Protein AF-0000000084355156 (afdb_homodimer)

InterPro domains:
  IPR013022 Xylose isomerase-like, TIM barrel domain [PF01261] (51-266)
  IPR036237 Xylose isomerase-like superfamily [SSF51658] (35-273)
  IPR050312 IolE/XylA/MocC-like [PTHR12110] (35-266)

Organism: NCBI:txid482461

Secondary structure (DSSP, 8-state):
-PPPHHHHHHHHHHHHHHHHHHH-GGGGSSPP-B--BGGGGTT--HHHHHHHHHHTT--EEEEE---SSSSSS--HHHHHHHHHHHT-EEEEEE----TTS-TT-SSHHHHHHHHHHHHHHHHHHHHTT-SEEEE-SS-TT--S-SSTTHHHHHHHHHHTTHHHHHHHT-EEEE----TTT-SS--SHHHHHHHHHHH--TT--EEEEEHHHHHHH-S-HHHHHHHHGGGEEEEEE--TTSSSTTSS---HHHHHHHHHHTT-SSTT-EEEE----S-S--GGGGGSPP-HHHHHHHHHHHHHHHHHHHHHHHS----/-PPPHHHHHHHHHHHHHHHHHHH-GGGGSSPP-B--BGGGGTT--HHHHHHHHHHTT--EEEEE---SSSSSS--HHHHHHHHHHHT-EEEEEE----TTS-TT-SSHHHHHHHHHHHHHHHHHHHHTT-SEEEE-SS-TT--S-SSTTHHHHHHHHHHTTHHHHHHHT-EEEE----TTT-SS--SHHHHHHHHHHH--TT--EEEEEHHHHHHH-S-HHHHHHHHGGGEEEEEE--TTSSSTTSS---HHHHHHHHHHTT-SSTT-EEEE----S-S--GGGGGSPP-HHHHHHHHHHHHHHHHHHHHHHHS----

Nearest PDB structures (foldseek):
  8xj1-assembly1_A  TM=8.514E-01  e=3.080E-18  Kroppenstedtia eburnea
  7cj9-assembly4_G  TM=8.440E-01  e=4.815E-18  Methylomonas sp. DH-1
  4q7i-assembly1_A  TM=8.474E-01  e=3.851E-18  Escherichia coli K-12
  5zfs-assembly1_B  TM=8.645E-01  e=1.053E-17  Arthrobacter globiformis
  3vyl-assembly1_B  TM=8.457E-01  e=3.218E-17  Mesorhizobium loti

Radius of gyration: 25.49 Å; Cα contacts (8 Å, |Δi|>4): 1328; chains: 2; bounding box: 64×78×53 Å

Structure (mmCIF, N/CA/C/O backbone):
data_AF-0000000084355156-model_v1
#
loop_
_entity.id
_entity.type
_entity.pdbx_description
1 polymer 'Sugar phosphate isomerase/epimerase'
#
loop_
_atom_site.group_PDB
_atom_site.id
_atom_site.type_symbol
_atom_site.label_atom_id
_atom_site.label_alt_id
_atom_site.label_comp_id
_atom_site.label_asym_id
_atom_site.label_entity_id
_atom_site.label_seq_id
_atom_site.pdbx_PDB_ins_code
_atom_site.Cartn_x
_atom_site.Cartn_y
_atom_site.Cartn_z
_atom_site.occupancy
_atom_site.B_iso_or_equiv
_atom_site.auth_seq_id
_atom_site.auth_comp_id
_atom_site.auth_asym_id
_atom_site.auth_atom_id
_atom_site.pdbx_PDB_model_num
ATOM 1 N N . MET A 1 1 ? -23.875 -13.773 9.344 1 83.62 1 MET A N 1
ATOM 2 C CA . MET A 1 1 ? -22.484 -14.109 9.047 1 83.62 1 MET A CA 1
ATOM 3 C C . MET A 1 1 ? -21.531 -13.375 9.992 1 83.62 1 MET A C 1
ATOM 5 O O . MET A 1 1 ? -21.719 -12.188 10.266 1 83.62 1 MET A O 1
ATOM 9 N N . ARG A 1 2 ? -20.562 -14.156 10.484 1 92.5 2 ARG A N 1
ATOM 10 C CA . ARG A 1 2 ? -19.562 -13.539 11.336 1 92.5 2 ARG A CA 1
ATOM 11 C C . ARG A 1 2 ? -18.766 -12.484 10.57 1 92.5 2 ARG A C 1
ATOM 13 O O . ARG A 1 2 ? -18.391 -12.695 9.414 1 92.5 2 ARG A O 1
ATOM 20 N N . LYS A 1 3 ? -18.516 -11.383 11.164 1 96.81 3 LYS A N 1
ATOM 21 C CA . LYS A 1 3 ? -17.797 -10.266 10.555 1 96.81 3 LYS A CA 1
ATOM 22 C C . LYS A 1 3 ? -16.297 -10.531 10.5 1 96.81 3 LYS A C 1
ATOM 24 O O . LYS A 1 3 ? -15.773 -11.297 11.312 1 96.81 3 LYS A O 1
ATOM 29 N N . GLN A 1 4 ? -15.695 -10 9.492 1 98.06 4 GLN A N 1
ATOM 30 C CA . GLN A 1 4 ? -14.234 -10.023 9.477 1 98.06 4 GLN A CA 1
ATOM 31 C C . GLN A 1 4 ? -13.664 -9.211 10.641 1 98.06 4 GLN A C 1
ATOM 33 O O . GLN A 1 4 ? -14.336 -8.328 11.18 1 98.06 4 GLN A O 1
ATOM 38 N N . ASN A 1 5 ? -12.414 -9.5 11.047 1 97.69 5 ASN A N 1
ATOM 39 C CA . ASN A 1 5 ? -11.805 -8.852 12.195 1 97.69 5 ASN A CA 1
ATOM 40 C C . ASN A 1 5 ? -11.797 -7.328 12.039 1 97.69 5 ASN A C 1
ATOM 42 O O . ASN A 1 5 ? -12.141 -6.605 12.977 1 97.69 5 ASN A O 1
ATOM 46 N N . TYR A 1 6 ? -11.438 -6.801 10.844 1 97.81 6 TYR A N 1
ATOM 47 C CA . TYR A 1 6 ? -11.375 -5.355 10.664 1 97.81 6 TYR A CA 1
ATOM 48 C C . TYR A 1 6 ? -12.766 -4.742 10.688 1 97.81 6 TYR A C 1
ATOM 50 O O . TYR A 1 6 ? -12.938 -3.576 11.055 1 97.81 6 TYR A O 1
ATOM 58 N N . GLU A 1 7 ? -13.789 -5.531 10.266 1 98 7 GLU A N 1
ATOM 59 C CA . GLU A 1 7 ? -15.164 -5.043 10.273 1 98 7 GLU A CA 1
ATOM 60 C C . GLU A 1 7 ? -15.656 -4.824 11.703 1 98 7 GLU A C 1
ATOM 62 O O . GLU A 1 7 ? -16.469 -3.928 11.961 1 98 7 GLU A O 1
ATOM 67 N N . LEU A 1 8 ? -15.203 -5.691 12.602 1 98.19 8 LEU A N 1
ATOM 68 C CA . LEU A 1 8 ? -15.547 -5.52 14.008 1 98.19 8 LEU A CA 1
ATOM 69 C C . LEU A 1 8 ? -15.016 -4.195 14.547 1 98.19 8 LEU A C 1
ATOM 71 O O . LEU A 1 8 ? -15.711 -3.498 15.289 1 98.19 8 LEU A O 1
ATOM 75 N N . LYS A 1 9 ? -13.805 -3.871 14.172 1 98 9 LYS A N 1
ATOM 76 C CA . LYS A 1 9 ? -13.211 -2.592 14.555 1 98 9 LYS A CA 1
ATOM 77 C C . LYS A 1 9 ? -13.984 -1.425 13.945 1 98 9 LYS A C 1
ATOM 79 O O . LYS A 1 9 ? -14.273 -0.443 14.633 1 98 9 LYS A O 1
ATOM 84 N N . THR A 1 10 ? -14.352 -1.574 12.703 1 98.5 10 THR A N 1
ATOM 85 C CA . THR A 1 10 ? -15.133 -0.555 12.008 1 98.5 10 THR A CA 1
ATOM 86 C C . THR A 1 10 ? -16.484 -0.361 12.68 1 98.5 10 THR A C 1
ATOM 88 O O . THR A 1 10 ? -16.953 0.77 12.82 1 98.5 10 THR A O 1
ATOM 91 N N . GLU A 1 11 ? -17.094 -1.439 13.07 1 98.19 11 GLU A N 1
ATOM 92 C CA . GLU A 1 11 ? -18.406 -1.386 13.719 1 98.19 11 GLU A CA 1
ATOM 93 C C . GLU A 1 11 ? -18.344 -0.608 15.031 1 98.19 11 GLU A C 1
ATOM 95 O O . GLU A 1 11 ? -19.266 0.133 15.359 1 98.19 11 GLU A O 1
ATOM 100 N N . ARG A 1 12 ? -17.266 -0.84 15.781 1 98.5 12 ARG A N 1
ATOM 101 C CA . ARG A 1 12 ? -17.094 -0.089 17.016 1 98.5 12 ARG A CA 1
ATOM 102 C C . ARG A 1 12 ? -17.031 1.41 16.75 1 98.5 12 ARG A C 1
ATOM 104 O O . ARG A 1 12 ? -17.625 2.205 17.484 1 98.5 12 ARG A O 1
ATOM 111 N N . ILE A 1 13 ? -16.391 1.773 15.695 1 98.69 13 ILE A N 1
ATOM 112 C CA . ILE A 1 13 ? -16.266 3.176 15.312 1 98.69 13 ILE A CA 1
ATOM 113 C C . ILE A 1 13 ? -17.609 3.701 14.836 1 98.69 13 ILE A C 1
ATOM 115 O O . ILE A 1 13 ? -18.016 4.809 15.195 1 98.69 13 ILE A O 1
ATOM 119 N N . ASN A 1 14 ? -18.328 2.871 14.047 1 98.31 14 ASN A N 1
ATOM 120 C CA . ASN A 1 14 ? -19.656 3.252 13.578 1 98.31 14 ASN A CA 1
ATOM 121 C C . ASN A 1 14 ? -20.594 3.518 14.742 1 98.31 14 ASN A C 1
ATOM 123 O O . ASN A 1 14 ? -21.312 4.52 14.75 1 98.31 14 ASN A O 1
ATOM 127 N N . LYS A 1 15 ? -20.578 2.652 15.719 1 98.5 15 LYS A N 1
ATOM 128 C CA . LYS A 1 15 ? -21.453 2.783 16.891 1 98.5 15 LYS A CA 1
ATOM 129 C C . LYS A 1 15 ? -21.094 4.02 17.703 1 98.5 15 LYS A C 1
ATOM 131 O O . LYS A 1 15 ? -21.984 4.746 18.156 1 98.5 15 LYS A O 1
ATOM 136 N N . ALA A 1 16 ? -19.781 4.207 17.875 1 98.62 16 ALA A N 1
ATOM 137 C CA . ALA A 1 16 ? -19.328 5.379 18.625 1 98.62 16 ALA A CA 1
ATOM 138 C C . ALA A 1 16 ? -19.75 6.672 17.922 1 98.62 16 ALA A C 1
ATOM 140 O O . ALA A 1 16 ? -20.172 7.629 18.562 1 98.62 16 ALA A O 1
ATOM 141 N N . PHE A 1 17 ? -19.656 6.719 16.656 1 98.31 17 PHE A N 1
ATOM 142 C CA . PHE A 1 17 ? -20.016 7.887 15.867 1 98.31 17 PHE A CA 1
ATOM 143 C C . PHE A 1 17 ? -21.516 8.141 15.953 1 98.31 17 PHE A C 1
ATOM 145 O O . PHE A 1 17 ? -21.953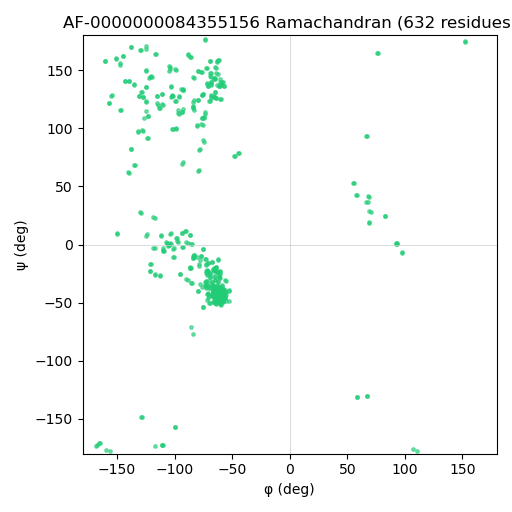 9.289 16.109 1 98.31 17 PHE A O 1
ATOM 152 N N . GLN A 1 18 ? -22.281 7.059 15.852 1 97.25 18 GLN A N 1
ATOM 153 C CA . GLN A 1 18 ? -23.719 7.195 15.945 1 97.25 18 GLN A CA 1
ATOM 154 C C . GLN A 1 18 ? -24.141 7.73 17.312 1 97.25 18 GLN A C 1
ATOM 156 O O . GLN A 1 18 ? -25.031 8.578 17.422 1 97.25 18 GLN A O 1
ATOM 161 N N . ARG A 1 19 ? -23.5 7.227 18.312 1 97.94 19 ARG A N 1
ATOM 162 C CA . ARG A 1 19 ? -23.766 7.711 19.672 1 97.94 19 ARG A CA 1
ATOM 163 C C . ARG A 1 19 ? -23.422 9.195 19.797 1 97.94 19 ARG A C 1
ATOM 165 O O . ARG A 1 19 ? -24.188 9.961 20.391 1 97.94 19 ARG A O 1
ATOM 172 N N . LEU A 1 20 ? -22.297 9.562 19.25 1 97.38 20 LEU A N 1
ATOM 173 C CA . LEU A 1 20 ? -21.906 10.961 19.281 1 97.38 20 LEU A CA 1
ATOM 174 C C . LEU A 1 20 ? -22.922 11.836 18.562 1 97.38 20 LEU A C 1
ATOM 176 O O . LEU A 1 20 ? -23.297 12.898 19.078 1 97.38 20 LEU A O 1
ATOM 180 N N . LYS A 1 21 ? -23.359 11.406 17.469 1 95.31 21 LYS A N 1
ATOM 181 C CA . LYS A 1 21 ? -24.344 12.141 16.672 1 95.31 21 LYS A CA 1
ATOM 182 C C . LYS A 1 21 ? -25.656 12.312 17.453 1 95.31 21 LYS A C 1
ATOM 184 O O . LYS A 1 21 ? -26.281 13.375 17.391 1 95.31 21 LYS A O 1
ATOM 189 N N . GLU A 1 22 ? -26.016 11.312 18.203 1 95.44 22 GLU A N 1
ATOM 190 C CA . GLU A 1 22 ? -27.266 11.32 18.938 1 95.44 22 GLU A CA 1
ATOM 191 C C . GLU A 1 22 ? -27.156 12.141 20.219 1 95.44 22 GLU A C 1
ATOM 193 O O . GLU A 1 22 ? -28.047 12.906 20.562 1 95.44 22 GLU A O 1
ATOM 198 N N . GLU A 1 23 ? -26.078 12.016 20.859 1 97.25 23 GLU A N 1
ATOM 199 C CA . GLU A 1 23 ? -25.922 12.625 22.172 1 97.25 23 GLU A CA 1
ATOM 200 C C . GLU A 1 23 ? -25.469 14.078 22.062 1 97.25 23 GLU A C 1
ATOM 202 O O . GLU A 1 23 ? -25.781 14.906 22.922 1 97.25 23 GLU A O 1
ATOM 207 N N . ARG A 1 24 ? -24.688 14.336 21.062 1 96.5 24 ARG A N 1
ATOM 208 C CA . ARG A 1 24 ? -24.141 15.672 20.906 1 96.5 24 ARG A CA 1
ATOM 209 C C . ARG A 1 24 ? -24.25 16.141 19.453 1 96.5 24 ARG A C 1
ATOM 211 O O . ARG A 1 24 ? -23.25 16.375 18.781 1 96.5 24 ARG A O 1
ATOM 218 N N . PRO A 1 25 ? -25.422 16.359 19.016 1 94.5 25 PRO A N 1
ATOM 219 C CA . PRO A 1 25 ? -25.641 16.719 17.625 1 94.5 25 PRO A CA 1
ATOM 220 C C . PRO A 1 25 ? -24.938 18.016 17.234 1 94.5 25 PRO A C 1
ATOM 222 O O . PRO A 1 25 ? -24.625 18.219 16.047 1 94.5 25 PRO A O 1
ATOM 225 N N . GLU A 1 26 ? -24.641 18.891 18.188 1 94.5 26 GLU A N 1
ATOM 226 C CA . GLU A 1 26 ? -23.969 20.156 17.906 1 94.5 26 GLU A CA 1
ATOM 227 C C . GLU A 1 26 ? -22.547 19.922 17.391 1 94.5 26 GLU A C 1
ATOM 229 O O . GLU A 1 26 ? -21.984 20.781 16.703 1 94.5 26 GLU A O 1
ATOM 234 N N . LYS A 1 27 ? -21.922 18.781 17.656 1 94.38 27 LYS A N 1
ATOM 235 C CA . LYS A 1 27 ? -20.562 18.438 17.234 1 94.38 27 LYS A CA 1
ATOM 236 C C . LYS A 1 27 ? -20.531 18.141 15.734 1 94.38 27 LYS A C 1
ATOM 238 O O . LYS A 1 27 ? -19.453 18.094 15.133 1 94.38 27 LYS A O 1
ATOM 243 N N . MET A 1 28 ? -21.75 17.984 15.117 1 93.88 28 MET A N 1
ATOM 244 C CA . MET A 1 28 ? -21.844 17.672 13.688 1 93.88 28 MET A CA 1
ATOM 245 C C . MET A 1 28 ? -22 18.953 12.867 1 93.88 28 MET A C 1
ATOM 247 O O . MET A 1 28 ? -22 18.906 11.641 1 93.88 28 MET A O 1
ATOM 251 N N . GLU A 1 29 ? -22.078 20.078 13.5 1 93.56 29 GLU A N 1
ATOM 252 C CA . GLU A 1 29 ? -22.484 21.312 12.836 1 93.56 29 GLU A CA 1
ATOM 253 C C . GLU A 1 29 ? -21.328 21.891 12.023 1 93.56 29 GLU A C 1
ATOM 255 O O . GLU A 1 29 ? -21.547 22.516 10.984 1 93.56 29 GLU A O 1
ATOM 260 N N . THR A 1 30 ? -20.141 21.719 12.523 1 95.94 30 THR A N 1
ATOM 261 C CA . THR A 1 30 ? -18.953 22.203 11.836 1 95.94 30 THR A CA 1
ATOM 262 C C . THR A 1 30 ? -18.328 21.109 10.969 1 95.94 30 THR A C 1
ATOM 264 O O . THR A 1 30 ? -18.172 19.984 11.422 1 95.94 30 THR A O 1
ATOM 267 N N . ARG A 1 31 ? -17.984 21.469 9.719 1 97.31 31 ARG A N 1
ATOM 268 C CA . ARG A 1 31 ? -17.391 20.5 8.812 1 97.31 31 ARG A CA 1
ATOM 269 C C . ARG A 1 31 ? -15.875 20.438 9 1 97.31 31 ARG A C 1
ATOM 271 O O . ARG A 1 31 ? -15.281 21.312 9.625 1 97.31 31 ARG A O 1
ATOM 278 N N . LEU A 1 32 ? -15.328 19.391 8.531 1 98.69 32 LEU A N 1
ATOM 279 C CA . LEU A 1 32 ? -13.875 19.234 8.547 1 98.69 32 LEU A CA 1
ATOM 280 C C . LEU A 1 32 ? -13.211 20.281 7.656 1 98.69 32 LEU A C 1
ATOM 282 O O . LEU A 1 32 ? -13.766 20.656 6.625 1 98.69 32 LEU A O 1
ATOM 286 N N . ASN A 1 33 ? -12.039 20.828 8.062 1 98.75 33 ASN A N 1
ATOM 287 C CA . ASN A 1 33 ? -11.281 21.766 7.246 1 98.75 33 ASN A CA 1
ATOM 288 C C . ASN A 1 33 ? -10.547 21.062 6.109 1 98.75 33 ASN A C 1
ATOM 290 O O . ASN A 1 33 ? -9.516 20.422 6.332 1 98.75 33 ASN A O 1
ATOM 294 N N . LEU A 1 34 ? -11.086 21.172 4.883 1 98.75 34 LEU A N 1
ATOM 295 C CA . LEU A 1 34 ? -10.477 20.562 3.703 1 98.75 34 LEU A CA 1
ATOM 296 C C . LEU A 1 34 ? -9.391 21.469 3.127 1 98.75 34 LEU A C 1
ATOM 298 O O . LEU A 1 34 ? -9.664 22.609 2.76 1 98.75 34 LEU A O 1
ATOM 302 N N . SER A 1 35 ? -8.188 21 3.1 1 98.88 35 SER A N 1
ATOM 303 C CA . SER A 1 35 ? -7.004 21.641 2.537 1 98.88 35 SER A CA 1
ATOM 304 C C . SER A 1 35 ? -6.523 20.922 1.281 1 98.88 35 SER A C 1
ATOM 306 O O . SER A 1 35 ? -7.27 20.141 0.689 1 98.88 35 SER A O 1
ATOM 308 N N . TRP A 1 36 ? -5.352 21.297 0.725 1 98.88 36 TRP A N 1
ATOM 309 C CA . TRP A 1 36 ? -4.73 20.625 -0.407 1 98.88 36 TRP A CA 1
ATOM 310 C C . TRP A 1 36 ? -3.221 20.844 -0.414 1 98.88 36 TRP A C 1
ATOM 312 O O . TRP A 1 36 ? -2.756 21.984 -0.255 1 98.88 36 TRP A O 1
ATOM 322 N N . SER A 1 37 ? -2.494 19.797 -0.516 1 98.56 37 SER A N 1
ATOM 323 C CA . SER A 1 37 ? -1.048 19.922 -0.66 1 98.56 37 SER A CA 1
ATOM 324 C C . SER A 1 37 ? -0.664 20.25 -2.1 1 98.56 37 SER A C 1
ATOM 326 O O . SER A 1 37 ? -0.909 19.453 -3.008 1 98.56 37 SER A O 1
ATOM 328 N N . ASN A 1 38 ? 0.025 21.25 -2.395 1 97.19 38 ASN A N 1
ATOM 329 C CA . ASN A 1 38 ? 0.14 21.719 -3.775 1 97.19 38 ASN A CA 1
ATOM 330 C C . ASN A 1 38 ? 1.465 21.281 -4.398 1 97.19 38 ASN A C 1
ATOM 332 O O . ASN A 1 38 ? 1.722 21.562 -5.574 1 97.19 38 ASN A O 1
ATOM 336 N N . TRP A 1 39 ? 2.318 20.641 -3.607 1 95.19 39 TRP A N 1
ATOM 337 C CA . TRP A 1 39 ? 3.592 20.25 -4.207 1 95.19 39 TRP A CA 1
ATOM 338 C C . TRP A 1 39 ? 3.379 19.266 -5.352 1 95.19 39 TRP A C 1
ATOM 340 O O . TRP A 1 39 ? 4.203 19.172 -6.266 1 95.19 39 TRP A O 1
ATOM 350 N N . GLY A 1 40 ? 2.275 18.562 -5.371 1 93.69 40 GLY A N 1
ATOM 351 C CA . GLY A 1 40 ? 1.949 17.625 -6.422 1 93.69 40 GLY A CA 1
ATOM 352 C C . GLY A 1 40 ? 1.505 18.281 -7.711 1 93.69 40 GLY A C 1
ATOM 353 O O . GLY A 1 40 ? 1.303 17.625 -8.727 1 93.69 40 GLY A O 1
ATOM 354 N N . PHE A 1 41 ? 1.381 19.609 -7.723 1 96 41 PHE A N 1
ATOM 355 C CA . PHE A 1 41 ? 0.979 20.344 -8.922 1 96 41 PHE A CA 1
ATOM 356 C C . PHE A 1 41 ? 2.182 20.625 -9.812 1 96 41 PHE A C 1
ATOM 358 O O . PHE A 1 41 ? 2.039 21.203 -10.891 1 96 41 PHE A O 1
ATOM 365 N N . GLY A 1 42 ? 3.322 20.172 -9.359 1 93.44 42 GLY A N 1
ATOM 366 C CA . GLY A 1 42 ? 4.527 20.344 -10.156 1 93.44 42 GLY A CA 1
ATOM 367 C C . GLY A 1 42 ? 4.953 21.797 -10.289 1 93.44 42 GLY A C 1
ATOM 368 O O . GLY A 1 42 ? 5.031 22.531 -9.297 1 93.44 42 GLY A O 1
ATOM 369 N N . LEU A 1 43 ? 5.199 22.219 -11.477 1 93.56 43 LEU A N 1
ATOM 370 C CA . LEU A 1 43 ? 5.75 23.547 -11.734 1 93.56 43 LEU A CA 1
ATOM 371 C C . LEU A 1 43 ? 4.633 24.578 -11.93 1 93.56 43 LEU A C 1
ATOM 373 O O . LEU A 1 43 ? 4.879 25.688 -12.398 1 93.56 43 LEU A O 1
ATOM 377 N N . GLU A 1 44 ? 3.455 24.219 -11.625 1 95.81 44 GLU A N 1
ATOM 378 C CA . GLU A 1 44 ? 2.352 25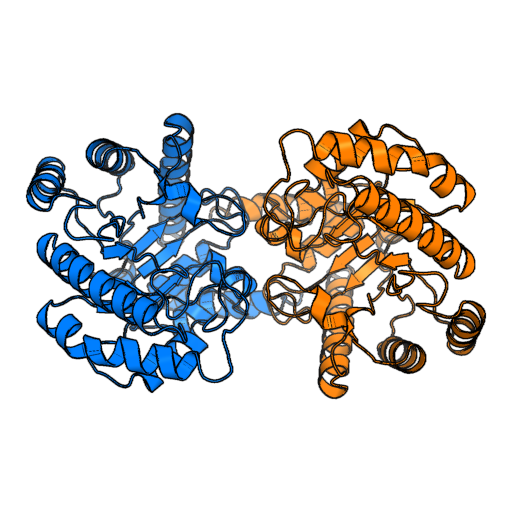.172 -11.703 1 95.81 44 GLU A CA 1
ATOM 379 C C . GLU A 1 44 ? 2.596 26.359 -10.789 1 95.81 44 GLU A C 1
ATOM 381 O O . GLU A 1 44 ? 3.082 26.219 -9.672 1 95.81 44 GLU A O 1
ATOM 386 N N . SER A 1 45 ? 2.275 27.547 -11.297 1 96.56 45 SER A N 1
ATOM 387 C CA . SER A 1 45 ? 2.439 28.734 -10.469 1 96.56 45 SER A CA 1
ATOM 388 C C . SER A 1 45 ? 1.509 28.703 -9.258 1 96.56 45 SER A C 1
ATOM 390 O O . SER A 1 45 ? 0.439 28.094 -9.312 1 96.56 45 SER A O 1
ATOM 392 N N . LEU A 1 46 ? 1.916 29.359 -8.227 1 98.19 46 LEU A N 1
ATOM 393 C CA . LEU A 1 46 ? 1.085 29.406 -7.027 1 98.19 46 LEU A CA 1
ATOM 394 C C . LEU A 1 46 ? -0.284 30 -7.336 1 98.19 46 LEU A C 1
ATOM 396 O O . LEU A 1 46 ? -1.305 29.516 -6.848 1 98.19 46 LEU A O 1
ATOM 400 N N . GLU A 1 47 ? -0.313 31.016 -8.109 1 98.44 47 GLU A N 1
ATOM 401 C CA . GLU A 1 47 ? -1.578 31.672 -8.438 1 98.44 47 GLU A CA 1
ATOM 402 C C . GLU A 1 47 ? -2.529 30.703 -9.141 1 98.44 47 GLU A C 1
ATOM 404 O O . GLU A 1 47 ? -3.717 30.656 -8.812 1 98.44 47 GLU A O 1
ATOM 409 N N . GLU A 1 48 ? -1.995 29.938 -10.094 1 98.19 48 GLU A N 1
ATOM 410 C CA . GLU A 1 48 ? -2.82 28.953 -10.789 1 98.19 48 GLU A CA 1
ATOM 411 C C . GLU A 1 48 ? -3.33 27.891 -9.828 1 98.19 48 GLU A C 1
ATOM 413 O O . GLU A 1 48 ? -4.477 27.453 -9.93 1 98.19 48 GLU A O 1
ATOM 418 N N . SER A 1 49 ? -2.479 27.484 -8.945 1 98.25 49 SER A N 1
ATOM 419 C CA . SER A 1 49 ? -2.873 26.5 -7.949 1 98.25 49 SER A CA 1
ATOM 420 C C . SER A 1 49 ? -4.008 27.016 -7.07 1 98.25 49 SER A C 1
ATOM 422 O O . SER A 1 49 ? -4.988 26.312 -6.828 1 98.25 49 SER A O 1
ATOM 424 N N . VAL A 1 50 ? -3.865 28.25 -6.594 1 98.75 50 VAL A N 1
ATOM 425 C CA . VAL A 1 50 ? -4.855 28.859 -5.711 1 98.75 50 VAL A CA 1
ATOM 426 C C . VAL A 1 50 ? -6.184 29 -6.445 1 98.75 50 VAL A C 1
ATOM 428 O O . VAL A 1 50 ? -7.242 28.672 -5.898 1 98.75 50 VAL A O 1
ATOM 431 N N . LYS A 1 51 ? -6.152 29.422 -7.688 1 98.5 51 LYS A N 1
ATOM 432 C CA . LYS A 1 51 ? -7.367 29.531 -8.484 1 98.5 51 LYS A CA 1
ATOM 433 C C . LYS A 1 51 ? -8.062 28.188 -8.648 1 98.5 51 LYS A C 1
ATOM 435 O O . LYS A 1 51 ? -9.281 28.094 -8.508 1 98.5 51 LYS A O 1
ATOM 440 N N . ARG A 1 52 ? -7.285 27.203 -8.953 1 98.38 52 ARG A N 1
ATOM 441 C CA . ARG A 1 52 ? -7.816 25.859 -9.117 1 98.38 52 ARG A CA 1
ATOM 442 C C . ARG A 1 52 ? -8.531 25.391 -7.855 1 98.38 52 ARG A C 1
ATOM 444 O O . ARG A 1 52 ? -9.633 24.844 -7.926 1 98.38 52 ARG A O 1
ATOM 451 N N . LEU A 1 53 ? -7.883 25.578 -6.727 1 98.75 53 LEU A N 1
ATOM 452 C CA . LEU A 1 53 ? -8.438 25.125 -5.449 1 98.75 53 LEU A CA 1
ATOM 453 C C . LEU A 1 53 ? -9.695 25.922 -5.098 1 98.75 53 LEU A C 1
ATOM 455 O O . LEU A 1 53 ? -10.703 25.344 -4.68 1 98.75 53 LEU A O 1
ATOM 459 N N . LYS A 1 54 ? -9.664 27.25 -5.27 1 98.44 54 LYS A N 1
ATOM 460 C CA . LYS A 1 54 ? -10.828 28.094 -4.98 1 98.44 54 LYS A CA 1
ATOM 461 C C . LYS A 1 54 ? -12.016 27.688 -5.844 1 98.44 54 LYS A C 1
ATOM 463 O O . LYS A 1 54 ? -13.156 27.656 -5.363 1 98.44 54 LYS A O 1
ATOM 468 N N . ASN A 1 55 ? -11.766 27.359 -7.102 1 98 55 ASN A N 1
ATOM 469 C CA . ASN A 1 55 ? -12.82 26.922 -8.016 1 98 55 ASN A CA 1
ATOM 470 C C . ASN A 1 55 ? -13.469 25.625 -7.547 1 98 55 ASN A C 1
ATOM 472 O O . ASN A 1 55 ? -14.625 25.344 -7.875 1 98 55 ASN A O 1
ATOM 476 N N . ALA A 1 56 ? -12.734 24.875 -6.762 1 98.25 56 ALA A N 1
ATOM 477 C CA . ALA A 1 56 ? -13.234 23.594 -6.27 1 98.25 56 ALA A CA 1
ATOM 478 C C . ALA A 1 56 ? -13.812 23.734 -4.863 1 98.25 56 ALA A C 1
ATOM 480 O O . ALA A 1 56 ? -14.172 22.75 -4.23 1 98.25 56 ALA A O 1
ATOM 481 N N . GLY A 1 57 ? -13.828 24.906 -4.352 1 97.75 57 GLY A N 1
ATOM 482 C CA . GLY A 1 57 ? -14.414 25.172 -3.047 1 97.75 57 GLY A CA 1
ATOM 483 C C . GLY A 1 57 ? -13.477 24.859 -1.897 1 97.75 57 GLY A C 1
ATOM 484 O O . GLY A 1 57 ? -13.914 24.578 -0.78 1 97.75 57 GLY A O 1
ATOM 485 N N . ILE A 1 58 ? -12.164 24.875 -2.109 1 98.62 58 ILE A N 1
ATOM 486 C CA . ILE A 1 58 ? -11.156 24.609 -1.085 1 98.62 58 ILE A CA 1
ATOM 487 C C . ILE A 1 58 ? -10.539 25.922 -0.624 1 98.62 58 ILE A C 1
ATOM 489 O O . ILE A 1 58 ? -9.984 26.672 -1.432 1 98.62 58 ILE A O 1
ATOM 493 N N . ASP A 1 59 ? -10.539 26.156 0.702 1 97.81 59 ASP A N 1
ATOM 494 C CA . ASP A 1 59 ? -10.156 27.469 1.218 1 97.81 59 ASP A CA 1
ATOM 495 C C . ASP A 1 59 ? -8.812 27.406 1.936 1 97.81 59 ASP A C 1
ATOM 497 O O . ASP A 1 59 ? -8.312 28.422 2.42 1 97.81 59 ASP A O 1
ATOM 501 N N . TYR A 1 60 ? -8.25 26.203 2.072 1 98.88 60 TYR A N 1
ATOM 502 C CA . TYR A 1 60 ? -6.945 26.031 2.707 1 98.88 60 TYR A CA 1
ATOM 503 C C . TYR A 1 60 ? -5.953 25.375 1.747 1 98.88 60 TYR A C 1
ATOM 505 O O . TYR A 1 60 ? -6.332 24.547 0.913 1 98.88 60 TYR A O 1
ATOM 513 N N . ILE A 1 61 ? -4.691 25.781 1.837 1 98.94 61 ILE A N 1
ATOM 514 C CA . ILE A 1 61 ? -3.617 25.203 1.038 1 98.94 61 ILE A CA 1
ATOM 515 C C . ILE A 1 61 ? -2.439 24.844 1.94 1 98.94 61 ILE A C 1
ATOM 517 O O . ILE A 1 61 ? -2.09 25.609 2.848 1 98.94 61 ILE A O 1
ATOM 521 N N . GLU A 1 62 ? -1.969 23.641 1.859 1 98.94 62 GLU A N 1
ATOM 522 C CA . GLU A 1 62 ? -0.645 23.297 2.369 1 98.94 62 GLU A CA 1
ATOM 523 C C . GLU A 1 62 ? 0.442 23.625 1.35 1 98.94 62 GLU A C 1
ATOM 525 O O . GLU A 1 62 ? 0.511 23.016 0.288 1 98.94 62 GLU A O 1
ATOM 530 N N . LEU A 1 63 ? 1.292 24.531 1.686 1 98.81 63 LEU A N 1
ATOM 531 C CA . LEU A 1 63 ? 2.268 25.031 0.721 1 98.81 63 LEU A CA 1
ATOM 532 C C . LEU A 1 63 ? 3.479 24.109 0.646 1 98.81 63 LEU A C 1
ATOM 534 O O . LEU A 1 63 ? 3.928 23.578 1.668 1 98.81 63 LEU A O 1
ATOM 538 N N . HIS A 1 64 ? 4.008 23.969 -0.566 1 97.81 64 HI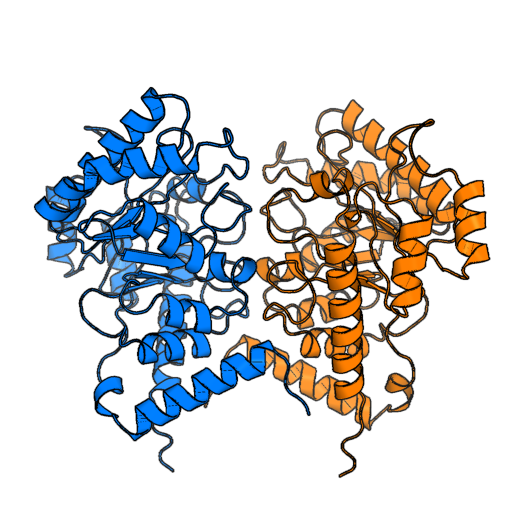S A N 1
ATOM 539 C CA . HIS A 1 64 ? 5.246 23.234 -0.802 1 97.81 64 HIS A CA 1
ATOM 540 C C . HIS A 1 64 ? 6.406 23.859 -0.025 1 97.81 64 HIS A C 1
ATOM 542 O O . HIS A 1 64 ? 6.641 25.062 -0.104 1 97.81 64 HIS A O 1
ATOM 548 N N . GLY A 1 65 ? 7.078 23.078 0.771 1 97.56 65 GLY A N 1
ATOM 549 C CA . GLY A 1 65 ? 8.305 23.516 1.415 1 97.56 65 GLY A CA 1
ATOM 550 C C . GLY A 1 65 ? 9.492 23.578 0.47 1 97.56 65 GLY A C 1
ATOM 551 O O . GLY A 1 65 ? 10.305 22.656 0.433 1 97.56 65 GLY A O 1
ATOM 552 N N . ASN A 1 66 ? 9.68 24.688 -0.172 1 96.62 66 ASN A N 1
ATOM 553 C CA . ASN A 1 66 ? 10.625 24.734 -1.277 1 96.62 66 ASN A CA 1
ATOM 554 C C . ASN A 1 66 ? 11.789 25.688 -0.987 1 96.62 66 ASN A C 1
ATOM 556 O O . ASN A 1 66 ? 12.422 26.203 -1.91 1 96.62 66 ASN A O 1
ATOM 560 N N . HIS A 1 67 ? 12.039 25.938 0.291 1 96.38 67 HIS A N 1
ATOM 561 C CA . HIS A 1 67 ? 13.156 26.812 0.664 1 96.38 67 HIS A CA 1
ATOM 562 C C . HIS A 1 67 ? 14.414 26 0.951 1 96.38 67 HIS A C 1
ATOM 564 O O . HIS A 1 67 ? 14.922 26 2.076 1 96.38 67 HIS A O 1
ATOM 570 N N . TYR A 1 68 ? 15 25.406 -0.041 1 94 68 TYR A N 1
ATOM 571 C CA . TYR A 1 68 ? 16.188 24.562 0.095 1 94 68 TYR A CA 1
ATOM 572 C C . TYR A 1 68 ? 17.438 25.422 0.248 1 94 68 TYR A C 1
ATOM 574 O O . TYR A 1 68 ? 18.516 24.922 0.61 1 94 68 TYR A O 1
ATOM 582 N N . GLY A 1 69 ? 17.344 26.703 -0.019 1 92.31 69 GLY A N 1
ATOM 583 C CA . GLY A 1 69 ? 18.391 27.688 0.165 1 92.31 69 GLY A CA 1
ATOM 584 C C . GLY A 1 69 ? 17.844 29.094 0.336 1 92.31 69 GLY A C 1
ATOM 585 O O . GLY A 1 69 ? 16.641 29.312 0.35 1 92.31 69 GLY A O 1
ATOM 586 N N . ALA A 1 70 ? 18.734 30 0.447 1 89.81 70 ALA A N 1
ATOM 587 C CA . ALA A 1 70 ? 18.359 31.391 0.721 1 89.81 70 ALA A CA 1
ATOM 588 C C . ALA A 1 70 ? 17.719 32.031 -0.501 1 89.81 70 ALA A C 1
ATOM 590 O O . ALA A 1 70 ? 16.922 32.969 -0.371 1 89.81 70 ALA A O 1
ATOM 591 N N . ASP A 1 71 ? 18.047 31.438 -1.632 1 92.56 71 ASP A N 1
ATOM 592 C CA . ASP A 1 71 ? 17.609 32.094 -2.865 1 92.56 71 ASP A CA 1
ATOM 593 C C . ASP A 1 71 ? 16.516 31.281 -3.561 1 92.56 71 ASP A C 1
ATOM 595 O O . ASP A 1 71 ? 16.016 31.688 -4.609 1 92.56 71 ASP A O 1
ATOM 599 N N . LEU A 1 72 ? 16.156 30.125 -3.037 1 92.81 72 LEU A N 1
ATOM 600 C CA . LEU A 1 72 ? 15.148 29.266 -3.648 1 92.81 72 LEU A CA 1
ATOM 601 C C . LEU A 1 72 ? 13.828 29.344 -2.891 1 92.81 72 LEU A C 1
ATOM 603 O O . LEU A 1 72 ? 13.82 29.609 -1.686 1 92.81 72 LEU A O 1
ATOM 607 N N . GLY A 1 73 ? 12.797 29.125 -3.705 1 93.69 73 GLY A N 1
ATOM 608 C CA . GLY A 1 73 ? 11.492 28.969 -3.076 1 93.69 73 GLY A CA 1
ATOM 609 C C . GLY A 1 73 ? 10.586 30.172 -3.289 1 93.69 73 GLY A C 1
ATOM 610 O O . GLY A 1 73 ? 10.953 31.109 -3.982 1 93.69 73 GLY A O 1
ATOM 611 N N . TYR A 1 74 ? 9.438 30.062 -2.646 1 96.5 74 TYR A N 1
ATOM 612 C CA . TYR A 1 74 ? 8.438 31.125 -2.711 1 96.5 74 TYR A CA 1
ATOM 613 C C . TYR A 1 74 ? 8.992 32.438 -2.162 1 96.5 74 TYR A C 1
ATOM 615 O O . TYR A 1 74 ? 9.719 32.438 -1.162 1 96.5 74 TYR A O 1
ATOM 623 N N . LYS A 1 75 ? 8.672 33.5 -2.787 1 96.62 75 LYS A N 1
ATOM 624 C CA . LYS A 1 75 ? 8.867 34.812 -2.199 1 96.62 75 LYS A CA 1
ATOM 625 C C . LYS A 1 75 ? 7.715 35.188 -1.267 1 96.62 75 LYS A C 1
ATOM 627 O O . LYS A 1 75 ? 6.555 35.188 -1.683 1 96.62 75 LYS A O 1
ATOM 632 N N . THR A 1 76 ? 8.078 35.5 -0.048 1 97.56 76 THR A N 1
ATOM 633 C CA . THR A 1 76 ? 7.082 35.656 1.001 1 97.56 76 THR A CA 1
ATOM 634 C C . THR A 1 76 ? 6.07 36.719 0.625 1 97.56 76 THR A C 1
ATOM 636 O O . THR A 1 76 ? 4.859 36.5 0.685 1 97.56 76 THR A O 1
ATOM 639 N N . ASP A 1 77 ? 6.539 37.875 0.188 1 97.81 77 ASP A N 1
ATOM 640 C CA . ASP A 1 77 ? 5.656 39 -0.116 1 97.81 77 ASP A CA 1
ATOM 641 C C . ASP A 1 77 ? 4.715 38.688 -1.269 1 97.81 77 ASP A C 1
ATOM 643 O O . ASP A 1 77 ? 3.512 38.938 -1.192 1 97.81 77 ASP A O 1
ATOM 647 N N . GLU A 1 78 ? 5.277 38.094 -2.293 1 97.94 78 GLU A N 1
ATOM 648 C CA . GLU A 1 78 ? 4.465 37.688 -3.438 1 97.94 78 GLU A CA 1
ATOM 649 C C . GLU A 1 78 ? 3.428 36.656 -3.035 1 97.94 78 GLU A C 1
ATOM 651 O O . GLU A 1 78 ? 2.283 36.688 -3.492 1 97.94 78 GLU A O 1
ATOM 656 N N . THR A 1 79 ? 3.854 35.75 -2.256 1 98.56 79 THR A N 1
ATOM 657 C CA . THR A 1 79 ? 2.965 34.719 -1.762 1 98.56 79 THR A CA 1
ATOM 658 C C . THR A 1 79 ? 1.806 35.312 -0.974 1 98.56 79 THR A C 1
ATOM 660 O O . THR A 1 79 ? 0.643 34.969 -1.219 1 98.56 79 THR A O 1
ATOM 663 N N . LEU A 1 80 ? 2.086 36.219 -0.08 1 98.62 80 LEU A N 1
ATOM 664 C CA . LEU A 1 80 ? 1.07 36.875 0.741 1 98.62 80 LEU A CA 1
ATOM 665 C C . LEU A 1 80 ? 0.086 37.656 -0.126 1 98.62 80 LEU A C 1
ATOM 667 O O . LEU A 1 80 ? -1.116 37.656 0.148 1 98.62 80 LEU A O 1
ATOM 671 N N . ASP A 1 81 ? 0.592 38.25 -1.137 1 98.56 81 ASP A N 1
ATOM 672 C CA . ASP A 1 81 ? -0.259 39 -2.053 1 98.56 81 ASP A CA 1
ATOM 673 C C . ASP A 1 81 ? -1.276 38.094 -2.734 1 98.56 81 ASP A C 1
ATOM 675 O O . ASP A 1 81 ? -2.463 38.438 -2.801 1 98.56 81 ASP A O 1
ATOM 679 N N . ILE A 1 82 ? -0.807 36.969 -3.223 1 98.62 82 ILE A N 1
ATOM 680 C CA . ILE A 1 82 ? -1.671 36.031 -3.906 1 98.62 82 ILE A CA 1
ATOM 681 C C . ILE A 1 82 ? -2.715 35.469 -2.93 1 98.62 82 ILE A C 1
ATOM 683 O O . ILE A 1 82 ? -3.906 35.438 -3.246 1 98.62 82 ILE A O 1
ATOM 687 N N . LEU A 1 83 ? -2.277 35.062 -1.764 1 98.69 83 LEU A N 1
ATOM 688 C CA . LEU A 1 83 ? -3.168 34.531 -0.752 1 98.69 83 LEU A CA 1
ATOM 689 C C . LEU A 1 83 ? -4.254 35.531 -0.37 1 98.69 83 LEU A C 1
ATOM 691 O O . LEU A 1 83 ? -5.43 35.156 -0.273 1 98.69 83 LEU A O 1
ATOM 695 N N . ARG A 1 84 ? -3.883 36.781 -0.163 1 98.44 84 ARG A N 1
ATOM 696 C CA . ARG A 1 84 ? -4.824 37.844 0.194 1 98.44 84 ARG A CA 1
ATOM 697 C C . ARG A 1 84 ? -5.812 38.094 -0.941 1 98.44 84 ARG A C 1
ATOM 699 O O . ARG A 1 84 ? -7.016 38.188 -0.709 1 98.44 84 ARG A O 1
ATOM 706 N N . HIS A 1 85 ? -5.266 38.188 -2.094 1 98.44 85 HIS A N 1
ATOM 707 C CA . HIS A 1 85 ? -6.082 38.5 -3.258 1 98.44 85 HIS A CA 1
ATOM 708 C C . HIS A 1 85 ? -7.215 37.5 -3.436 1 98.44 85 HIS A C 1
ATOM 710 O O . HIS A 1 85 ? -8.336 37.875 -3.789 1 98.44 85 HIS A O 1
ATOM 716 N N . TYR A 1 86 ? -6.98 36.25 -3.207 1 98.44 86 TYR A N 1
ATOM 717 C CA . TYR A 1 86 ? -7.965 35.219 -3.473 1 98.44 86 TYR A CA 1
ATOM 718 C C . TYR A 1 86 ? -8.617 34.75 -2.18 1 98.44 86 TYR A C 1
ATOM 720 O O . TYR A 1 86 ? -9.422 33.812 -2.191 1 98.44 86 TYR A O 1
ATOM 728 N N . ASP A 1 87 ? -8.234 35.312 -1.056 1 98.44 87 ASP A N 1
ATOM 729 C CA . ASP A 1 87 ? -8.742 34.906 0.255 1 98.44 87 ASP A CA 1
ATOM 730 C C . ASP A 1 87 ? -8.484 33.438 0.533 1 98.44 87 ASP A C 1
ATOM 732 O O . ASP A 1 87 ? -9.398 32.688 0.875 1 98.44 87 ASP A O 1
ATOM 736 N N . MET A 1 88 ? -7.328 33 0.203 1 98.69 88 MET A N 1
ATOM 737 C CA . MET A 1 88 ? -6.832 31.656 0.481 1 98.69 88 MET A CA 1
ATOM 738 C C . MET A 1 88 ? -6.07 31.609 1.801 1 98.69 88 MET A C 1
ATOM 740 O O . MET A 1 88 ? -5.285 32.531 2.096 1 98.69 88 MET A O 1
ATOM 744 N N . LYS A 1 89 ? -6.328 30.625 2.666 1 98.75 89 LYS A N 1
ATOM 745 C CA . LYS A 1 89 ? -5.625 30.469 3.936 1 98.75 89 LYS A CA 1
ATOM 746 C C . LYS A 1 89 ? -4.617 29.328 3.863 1 98.75 89 LYS A C 1
ATOM 748 O O . LYS A 1 89 ? -4.781 28.391 3.078 1 98.75 89 LYS A O 1
ATOM 753 N N . VAL A 1 90 ? -3.619 29.406 4.652 1 98.88 90 VAL A N 1
ATOM 754 C CA . VAL A 1 90 ? -2.58 28.375 4.691 1 98.88 90 VAL A CA 1
ATOM 755 C C . VAL A 1 90 ? -2.82 27.438 5.871 1 98.88 90 VAL A C 1
ATOM 757 O O . VAL A 1 90 ? -2.996 27.891 7.004 1 98.88 90 VAL A O 1
ATOM 760 N N . SER A 1 91 ? -2.938 26.109 5.57 1 98.88 91 SER A N 1
ATOM 761 C CA . SER A 1 91 ? -2.992 25.141 6.652 1 98.88 91 SER A CA 1
ATOM 762 C C . SER A 1 91 ? -1.614 24.922 7.27 1 98.88 91 SER A C 1
ATOM 764 O O . SER A 1 91 ? -1.438 25.078 8.477 1 98.88 91 SER A O 1
ATOM 766 N N . GLY A 1 92 ? -0.693 24.609 6.484 1 98.88 92 GLY A N 1
ATOM 767 C CA . GLY A 1 92 ? 0.684 24.375 6.887 1 98.88 92 GLY A CA 1
ATOM 768 C C . GLY A 1 92 ? 1.645 24.312 5.715 1 98.88 92 GLY A C 1
ATOM 769 O O . GLY A 1 92 ? 1.305 24.719 4.602 1 98.88 92 GLY A O 1
ATOM 770 N N . VAL A 1 93 ? 2.881 23.953 6.008 1 98.88 93 VAL A N 1
ATOM 771 C CA . VAL A 1 93 ? 3.918 23.766 5 1 98.88 93 VAL A CA 1
ATOM 772 C C . VAL A 1 93 ? 4.348 22.297 4.973 1 98.88 93 VAL A C 1
ATOM 774 O O . VAL A 1 93 ? 4.59 21.703 6.023 1 98.88 93 VAL A O 1
ATOM 777 N N . CYS A 1 94 ? 4.316 21.734 3.764 1 98.69 94 CYS A N 1
ATOM 778 C CA . CYS A 1 94 ? 4.777 20.375 3.592 1 98.69 94 CYS A CA 1
ATOM 779 C C . CYS A 1 94 ? 6.297 20.312 3.504 1 98.69 94 CYS A C 1
ATOM 781 O O . CYS A 1 94 ? 6.875 20.594 2.451 1 98.69 94 CYS A O 1
ATOM 783 N N . GLY A 1 95 ? 6.879 19.906 4.594 1 98.19 95 GLY A N 1
ATOM 784 C CA . GLY A 1 95 ? 8.32 19.75 4.562 1 98.19 95 GLY A CA 1
ATOM 785 C C . GLY A 1 95 ? 8.781 18.594 3.697 1 98.19 95 GLY A C 1
ATOM 786 O O . GLY A 1 95 ? 8.141 17.531 3.67 1 98.19 95 GLY A O 1
ATOM 787 N N . MET A 1 96 ? 9.922 18.797 3.047 1 96.25 96 MET A N 1
ATOM 788 C CA . MET A 1 96 ? 10.523 17.781 2.18 1 96.25 96 MET A CA 1
ATOM 789 C C . MET A 1 96 ? 11.867 17.312 2.738 1 96.25 96 MET A C 1
ATOM 791 O O . MET A 1 96 ? 12.781 18.125 2.92 1 96.25 96 MET A O 1
ATOM 795 N N . PHE A 1 97 ? 11.984 16.062 2.994 1 97 97 PHE A N 1
ATOM 796 C CA . PHE A 1 97 ? 13.203 15.523 3.586 1 97 97 PHE A CA 1
ATOM 797 C C . PHE A 1 97 ? 13.742 14.375 2.748 1 97 97 PHE A C 1
ATOM 799 O O . PHE A 1 97 ? 13.148 13.297 2.695 1 97 97 PHE A O 1
ATOM 806 N N . SER A 1 98 ? 14.844 14.586 2.074 1 94.25 98 SER A N 1
ATOM 807 C CA . SER A 1 98 ? 15.547 13.602 1.26 1 94.25 98 SER A CA 1
ATOM 808 C C . SER A 1 98 ? 16.875 13.195 1.899 1 94.25 98 SER A C 1
ATOM 810 O O . SER A 1 98 ? 17.172 13.617 3.016 1 94.25 98 SER A O 1
ATOM 812 N N . ALA A 1 99 ? 17.641 12.438 1.185 1 93.88 99 ALA A N 1
ATOM 813 C CA . ALA A 1 99 ? 18.953 12.023 1.671 1 93.88 99 ALA A CA 1
ATOM 814 C C . ALA A 1 99 ? 19.891 13.219 1.812 1 93.88 99 ALA A C 1
ATOM 816 O O . ALA A 1 99 ? 20.844 13.172 2.582 1 93.88 99 ALA A O 1
ATOM 817 N N . GLU A 1 100 ? 19.562 14.305 1.124 1 95.19 100 GLU A N 1
ATOM 818 C CA . GLU A 1 100 ? 20.453 15.461 1.092 1 95.19 100 GLU A CA 1
ATOM 819 C C . GLU A 1 100 ? 20.188 16.391 2.273 1 95.19 100 GLU A C 1
ATOM 821 O O . GLU A 1 100 ? 21 17.266 2.582 1 95.19 100 GLU A O 1
ATOM 826 N N . ASN A 1 101 ? 19.109 16.328 2.889 1 97.38 101 ASN A N 1
ATOM 827 C CA . ASN A 1 101 ? 18.734 17.031 4.117 1 97.38 101 ASN A CA 1
ATOM 828 C C . ASN A 1 101 ? 17.984 16.109 5.078 1 97.38 101 ASN A C 1
ATOM 830 O O . ASN A 1 101 ? 16.781 16.25 5.266 1 97.38 101 ASN A O 1
ATOM 834 N N . ASP A 1 102 ? 18.734 15.352 5.797 1 97.88 102 ASP A N 1
ATOM 835 C CA . ASP A 1 102 ? 18.234 14.203 6.543 1 97.88 102 ASP A CA 1
ATOM 836 C C . ASP A 1 102 ? 18.609 14.312 8.023 1 97.88 102 ASP A C 1
ATOM 838 O O . ASP A 1 102 ? 19.781 14.305 8.383 1 97.88 102 ASP A O 1
ATOM 842 N N . LEU A 1 103 ? 17.594 14.266 8.852 1 98.62 103 LEU A N 1
ATOM 843 C CA . LEU A 1 103 ? 17.766 14.422 10.289 1 98.62 103 LEU A CA 1
ATOM 844 C C . LEU A 1 103 ? 18.547 13.25 10.883 1 98.62 103 LEU A C 1
ATOM 846 O O . LEU A 1 103 ? 19.125 13.367 11.961 1 98.62 103 LEU A O 1
ATOM 850 N N . SER A 1 104 ? 18.531 12.156 10.172 1 98.44 104 SER A N 1
ATOM 851 C CA . SER A 1 104 ? 19.078 10.93 10.742 1 98.44 104 SER A CA 1
ATOM 852 C C . SER A 1 104 ? 20.422 10.57 10.117 1 98.44 104 SER A C 1
ATOM 854 O O . SER A 1 104 ? 21.016 9.547 10.461 1 98.44 104 SER A O 1
ATOM 856 N N . SER A 1 105 ? 20.938 11.367 9.195 1 97.81 105 SER A N 1
ATOM 857 C CA . SER A 1 105 ? 22.141 11.016 8.43 1 97.81 105 SER A CA 1
ATOM 858 C C . SER A 1 105 ? 23.344 10.859 9.344 1 97.81 105 SER A C 1
ATOM 860 O O . SER A 1 105 ? 23.516 11.617 10.297 1 97.81 105 SER A O 1
ATOM 862 N N . ASN A 1 106 ? 24.234 9.977 9.023 1 97.25 106 ASN A N 1
ATOM 863 C CA . ASN A 1 106 ? 25.516 9.859 9.727 1 97.25 106 ASN A CA 1
ATOM 864 C C . ASN A 1 106 ? 26.578 10.766 9.125 1 97.25 106 ASN A C 1
ATOM 866 O O . ASN A 1 106 ? 27.734 10.75 9.555 1 97.25 106 ASN A O 1
ATOM 870 N N . VAL A 1 107 ? 26.219 11.508 8.125 1 96.81 107 VAL A N 1
ATOM 871 C CA . VAL A 1 107 ? 27.047 12.578 7.57 1 96.81 107 VAL A CA 1
ATOM 872 C C . VAL A 1 107 ? 26.609 13.922 8.172 1 96.81 107 VAL A C 1
ATOM 874 O O . VAL A 1 107 ? 25.547 14.445 7.832 1 96.81 107 VAL A O 1
ATOM 877 N N . PRO A 1 108 ? 27.422 14.531 8.93 1 96.69 108 PRO A N 1
ATOM 878 C CA . PRO A 1 108 ? 27.016 15.727 9.672 1 96.69 108 PRO A CA 1
ATOM 879 C C . PRO A 1 108 ? 26.516 16.844 8.766 1 96.69 108 PRO A C 1
ATOM 881 O O . PRO A 1 108 ? 25.578 17.562 9.117 1 96.69 108 PRO A O 1
ATOM 884 N N . GLY A 1 109 ? 27.094 17.031 7.672 1 97.44 109 GLY A N 1
ATOM 885 C CA . GLY A 1 109 ? 26.688 18.078 6.742 1 97.44 109 GLY A CA 1
ATOM 886 C C . GLY A 1 109 ? 25.25 17.938 6.289 1 97.44 109 GLY A C 1
ATOM 887 O O . GLY A 1 109 ? 24.562 18.938 6.062 1 97.44 109 GLY A O 1
ATOM 888 N N . LYS A 1 110 ? 24.812 16.734 6.152 1 97.94 110 LYS A N 1
ATOM 889 C CA . LYS A 1 110 ? 23.438 16.484 5.727 1 97.94 110 LYS A CA 1
ATOM 890 C C . LYS A 1 110 ? 22.453 16.781 6.855 1 97.94 110 LYS A C 1
ATOM 892 O O . LYS A 1 110 ? 21.328 17.25 6.605 1 97.94 110 LYS A O 1
ATOM 897 N N . ARG A 1 111 ? 22.812 16.531 8.094 1 98 111 ARG A N 1
ATOM 898 C CA . ARG A 1 111 ? 22 16.922 9.234 1 98 111 ARG A CA 1
ATOM 899 C C . ARG A 1 111 ? 21.922 18.438 9.359 1 98 111 ARG A C 1
ATOM 901 O O . ARG A 1 111 ? 20.859 18.984 9.648 1 98 111 ARG A O 1
ATOM 908 N N . GLN A 1 112 ? 23.078 19.078 9.148 1 98.19 112 GLN A N 1
ATOM 909 C CA . GLN A 1 112 ? 23.094 20.547 9.172 1 98.19 112 GLN A CA 1
ATOM 910 C C . GLN A 1 112 ? 22.188 21.125 8.094 1 98.19 112 GLN A C 1
ATOM 912 O O . GLN A 1 112 ? 21.484 22.109 8.328 1 98.19 112 GLN A O 1
ATOM 917 N N . ALA A 1 113 ? 22.203 20.484 6.93 1 98.06 113 ALA A N 1
ATOM 918 C CA . ALA A 1 113 ? 21.312 20.922 5.848 1 98.06 113 ALA A CA 1
ATOM 919 C C . ALA A 1 113 ? 19.844 20.812 6.25 1 98.06 113 ALA A C 1
ATOM 921 O O . ALA A 1 113 ? 19.047 21.672 5.926 1 98.06 113 ALA A O 1
ATOM 922 N N . ALA A 1 114 ? 19.516 19.75 6.973 1 98.56 114 ALA A N 1
ATOM 923 C CA . ALA A 1 114 ? 18.156 19.578 7.461 1 98.56 114 ALA A CA 1
ATOM 924 C C . ALA A 1 114 ? 17.781 20.656 8.469 1 98.56 114 ALA A C 1
ATOM 926 O O . ALA A 1 114 ? 16.688 21.203 8.43 1 98.56 114 ALA A O 1
ATOM 927 N N . ILE A 1 115 ? 18.703 20.969 9.344 1 98.62 115 ILE A N 1
ATOM 928 C CA . ILE A 1 115 ? 18.5 22.016 10.344 1 98.62 115 ILE A CA 1
ATOM 929 C C . ILE A 1 115 ? 18.234 23.359 9.656 1 98.62 115 ILE A C 1
ATOM 931 O O . ILE A 1 115 ? 17.25 24.031 9.953 1 98.62 115 ILE A O 1
ATOM 935 N N . GLU A 1 116 ? 19.094 23.688 8.727 1 98.56 116 GLU A N 1
ATOM 936 C CA . GLU A 1 116 ? 18.969 24.953 8.023 1 98.56 116 GLU A CA 1
ATOM 937 C C . GLU A 1 116 ? 17.672 25.016 7.215 1 98.56 116 GLU A C 1
ATOM 939 O O . GLU A 1 116 ? 17.031 26.062 7.133 1 98.56 116 GLU A O 1
ATOM 944 N N . TYR A 1 117 ? 17.328 23.922 6.621 1 98.5 117 TYR A N 1
ATOM 945 C CA . TYR A 1 117 ? 16.078 23.812 5.875 1 98.5 117 TYR A CA 1
ATOM 946 C C . TYR A 1 117 ? 14.875 24.094 6.77 1 98.5 117 TYR A C 1
ATOM 948 O O . TYR A 1 117 ? 14.008 24.906 6.422 1 98.5 117 TYR A O 1
ATOM 956 N N . ILE A 1 118 ? 14.852 23.484 7.926 1 98.81 118 ILE A N 1
ATOM 957 C CA . ILE A 1 118 ? 13.742 23.656 8.859 1 98.81 118 ILE A CA 1
ATOM 958 C C . ILE A 1 118 ? 13.672 25.109 9.312 1 98.81 118 ILE A C 1
ATOM 960 O O . ILE A 1 118 ? 12.586 25.703 9.383 1 98.81 118 ILE A O 1
ATOM 964 N N . LYS A 1 119 ? 14.805 25.719 9.594 1 98.62 119 LYS A N 1
ATOM 965 C CA . LYS A 1 119 ? 14.828 27.125 10.008 1 98.62 119 LYS A CA 1
ATOM 966 C C . LYS A 1 119 ? 14.211 28.016 8.945 1 98.62 119 LYS A C 1
ATOM 968 O O . LYS A 1 119 ? 13.383 28.875 9.258 1 98.62 119 LYS A O 1
ATOM 973 N N . ARG A 1 120 ? 14.555 27.812 7.668 1 98.44 120 ARG A N 1
ATOM 974 C CA . ARG A 1 120 ? 14.008 28.609 6.582 1 98.44 120 ARG A CA 1
ATOM 975 C C . ARG A 1 120 ? 12.508 28.391 6.438 1 98.44 120 ARG A C 1
ATOM 977 O O . ARG A 1 120 ? 11.75 29.344 6.246 1 98.44 120 ARG A O 1
ATOM 984 N N . GLU A 1 121 ? 12.07 27.156 6.578 1 98.62 121 GLU A N 1
ATOM 985 C CA . GLU A 1 121 ? 10.656 26.844 6.43 1 98.62 121 GLU A CA 1
ATOM 986 C C . GLU A 1 121 ? 9.844 27.391 7.602 1 98.62 121 GLU A C 1
ATOM 988 O O . GLU A 1 121 ? 8.688 27.797 7.434 1 98.62 121 GLU A O 1
ATOM 993 N N . LEU A 1 122 ? 10.445 27.359 8.812 1 98.69 122 LEU A N 1
ATOM 994 C CA . LEU A 1 122 ? 9.758 27.922 9.969 1 98.69 122 LEU A CA 1
ATOM 995 C C . LEU A 1 122 ? 9.516 29.422 9.773 1 98.69 122 LEU A C 1
ATOM 997 O O . LEU A 1 122 ? 8.43 29.922 10.078 1 98.69 122 LEU A O 1
ATOM 1001 N N . ASP A 1 123 ? 10.523 30.109 9.312 1 98.31 123 ASP A N 1
ATOM 1002 C CA . ASP A 1 123 ? 10.359 31.531 9.016 1 98.31 123 ASP A CA 1
ATOM 1003 C C . ASP A 1 123 ? 9.234 31.75 8 1 98.31 123 ASP A C 1
ATOM 1005 O O . ASP A 1 123 ? 8.391 32.625 8.188 1 98.31 123 ASP A O 1
ATOM 1009 N N . PHE A 1 124 ? 9.234 30.969 6.984 1 98.5 124 PHE A N 1
ATOM 1010 C CA . PHE A 1 124 ? 8.242 31.078 5.918 1 98.5 124 PHE A CA 1
ATOM 1011 C C . PHE A 1 124 ? 6.852 30.75 6.434 1 98.5 124 PHE A C 1
ATOM 1013 O O . PHE A 1 124 ? 5.898 31.5 6.207 1 98.5 124 PHE A O 1
ATOM 1020 N N . ALA A 1 125 ? 6.703 29.625 7.145 1 98.81 125 ALA A N 1
ATOM 1021 C CA . ALA A 1 125 ? 5.422 29.188 7.695 1 98.81 125 ALA A CA 1
ATOM 1022 C C . ALA A 1 125 ? 4.832 30.25 8.617 1 98.81 125 ALA A C 1
ATOM 1024 O O . ALA A 1 125 ? 3.637 30.547 8.547 1 98.81 125 ALA A O 1
ATOM 1025 N N . HIS A 1 126 ? 5.707 30.781 9.453 1 98.69 126 HIS A N 1
ATOM 1026 C CA . HIS A 1 126 ? 5.273 31.859 10.336 1 98.69 126 HIS A CA 1
ATOM 1027 C C . HIS A 1 126 ? 4.762 33.062 9.539 1 98.69 126 HIS A C 1
ATOM 1029 O O . HIS A 1 126 ? 3.695 33.594 9.844 1 98.69 126 HIS A O 1
ATOM 1035 N N . ALA A 1 127 ? 5.477 33.438 8.531 1 98.56 127 ALA A N 1
ATOM 1036 C CA . ALA A 1 127 ? 5.152 34.625 7.738 1 98.56 127 ALA A CA 1
ATOM 1037 C C . ALA A 1 127 ? 3.801 34.469 7.047 1 98.56 127 ALA A C 1
ATOM 1039 O O . ALA A 1 127 ? 3.061 35.438 6.891 1 98.56 127 ALA A O 1
ATOM 1040 N N . VAL A 1 128 ? 3.477 33.281 6.629 1 98.5 128 VAL A N 1
ATOM 1041 C CA . VAL A 1 128 ? 2.264 33.062 5.848 1 98.5 128 VAL A CA 1
ATOM 1042 C C . VAL A 1 128 ? 1.142 32.562 6.754 1 98.5 128 VAL A C 1
ATOM 1044 O O . VAL A 1 128 ? 0.104 32.125 6.273 1 98.5 128 VAL A O 1
ATOM 1047 N N . ASN A 1 129 ? 1.392 32.531 8.047 1 98.19 129 ASN A N 1
ATOM 1048 C CA . ASN A 1 129 ? 0.425 32.156 9.07 1 98.19 129 ASN A CA 1
ATOM 1049 C C . ASN A 1 129 ? 0.029 30.688 8.961 1 98.19 129 ASN A C 1
ATOM 1051 O O . ASN A 1 129 ? -1.146 30.344 9.102 1 98.19 129 ASN A O 1
ATOM 1055 N N . GLY A 1 130 ? 0.955 29.828 8.617 1 98.56 130 GLY A N 1
ATOM 1056 C CA . GLY A 1 130 ? 0.736 28.391 8.664 1 98.56 130 GLY A CA 1
ATOM 1057 C C . GLY A 1 130 ? 0.676 27.828 10.07 1 98.56 130 GLY A C 1
ATOM 1058 O O . GLY A 1 130 ? 1.312 28.359 10.984 1 98.56 130 GLY A O 1
ATOM 1059 N N . GLU A 1 131 ? -0.052 26.719 10.25 1 98.44 131 GLU A N 1
ATOM 1060 C CA . GLU A 1 131 ? -0.238 26.141 11.578 1 98.44 131 GLU A CA 1
ATOM 1061 C C . GLU A 1 131 ? 0.859 25.125 11.898 1 98.44 131 GLU A C 1
ATOM 1063 O O . GLU A 1 131 ? 1.195 24.922 13.07 1 98.44 131 GLU A O 1
ATOM 1068 N N . TYR A 1 132 ? 1.374 24.484 10.875 1 98.88 132 TYR A N 1
ATOM 1069 C CA . TYR A 1 132 ? 2.311 23.406 11.133 1 98.88 132 TYR A CA 1
ATOM 1070 C C . TYR A 1 132 ? 3.359 23.312 10.031 1 98.88 132 TYR A C 1
ATOM 1072 O O . TYR A 1 132 ? 3.176 23.875 8.945 1 98.88 132 TYR A O 1
ATOM 1080 N N . LEU A 1 133 ? 4.484 22.75 10.367 1 98.94 133 LEU A N 1
ATOM 1081 C CA . LEU A 1 133 ? 5.477 22.234 9.43 1 98.94 133 LEU A CA 1
ATOM 1082 C C . LEU A 1 133 ? 5.547 20.719 9.5 1 98.94 133 LEU A C 1
ATOM 1084 O O . LEU A 1 133 ? 5.758 20.156 10.57 1 98.94 133 LEU A O 1
ATOM 1088 N N . LEU A 1 134 ? 5.289 20.062 8.359 1 98.88 134 LEU A N 1
ATOM 1089 C CA . LEU A 1 134 ? 5.457 18.625 8.281 1 98.88 134 LEU A CA 1
ATOM 1090 C C . LEU A 1 134 ? 6.934 18.234 8.375 1 98.88 134 LEU A C 1
ATOM 1092 O O . LEU A 1 134 ? 7.766 18.797 7.66 1 98.88 134 LEU A O 1
ATOM 1096 N N . VAL A 1 135 ? 7.242 17.344 9.25 1 98.88 135 VAL A N 1
ATOM 1097 C CA . VAL A 1 135 ? 8.617 16.891 9.438 1 98.88 135 VAL A CA 1
ATOM 1098 C C . VAL A 1 135 ? 8.672 15.367 9.352 1 98.88 135 VAL A C 1
ATOM 1100 O O . VAL A 1 135 ? 7.898 14.672 10.023 1 98.88 135 VAL A O 1
ATOM 1103 N N . VAL A 1 136 ? 9.523 14.852 8.523 1 98.56 136 VAL A N 1
ATOM 1104 C CA . VAL A 1 136 ? 9.758 13.406 8.461 1 98.56 136 VAL A CA 1
ATOM 1105 C C . VAL A 1 136 ? 11.055 13.062 9.188 1 98.56 136 VAL A C 1
ATOM 1107 O O . VAL A 1 136 ? 12.109 13.625 8.898 1 98.56 136 VAL A O 1
ATOM 1110 N N . PRO A 1 137 ? 11.008 12.125 10.094 1 98.31 137 PRO A N 1
ATOM 1111 C CA . PRO A 1 137 ? 12.156 11.805 10.938 1 98.31 137 PRO A CA 1
ATOM 1112 C C . PRO A 1 137 ? 13.359 11.312 10.133 1 98.31 137 PRO A C 1
ATOM 1114 O O . PRO A 1 137 ? 14.508 11.547 10.523 1 98.31 137 PRO A O 1
ATOM 1117 N N . GLY A 1 138 ? 13.109 10.578 9.109 1 96.5 138 GLY A N 1
ATOM 1118 C CA . GLY A 1 138 ? 14.148 10.07 8.234 1 96.5 138 GLY A CA 1
ATOM 1119 C C . GLY A 1 138 ? 13.93 10.43 6.777 1 96.5 138 GLY A C 1
ATOM 1120 O O . GLY A 1 138 ? 12.852 10.883 6.398 1 96.5 138 GLY A O 1
ATOM 1121 N N . ALA A 1 139 ? 15 10.203 5.953 1 95.19 139 ALA A N 1
ATOM 1122 C CA . ALA A 1 139 ? 14.961 10.562 4.535 1 95.19 139 ALA A CA 1
ATOM 1123 C C . ALA A 1 139 ? 13.938 9.719 3.781 1 95.19 139 ALA A C 1
ATOM 1125 O O . ALA A 1 139 ? 13.984 8.492 3.834 1 95.19 139 ALA A O 1
ATOM 1126 N N . VAL A 1 140 ? 13.031 10.406 3.055 1 94.12 140 VAL A N 1
ATOM 1127 C CA . VAL A 1 140 ? 12.094 9.727 2.162 1 94.12 140 VAL A CA 1
ATOM 1128 C C . VAL A 1 140 ? 12.836 9.195 0.937 1 94.12 140 VAL A C 1
ATOM 1130 O O . VAL A 1 140 ? 13.672 9.898 0.359 1 94.12 140 VAL A O 1
ATOM 1133 N N . GLY A 1 141 ? 12.477 7.984 0.549 1 88 141 GLY A N 1
ATOM 1134 C CA . GLY A 1 141 ? 13.156 7.34 -0.563 1 88 141 GLY A CA 1
ATOM 1135 C C . GLY A 1 141 ? 14.305 6.453 -0.127 1 88 141 GLY A C 1
ATOM 1136 O O . GLY A 1 141 ? 14.977 5.84 -0.961 1 88 141 GLY A O 1
ATOM 1137 N N . ARG A 1 142 ? 14.523 6.375 1.166 1 89.06 142 ARG A N 1
ATOM 1138 C CA . ARG A 1 142 ? 15.586 5.551 1.73 1 89.06 142 ARG A CA 1
ATOM 1139 C C . ARG A 1 142 ? 15.023 4.551 2.736 1 89.06 142 ARG A C 1
ATOM 1141 O O . ARG A 1 142 ? 15.078 4.781 3.945 1 89.06 142 ARG A O 1
ATOM 1148 N N . PRO A 1 143 ? 14.695 3.379 2.293 1 89.06 143 PRO A N 1
ATOM 1149 C CA . PRO A 1 143 ? 14.078 2.393 3.182 1 89.06 143 PRO A CA 1
ATOM 1150 C C . PRO A 1 143 ? 15.102 1.62 4.012 1 89.06 143 PRO A C 1
ATOM 1152 O O . PRO A 1 143 ? 14.727 0.874 4.922 1 89.06 143 PRO A O 1
ATOM 1155 N N . LYS A 1 144 ? 16.375 1.758 3.74 1 89.38 144 LYS A N 1
ATOM 1156 C CA . LYS A 1 144 ? 17.406 1.042 4.484 1 89.38 144 LYS A CA 1
ATOM 1157 C C . LYS A 1 144 ? 18.094 1.959 5.488 1 89.38 144 LYS A C 1
ATOM 1159 O O . LYS A 1 144 ? 18.453 3.088 5.156 1 89.38 144 LYS A O 1
ATOM 1164 N N . ALA A 1 145 ? 18.312 1.532 6.684 1 93.44 145 ALA A N 1
ATOM 1165 C CA . ALA A 1 145 ? 18.938 2.314 7.746 1 93.44 145 ALA A CA 1
ATOM 1166 C C . ALA A 1 145 ? 20.422 2.572 7.441 1 93.44 145 ALA A C 1
ATOM 1168 O O . ALA A 1 145 ? 21.094 1.735 6.836 1 93.44 145 ALA A O 1
ATOM 1169 N N . TYR A 1 146 ? 20.891 3.762 7.918 1 93.62 146 TYR A N 1
ATOM 1170 C CA . TYR A 1 146 ? 22.328 4.031 7.875 1 93.62 146 TYR A CA 1
ATOM 1171 C C . TYR A 1 146 ? 23.094 3.094 8.805 1 93.62 146 TYR A C 1
ATOM 1173 O O . TYR A 1 146 ? 24.141 2.562 8.438 1 93.62 146 TYR A O 1
ATOM 1181 N N . ASP A 1 147 ? 22.672 2.996 9.93 1 95.56 147 ASP A N 1
ATOM 1182 C CA . ASP A 1 147 ? 23.25 2.23 11.031 1 95.56 147 ASP A CA 1
ATOM 1183 C C . ASP A 1 147 ? 22.25 2.068 12.172 1 95.56 147 ASP A C 1
ATOM 1185 O O . ASP A 1 147 ? 21.078 2.426 12.031 1 95.56 147 ASP A O 1
ATOM 1189 N N . ASP A 1 148 ? 22.719 1.561 13.305 1 95.38 148 ASP A N 1
ATOM 1190 C CA . ASP A 1 148 ? 21.812 1.205 14.391 1 95.38 148 ASP A CA 1
ATOM 1191 C C . ASP A 1 148 ? 21.531 2.412 15.281 1 95.38 148 ASP A C 1
ATOM 1193 O O . ASP A 1 148 ? 20.812 2.299 16.281 1 95.38 148 ASP A O 1
ATOM 1197 N N . THR A 1 149 ? 21.953 3.578 14.914 1 96.81 149 THR A N 1
ATOM 1198 C CA . THR A 1 149 ? 21.812 4.734 15.789 1 96.81 149 THR A CA 1
ATOM 1199 C C . THR A 1 149 ? 21.062 5.863 15.078 1 96.81 149 THR A C 1
ATOM 1201 O O . THR A 1 149 ? 21 6.984 15.578 1 96.81 149 THR A O 1
ATOM 1204 N N . GLU A 1 150 ? 20.531 5.629 13.914 1 97.06 150 GLU A N 1
ATOM 1205 C CA . GLU A 1 150 ? 19.938 6.719 13.148 1 97.06 150 GLU A CA 1
ATOM 1206 C C . GLU A 1 150 ? 18.719 7.305 13.859 1 97.06 150 GLU A C 1
ATOM 1208 O O . GLU A 1 150 ? 18.453 8.508 13.758 1 97.06 150 GLU A O 1
ATOM 1213 N N . PHE A 1 151 ? 18.031 6.473 14.609 1 98.31 151 PHE A N 1
ATOM 1214 C CA . PHE A 1 151 ? 16.906 6.965 15.391 1 98.31 151 PHE A CA 1
ATOM 1215 C C . PHE A 1 151 ? 17.359 8.008 16.406 1 98.31 151 PHE A C 1
ATOM 1217 O O . PHE A 1 151 ? 16.812 9.117 16.453 1 98.31 151 PHE A O 1
ATOM 1224 N N . GLU A 1 152 ? 18.359 7.711 17.125 1 98.12 152 GLU A N 1
ATOM 1225 C CA . GLU A 1 152 ? 18.875 8.609 18.156 1 98.12 152 GLU A CA 1
ATOM 1226 C C . GLU A 1 152 ? 19.422 9.898 17.531 1 98.12 152 GLU A C 1
ATOM 1228 O O . GLU A 1 152 ? 19.234 10.984 18.078 1 98.12 152 GLU A O 1
ATOM 1233 N N . ARG A 1 153 ? 20.016 9.727 16.453 1 98.25 153 ARG A N 1
ATOM 1234 C CA . ARG A 1 153 ? 20.562 10.898 15.766 1 98.25 153 ARG A CA 1
ATOM 1235 C C . ARG A 1 153 ? 19.438 11.836 15.312 1 98.25 153 ARG A C 1
ATOM 1237 O O . ARG A 1 153 ? 19.531 13.055 15.469 1 98.25 153 ARG A O 1
ATOM 1244 N N . SER A 1 154 ? 18.438 11.258 14.742 1 98.81 154 SER A N 1
ATOM 1245 C CA . SER A 1 154 ? 17.297 12.047 14.305 1 98.81 154 SER A CA 1
ATOM 1246 C C . SER A 1 154 ? 16.656 12.781 15.469 1 98.81 154 SER A C 1
ATOM 1248 O O . SER A 1 154 ? 16.359 13.977 15.375 1 98.81 154 SER A O 1
ATOM 1250 N N . VAL A 1 155 ? 16.469 12.086 16.562 1 98.81 155 VAL A N 1
ATOM 1251 C CA . VAL A 1 155 ? 15.867 12.641 17.766 1 98.81 155 VAL A CA 1
ATOM 1252 C C . VAL A 1 155 ? 16.688 13.828 18.266 1 98.81 155 VAL A C 1
ATOM 1254 O O . VAL A 1 155 ? 16.141 14.906 18.516 1 98.81 155 VAL A O 1
ATOM 1257 N N . GLU A 1 156 ? 17.938 13.633 18.344 1 98.38 156 GLU A N 1
ATOM 1258 C CA . GLU A 1 156 ? 18.828 14.672 18.844 1 98.38 156 GLU A CA 1
ATOM 1259 C C . GLU A 1 156 ? 18.812 15.898 17.938 1 98.38 156 GLU A C 1
ATOM 1261 O O . GLU A 1 156 ? 18.75 17.031 18.406 1 98.38 156 GLU A O 1
ATOM 1266 N N . THR A 1 157 ? 18.875 15.633 16.688 1 98.62 157 THR A N 1
ATOM 1267 C CA . THR A 1 157 ? 18.906 16.719 15.719 1 98.62 157 THR A CA 1
ATOM 1268 C C . THR A 1 157 ? 17.641 17.562 15.797 1 98.62 157 THR A C 1
ATOM 1270 O O . THR A 1 157 ? 17.703 18.781 15.891 1 98.62 157 THR A O 1
ATOM 1273 N N . LEU A 1 158 ? 16.484 16.938 15.836 1 98.81 158 LEU A N 1
ATOM 1274 C CA . LEU A 1 158 ? 15.219 17.672 15.844 1 98.81 158 LEU A CA 1
ATOM 1275 C C . LEU A 1 158 ? 14.984 18.344 17.188 1 98.81 158 LEU A C 1
ATOM 1277 O O . LEU A 1 158 ? 14.438 19.438 17.266 1 98.81 158 LEU A O 1
ATOM 1281 N N . ARG A 1 159 ? 15.391 17.656 18.266 1 98.56 159 ARG A N 1
ATOM 1282 C CA . ARG A 1 159 ? 15.234 18.203 19.609 1 98.56 159 ARG A CA 1
ATOM 1283 C C . ARG A 1 159 ? 15.836 19.594 19.703 1 98.56 159 ARG A C 1
ATOM 1285 O O . ARG A 1 159 ? 15.258 20.484 20.344 1 98.56 159 ARG A O 1
ATOM 1292 N N . GLY A 1 160 ? 16.922 19.812 19.109 1 98.38 160 GLY A N 1
ATOM 1293 C CA . GLY A 1 160 ? 17.625 21.078 19.156 1 98.38 160 GLY A CA 1
ATOM 1294 C C . GLY A 1 160 ? 16.828 22.234 18.562 1 98.38 160 GLY A C 1
ATOM 1295 O O . GLY A 1 160 ? 17.156 23.391 18.766 1 98.38 160 GLY A O 1
ATOM 1296 N N . LEU A 1 161 ? 15.75 21.938 17.859 1 98.62 161 LEU A N 1
ATOM 1297 C CA . LEU A 1 161 ? 14.977 22.953 17.172 1 98.62 161 LEU A CA 1
ATOM 1298 C C . LEU A 1 161 ? 13.656 23.219 17.891 1 98.62 161 LEU A C 1
ATOM 1300 O O . LEU A 1 161 ? 12.852 24.047 17.453 1 98.62 161 LEU A O 1
ATOM 1304 N N . GLY A 1 162 ? 13.414 22.547 18.953 1 98.5 162 GLY A N 1
ATOM 1305 C CA . GLY A 1 162 ? 12.148 22.625 19.672 1 98.5 162 GLY A CA 1
ATOM 1306 C C . GLY A 1 162 ? 11.781 24.047 20.062 1 98.5 162 GLY A C 1
ATOM 1307 O O . GLY A 1 162 ? 10.648 24.484 19.859 1 98.5 162 GLY A O 1
ATOM 1308 N N . ASN A 1 163 ? 12.734 24.75 20.641 1 98.56 163 ASN A N 1
ATOM 1309 C CA . ASN A 1 163 ? 12.477 26.125 21.062 1 98.56 163 ASN A CA 1
ATOM 1310 C C . ASN A 1 163 ? 12.125 27.031 19.891 1 98.56 163 ASN A C 1
ATOM 1312 O O . ASN A 1 163 ? 11.32 27.953 20.031 1 98.56 163 ASN A O 1
ATOM 1316 N N . LEU A 1 164 ? 12.789 26.781 18.797 1 98.69 164 LEU A N 1
ATOM 1317 C CA . LEU A 1 164 ? 12.508 27.594 17.625 1 98.69 164 LEU A CA 1
ATOM 1318 C C . LEU A 1 164 ? 11.078 27.391 17.141 1 98.69 164 LEU A C 1
ATOM 1320 O O . LEU A 1 164 ? 10.414 28.328 16.719 1 98.69 164 LEU A O 1
ATOM 1324 N N . PHE A 1 165 ? 10.578 26.141 17.172 1 98.75 165 PHE A N 1
ATOM 1325 C CA . PHE A 1 165 ? 9.18 25.859 16.844 1 98.75 165 PHE A CA 1
ATOM 1326 C C . PHE A 1 165 ? 8.242 26.656 17.734 1 98.75 165 PHE A C 1
ATOM 1328 O O . PHE A 1 165 ? 7.281 27.266 17.266 1 98.75 165 PHE A O 1
ATOM 1335 N N . ILE A 1 166 ? 8.555 26.703 19.016 1 98.56 166 ILE A N 1
ATOM 1336 C CA . ILE A 1 166 ? 7.742 27.453 19.969 1 98.56 166 ILE A CA 1
ATOM 1337 C C . ILE A 1 166 ? 7.781 28.938 19.625 1 98.56 166 ILE A C 1
ATOM 1339 O O . ILE A 1 166 ? 6.738 29.594 19.547 1 98.56 166 ILE A O 1
ATOM 1343 N N . GLU A 1 167 ? 8.984 29.438 19.469 1 98.56 167 GLU A N 1
ATOM 1344 C CA . GLU A 1 167 ? 9.18 30.859 19.188 1 98.56 167 GLU A CA 1
ATOM 1345 C C . GLU A 1 167 ? 8.391 31.297 17.953 1 98.56 167 GLU A C 1
ATOM 1347 O O . GLU A 1 167 ? 7.805 32.375 17.938 1 98.56 167 GLU A O 1
ATOM 1352 N N . LYS A 1 168 ? 8.367 30.469 16.922 1 98.5 168 LYS A N 1
ATOM 1353 C CA . LYS A 1 168 ? 7.727 30.797 15.648 1 98.5 168 LYS A CA 1
ATOM 1354 C C . LYS A 1 168 ? 6.234 30.5 15.695 1 98.5 168 LYS A C 1
ATOM 1356 O O . LYS A 1 168 ? 5.488 30.891 14.797 1 98.5 168 LYS A O 1
ATOM 1361 N N . GLY A 1 169 ? 5.801 29.797 16.719 1 98.38 169 GLY A N 1
ATOM 1362 C CA . GLY A 1 169 ? 4.398 29.438 16.844 1 98.38 169 GLY A CA 1
ATOM 1363 C C . GLY A 1 169 ? 3.957 28.406 15.828 1 98.38 169 GLY A C 1
ATOM 1364 O O . GLY A 1 169 ? 2.828 28.453 15.336 1 98.38 169 GLY A O 1
ATOM 1365 N N . ILE A 1 170 ? 4.82 27.562 15.359 1 98.75 170 ILE A N 1
ATOM 1366 C CA . ILE A 1 170 ? 4.551 26.547 14.352 1 98.75 170 ILE A CA 1
ATOM 1367 C C . ILE A 1 170 ? 4.609 25.156 14.992 1 98.75 170 ILE A C 1
ATOM 1369 O O . ILE A 1 170 ? 5.551 24.859 15.727 1 98.75 170 ILE A O 1
ATOM 1373 N N . LYS A 1 171 ? 3.605 24.344 14.781 1 98.69 171 LYS A N 1
ATOM 1374 C CA . LYS A 1 171 ? 3.584 22.969 15.273 1 98.69 171 LYS A CA 1
ATOM 1375 C C . LYS A 1 171 ? 4.473 22.062 14.43 1 98.69 171 LYS A C 1
ATOM 1377 O O . LYS A 1 171 ? 4.387 22.078 13.195 1 98.69 171 LYS A O 1
ATOM 1382 N N . ALA A 1 172 ? 5.336 21.328 15.078 1 98.81 172 ALA A N 1
ATOM 1383 C CA . ALA A 1 172 ? 6.066 20.281 14.383 1 98.81 172 ALA A CA 1
ATOM 1384 C C . ALA A 1 172 ? 5.176 19.062 14.156 1 98.81 172 ALA A C 1
ATOM 1386 O O . ALA A 1 172 ? 4.867 18.328 15.102 1 98.81 172 ALA A O 1
ATOM 1387 N N . ALA A 1 173 ? 4.754 18.781 12.93 1 98.88 173 ALA A N 1
ATOM 1388 C CA . ALA A 1 173 ? 3.879 17.656 12.617 1 98.88 173 ALA A CA 1
ATOM 1389 C C . ALA A 1 173 ? 4.68 16.469 12.086 1 98.88 173 ALA A C 1
ATOM 1391 O O . ALA A 1 173 ? 4.984 16.391 10.898 1 98.88 173 ALA A O 1
ATOM 1392 N N . ILE A 1 174 ? 4.953 15.5 12.945 1 98.94 174 ILE A N 1
ATOM 1393 C CA . ILE A 1 174 ? 5.766 14.336 12.617 1 98.94 174 ILE A CA 1
ATOM 1394 C C . ILE A 1 174 ? 4.953 13.367 11.758 1 98.94 174 ILE A C 1
ATOM 1396 O O . ILE A 1 174 ? 3.852 12.961 12.133 1 98.94 174 ILE A O 1
ATOM 1400 N N . GLU A 1 175 ? 5.523 12.977 10.695 1 98.81 175 GLU A N 1
ATOM 1401 C CA . GLU A 1 175 ? 4.785 12.094 9.797 1 98.81 175 GLU A CA 1
ATOM 1402 C C . GLU A 1 175 ? 5.418 10.703 9.75 1 98.81 175 GLU A C 1
ATOM 1404 O O . GLU A 1 175 ? 6.562 10.555 9.32 1 98.81 175 GLU A O 1
ATOM 1409 N N . PRO A 1 176 ? 4.645 9.703 10.195 1 98.56 176 PRO A N 1
ATOM 1410 C CA . PRO A 1 176 ? 5.062 8.344 9.844 1 98.56 176 PRO A CA 1
ATOM 1411 C C . PRO A 1 176 ? 4.863 8.031 8.367 1 98.56 176 PRO A C 1
ATOM 1413 O O . PRO A 1 176 ? 3.865 8.445 7.77 1 98.56 176 PRO A O 1
ATOM 1416 N N . VAL A 1 177 ? 5.82 7.402 7.773 1 96.75 177 VAL A N 1
ATOM 1417 C CA . VAL A 1 177 ? 5.816 7.043 6.359 1 96.75 177 VAL A CA 1
ATOM 1418 C C . VAL A 1 177 ? 6.047 5.539 6.207 1 96.75 177 VAL A C 1
ATOM 1420 O O . VAL A 1 177 ? 6.73 4.922 7.027 1 96.75 177 VAL A O 1
ATOM 1423 N N . ARG A 1 178 ? 5.508 4.992 5.168 1 94.19 178 ARG A N 1
ATOM 1424 C CA . ARG A 1 178 ? 5.555 3.543 4.988 1 94.19 178 ARG A CA 1
ATOM 1425 C C . ARG A 1 178 ? 6.992 3.053 4.871 1 94.19 178 ARG A C 1
ATOM 1427 O O . ARG A 1 178 ? 7.867 3.781 4.395 1 94.19 178 ARG A O 1
ATOM 1434 N N . ALA A 1 179 ? 7.207 1.805 5.133 1 92 179 ALA A N 1
ATOM 1435 C CA . ALA A 1 179 ? 8.531 1.191 5.234 1 92 179 ALA A CA 1
ATOM 1436 C C . ALA A 1 179 ? 9.195 1.086 3.863 1 92 179 ALA A C 1
ATOM 1438 O O . ALA A 1 179 ? 10.414 0.975 3.766 1 92 179 ALA A O 1
ATOM 1439 N N . ALA A 1 180 ? 8.43 1.082 2.824 1 88.12 180 ALA A N 1
ATOM 1440 C CA . ALA A 1 180 ? 8.977 1.044 1.471 1 88.12 180 ALA A CA 1
ATOM 1441 C C . ALA A 1 180 ? 9.711 2.338 1.141 1 88.12 180 ALA A C 1
ATOM 1443 O O . ALA A 1 180 ? 10.516 2.383 0.204 1 88.12 180 ALA A O 1
ATOM 1444 N N . GLU A 1 181 ? 9.477 3.383 1.979 1 91.81 181 GLU A N 1
ATOM 1445 C CA . GLU A 1 181 ? 9.984 4.695 1.588 1 91.81 181 GLU A CA 1
ATOM 1446 C C . GLU A 1 181 ? 10.938 5.254 2.641 1 91.81 181 GLU A C 1
ATOM 1448 O O . GLU A 1 181 ? 11.711 6.172 2.359 1 91.81 181 GLU A O 1
ATOM 1453 N N . VAL A 1 182 ? 10.82 4.773 3.875 1 93.94 182 VAL A N 1
ATOM 1454 C CA . VAL A 1 182 ? 11.719 5.25 4.918 1 93.94 182 VAL A CA 1
ATOM 1455 C C . VAL A 1 182 ? 12.172 4.078 5.785 1 93.94 182 VAL A C 1
ATOM 1457 O O . VAL A 1 182 ? 11.547 3.014 5.777 1 93.94 182 VAL A O 1
ATOM 1460 N N . SER A 1 183 ? 13.172 4.332 6.66 1 94.62 183 SER A N 1
ATOM 1461 C CA . SER A 1 183 ? 13.805 3.244 7.398 1 94.62 183 SER A CA 1
ATOM 1462 C C . SER A 1 183 ? 13.18 3.066 8.773 1 94.62 183 SER A C 1
ATOM 1464 O O . SER A 1 183 ? 13.289 1.999 9.383 1 94.62 183 SER A O 1
ATOM 1466 N N . PHE A 1 184 ? 12.617 4.164 9.242 1 95.94 184 PHE A N 1
ATOM 1467 C CA . PHE A 1 184 ? 12.039 4.066 10.578 1 95.94 184 PHE A CA 1
ATOM 1468 C C . PHE A 1 184 ? 10.867 5.027 10.734 1 95.94 184 PHE A C 1
ATOM 1470 O O . PHE A 1 184 ? 10.664 5.91 9.898 1 95.94 184 PHE A O 1
ATOM 1477 N N . VAL A 1 185 ? 9.945 4.742 11.789 1 98.19 185 VAL A N 1
ATOM 1478 C CA . VAL A 1 185 ? 8.711 5.457 12.125 1 98.19 185 VAL A CA 1
ATOM 1479 C C . VAL A 1 185 ? 7.684 5.262 11.016 1 98.19 185 VAL A C 1
ATOM 1481 O O . VAL A 1 185 ? 7.609 6.062 10.086 1 98.19 185 VAL A O 1
ATOM 1484 N N . HIS A 1 186 ? 6.883 4.305 11.18 1 97.38 186 HIS A N 1
ATOM 1485 C CA . HIS A 1 186 ? 5.996 3.873 10.102 1 97.38 186 HIS A CA 1
ATOM 1486 C C . HIS A 1 186 ? 4.535 3.977 10.523 1 97.38 186 HIS A C 1
ATOM 1488 O O . HIS A 1 186 ? 3.641 3.969 9.6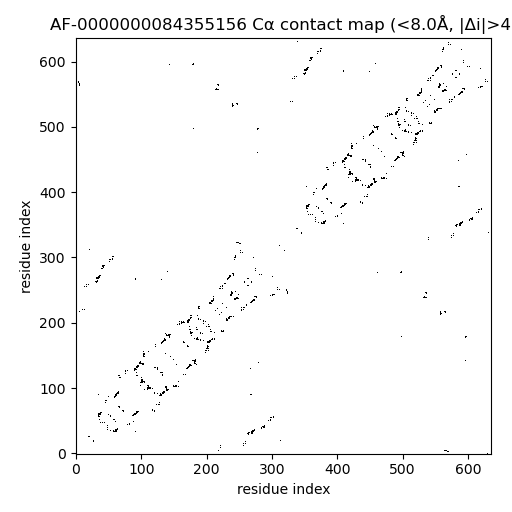72 1 97.38 186 HIS A O 1
ATOM 1494 N N . THR A 1 187 ? 4.32 4.086 11.828 1 98.12 187 THR A N 1
ATOM 1495 C CA . THR A 1 187 ? 2.961 4.051 12.359 1 98.12 187 THR A CA 1
ATOM 1496 C C . THR A 1 187 ? 2.721 5.227 13.305 1 98.12 187 THR A C 1
ATOM 1498 O O . THR A 1 187 ? 3.668 5.887 13.734 1 98.12 187 THR A O 1
ATOM 1501 N N . ILE A 1 188 ? 1.463 5.418 13.617 1 98.88 188 ILE A N 1
ATOM 1502 C CA . ILE A 1 188 ? 1.102 6.422 14.617 1 98.88 188 ILE A CA 1
ATOM 1503 C C . ILE A 1 188 ? 1.782 6.094 15.945 1 98.88 188 ILE A C 1
ATOM 1505 O O . ILE A 1 188 ? 2.334 6.984 16.594 1 98.88 188 ILE A O 1
ATOM 1509 N N . GLY A 1 189 ? 1.769 4.832 16.297 1 98.81 189 GLY A N 1
ATOM 1510 C CA . GLY A 1 189 ? 2.445 4.418 17.516 1 98.81 189 GLY A CA 1
ATOM 1511 C C . GLY A 1 189 ? 3.922 4.766 17.531 1 98.81 189 GLY A C 1
ATOM 1512 O O . GLY A 1 189 ? 4.441 5.262 18.531 1 98.81 189 GLY A O 1
ATOM 1513 N N . GLU A 1 190 ? 4.59 4.551 16.469 1 98.62 190 GLU A N 1
ATOM 1514 C CA . GLU A 1 190 ? 6.016 4.852 16.359 1 98.62 190 GLU A CA 1
ATOM 1515 C C . GLU A 1 190 ? 6.266 6.355 16.359 1 98.62 190 GLU A C 1
ATOM 1517 O O . GLU A 1 190 ? 7.27 6.824 16.891 1 98.62 190 GLU A O 1
ATOM 1522 N N . ALA A 1 191 ? 5.371 7.09 15.703 1 98.88 191 ALA A N 1
ATOM 1523 C CA . ALA A 1 191 ? 5.484 8.547 15.75 1 98.88 191 ALA A CA 1
ATOM 1524 C C . ALA A 1 191 ? 5.371 9.055 17.188 1 98.88 191 ALA A C 1
ATOM 1526 O O . ALA A 1 191 ? 6.133 9.938 17.594 1 98.88 191 ALA A O 1
ATOM 1527 N N . LYS A 1 192 ? 4.457 8.508 17.953 1 98.88 192 LYS A N 1
ATOM 1528 C CA . LYS A 1 192 ? 4.309 8.891 19.359 1 98.88 192 LYS A CA 1
ATOM 1529 C C . LYS A 1 192 ? 5.566 8.547 20.156 1 98.88 192 LYS A C 1
ATOM 1531 O O . LYS A 1 192 ? 6.016 9.344 20.984 1 98.88 192 LYS A O 1
ATOM 1536 N N . SER A 1 193 ? 6.125 7.375 19.891 1 98.81 193 SER A N 1
ATOM 1537 C CA . SER A 1 193 ? 7.371 6.984 20.547 1 98.81 193 SER A CA 1
ATOM 1538 C C . SER A 1 193 ? 8.5 7.941 20.188 1 98.81 193 SER A C 1
ATOM 1540 O O . SER A 1 193 ? 9.328 8.281 21.047 1 98.81 193 SER A O 1
ATOM 1542 N N . TYR A 1 194 ? 8.578 8.359 18.953 1 98.88 194 TYR A N 1
ATOM 1543 C CA . TYR A 1 194 ? 9.578 9.305 18.469 1 98.88 194 TYR A CA 1
ATOM 1544 C C . TYR A 1 194 ? 9.438 10.648 19.188 1 98.88 194 TYR A C 1
ATOM 1546 O O . TYR A 1 194 ? 10.43 11.219 19.656 1 98.88 194 TYR A O 1
ATOM 1554 N N . ILE A 1 195 ? 8.219 11.102 19.328 1 98.88 195 ILE A N 1
ATOM 1555 C CA . ILE A 1 195 ? 7.922 12.359 20 1 98.88 195 ILE A CA 1
ATOM 1556 C C . ILE A 1 195 ? 8.297 12.258 21.484 1 98.88 195 ILE A C 1
ATOM 1558 O O . ILE A 1 195 ? 8.883 13.188 22.047 1 98.88 195 ILE A O 1
ATOM 1562 N N . GLU A 1 196 ? 7.961 11.156 22.062 1 98.81 196 GLU A N 1
ATOM 1563 C CA . GLU A 1 196 ? 8.312 10.93 23.469 1 98.81 196 GLU A CA 1
ATOM 1564 C C . GLU A 1 196 ? 9.828 10.945 23.656 1 98.81 196 GLU A C 1
ATOM 1566 O O . GLU A 1 196 ? 10.328 11.508 24.641 1 98.81 196 GLU A O 1
ATOM 1571 N N . ALA A 1 197 ? 10.523 10.375 22.734 1 98.75 197 ALA A N 1
ATOM 1572 C CA . ALA A 1 197 ? 11.984 10.336 22.812 1 98.75 197 ALA A CA 1
ATOM 1573 C C . ALA A 1 197 ? 12.578 11.734 22.672 1 98.75 197 ALA A C 1
ATOM 1575 O O . ALA A 1 197 ? 13.586 12.047 23.312 1 98.75 197 ALA A O 1
ATOM 1576 N N . ILE A 1 198 ? 12.039 12.523 21.781 1 98.62 198 ILE A N 1
ATOM 1577 C CA . ILE A 1 198 ? 12.5 13.898 21.625 1 98.62 198 ILE A CA 1
ATOM 1578 C C . ILE A 1 198 ? 12.336 14.648 22.953 1 98.62 198 ILE A C 1
ATOM 1580 O O . ILE A 1 198 ? 13.227 15.398 23.359 1 98.62 198 ILE A O 1
ATOM 1584 N N . ASN A 1 199 ? 11.188 14.438 23.578 1 97.94 199 ASN A N 1
ATOM 1585 C CA . ASN A 1 199 ? 10.906 14.961 24.906 1 97.94 199 ASN A CA 1
ATOM 1586 C C . ASN A 1 199 ? 11.086 16.484 24.969 1 97.94 199 ASN A C 1
ATOM 1588 O O . ASN A 1 199 ? 11.844 16.984 25.797 1 97.94 199 ASN A O 1
ATOM 1592 N N . HIS A 1 200 ? 10.469 17.172 24.109 1 98.12 200 HIS A N 1
ATOM 1593 C CA . HIS A 1 200 ? 10.461 18.625 24.078 1 98.12 200 HIS A CA 1
ATOM 1594 C C . HIS A 1 200 ? 9.047 19.156 23.844 1 98.12 200 HIS A C 1
ATOM 1596 O O . HIS A 1 200 ? 8.336 18.672 22.953 1 98.12 200 HIS A O 1
ATOM 1602 N N . LYS A 1 201 ? 8.664 20.156 24.516 1 96 201 LYS A N 1
ATOM 1603 C CA . LYS A 1 201 ? 7.305 20.688 24.484 1 96 201 LYS A CA 1
ATOM 1604 C C . LYS A 1 201 ? 6.965 21.266 23.125 1 96 201 LYS A C 1
ATOM 1606 O O . LYS A 1 201 ? 5.793 21.312 22.734 1 96 201 LYS A O 1
ATOM 1611 N N . GLY A 1 202 ? 7.953 21.719 22.391 1 97.12 202 GLY A N 1
ATOM 1612 C CA . GLY A 1 202 ? 7.738 22.312 21.078 1 97.12 202 GLY A CA 1
ATOM 1613 C C . GLY A 1 202 ? 7.469 21.297 19.984 1 97.12 202 GLY A C 1
ATOM 1614 O O . GLY A 1 202 ? 7.074 21.656 18.875 1 97.12 202 GLY A O 1
ATOM 1615 N N . ILE A 1 203 ? 7.648 20.031 20.281 1 98.44 203 ILE A N 1
ATOM 1616 C CA . ILE A 1 203 ? 7.5 18.969 19.297 1 98.44 203 ILE A CA 1
ATOM 1617 C C . ILE A 1 203 ? 6.555 17.891 19.844 1 98.44 203 ILE A C 1
ATOM 1619 O O . ILE A 1 203 ? 6.949 17.078 20.672 1 98.44 203 ILE A O 1
ATOM 1623 N N . GLY A 1 204 ? 5.301 18 19.406 1 98.5 204 GLY A N 1
ATOM 1624 C CA . GLY A 1 204 ? 4.336 17.109 20.031 1 98.5 204 GLY A CA 1
ATOM 1625 C C . GLY A 1 204 ? 3.193 16.734 19.109 1 98.5 204 GLY A C 1
ATOM 1626 O O . GLY A 1 204 ? 2.201 16.156 19.547 1 98.5 204 GLY A O 1
ATOM 1627 N N . HIS A 1 205 ? 3.309 17.078 17.828 1 98.88 205 HIS A N 1
ATOM 1628 C CA . HIS A 1 205 ? 2.164 16.906 16.938 1 98.88 205 HIS A CA 1
ATOM 1629 C C . HIS A 1 205 ? 2.475 15.906 15.828 1 98.88 205 HIS A C 1
ATOM 1631 O O . HIS A 1 205 ? 3.633 15.531 15.633 1 98.88 205 HIS A O 1
ATOM 1637 N N . ILE A 1 206 ? 1.382 15.43 15.164 1 98.94 206 ILE A N 1
ATOM 1638 C CA . ILE A 1 206 ? 1.508 14.383 14.164 1 98.94 206 ILE A CA 1
ATOM 1639 C C . ILE A 1 206 ? 0.797 14.805 12.875 1 98.94 206 ILE A C 1
ATOM 1641 O O . ILE A 1 206 ? -0.3 15.367 12.93 1 98.94 206 ILE A O 1
ATOM 1645 N N . ASN A 1 207 ? 1.455 14.664 11.766 1 98.94 207 ASN A N 1
ATOM 1646 C CA . ASN A 1 207 ? 0.829 14.586 10.445 1 98.94 207 ASN A CA 1
ATOM 1647 C C . ASN A 1 207 ? 0.585 13.141 10.031 1 98.94 207 ASN A C 1
ATOM 1649 O O . ASN A 1 207 ? 1.533 12.375 9.836 1 98.94 207 ASN A O 1
ATOM 1653 N N . GLY A 1 208 ? -0.661 12.727 9.906 1 98.81 208 GLY A N 1
ATOM 1654 C CA . GLY A 1 208 ? -0.962 11.406 9.375 1 98.81 208 GLY A CA 1
ATOM 1655 C C . GLY A 1 208 ? -1.086 11.391 7.863 1 98.81 208 GLY A C 1
ATOM 1656 O O . GLY A 1 208 ? -1.242 12.438 7.234 1 98.81 208 GLY A O 1
ATOM 1657 N N . ASP A 1 209 ? -1.029 10.234 7.285 1 98.62 209 ASP A N 1
ATOM 1658 C CA . ASP A 1 209 ? -1.257 10 5.863 1 98.62 209 ASP A CA 1
ATOM 1659 C C . ASP A 1 209 ? -1.901 8.641 5.625 1 98.62 209 ASP A C 1
ATOM 1661 O O . ASP A 1 209 ? -1.256 7.602 5.801 1 98.62 209 ASP A O 1
ATOM 1665 N N . ILE A 1 210 ? -3.109 8.656 5.113 1 98.44 210 ILE A N 1
ATOM 1666 C CA . ILE A 1 210 ? -3.891 7.422 5.074 1 98.44 210 ILE A CA 1
ATOM 1667 C C . ILE A 1 210 ? -3.332 6.488 4.004 1 98.44 210 ILE A C 1
ATOM 1669 O O . ILE A 1 210 ? -3.545 5.273 4.059 1 98.44 210 ILE A O 1
ATOM 1673 N N . TYR A 1 211 ? -2.652 7 3.006 1 96.94 211 TYR A N 1
ATOM 1674 C CA . TYR A 1 211 ? -2.012 6.125 2.031 1 96.94 211 TYR A CA 1
ATOM 1675 C C . TYR A 1 211 ? -0.914 5.293 2.686 1 96.94 211 TYR A C 1
ATOM 1677 O O . TYR A 1 211 ? -0.82 4.086 2.453 1 96.94 211 TYR A O 1
ATOM 1685 N N . HIS A 1 212 ? -0.08 5.906 3.469 1 96.06 212 HIS A N 1
ATOM 1686 C CA . HIS A 1 212 ? 0.948 5.172 4.199 1 96.06 212 HIS A CA 1
ATOM 1687 C C . HIS A 1 212 ? 0.328 4.246 5.242 1 96.06 212 HIS A C 1
ATOM 1689 O O . HIS A 1 212 ? 0.781 3.113 5.418 1 96.06 212 HIS A O 1
ATOM 1695 N N . MET A 1 213 ? -0.682 4.738 5.898 1 97.88 213 MET A N 1
ATOM 1696 C CA . MET A 1 213 ? -1.341 3.988 6.961 1 97.88 213 MET A CA 1
ATOM 1697 C C . MET A 1 213 ? -1.929 2.688 6.426 1 97.88 213 MET A C 1
ATOM 1699 O O . MET A 1 213 ? -2.006 1.691 7.148 1 97.88 213 MET A O 1
ATOM 1703 N N . GLN A 1 214 ? -2.312 2.627 5.184 1 95.94 214 GLN A N 1
ATOM 1704 C CA . GLN A 1 214 ? -2.996 1.465 4.625 1 95.94 214 GLN A CA 1
ATOM 1705 C C . GLN A 1 214 ? -2.107 0.226 4.676 1 95.94 214 GLN A C 1
ATOM 1707 O O . GLN A 1 214 ? -2.596 -0.89 4.859 1 95.94 214 GLN A O 1
ATOM 1712 N N . SER A 1 215 ? -0.793 0.438 4.559 1 94.81 215 SER A N 1
ATOM 1713 C CA . SER A 1 215 ? 0.1 -0.715 4.578 1 94.81 215 SER A CA 1
ATOM 1714 C C . SER A 1 215 ? 0.761 -0.877 5.941 1 94.81 215 SER A C 1
ATOM 1716 O O . SER A 1 215 ? 1.392 -1.9 6.215 1 94.81 215 SER A O 1
ATOM 1718 N N . GLU A 1 216 ? 0.624 0.116 6.812 1 96.62 216 GLU A N 1
ATOM 1719 C CA . GLU A 1 216 ? 1.438 0.095 8.023 1 96.62 216 GLU A CA 1
ATOM 1720 C C . GLU A 1 216 ? 0.575 -0.111 9.266 1 96.62 216 GLU A C 1
ATOM 1722 O O . GLU A 1 216 ? 1.055 -0.611 10.289 1 96.62 216 GLU A O 1
ATOM 1727 N N . GLU A 1 217 ? -0.692 0.312 9.18 1 97.75 217 GLU A N 1
ATOM 1728 C CA . GLU A 1 217 ? -1.59 0.205 10.32 1 97.75 217 GLU A CA 1
ATOM 1729 C C . GLU A 1 217 ? -2.486 -1.024 10.211 1 97.75 217 GLU A C 1
ATOM 1731 O O . GLU A 1 217 ? -2.861 -1.425 9.102 1 97.75 217 GLU A O 1
ATOM 1736 N N . ALA A 1 218 ? -2.908 -1.61 11.336 1 96.69 218 ALA A N 1
ATOM 1737 C CA . ALA A 1 218 ? -3.859 -2.719 11.336 1 96.69 218 ALA A CA 1
ATOM 1738 C C . ALA A 1 218 ? -5.262 -2.238 10.977 1 96.69 218 ALA A C 1
ATOM 1740 O O . ALA A 1 218 ? -6.062 -2.996 10.43 1 96.69 218 ALA A O 1
ATOM 1741 N N . HIS A 1 219 ? -5.504 -1.004 11.367 1 98.31 219 HIS A N 1
ATOM 1742 C CA . HIS A 1 219 ? -6.785 -0.358 11.109 1 98.31 219 HIS A CA 1
ATOM 1743 C C . HIS A 1 219 ? -6.648 1.161 11.117 1 98.31 219 HIS A C 1
ATOM 1745 O O . HIS A 1 219 ? -6.309 1.749 12.148 1 98.31 219 HIS A O 1
ATOM 1751 N N . ILE A 1 220 ? -7 1.834 10.039 1 98.75 220 ILE A N 1
ATOM 1752 C CA . ILE A 1 220 ? -6.738 3.26 9.867 1 98.75 220 ILE A CA 1
ATOM 1753 C C . ILE A 1 220 ? -7.578 4.059 10.867 1 98.75 220 ILE A C 1
ATOM 1755 O O . ILE A 1 220 ? -7.074 4.98 11.508 1 98.75 220 ILE A O 1
ATOM 1759 N N . GLY A 1 221 ? -8.836 3.711 11.031 1 98.88 221 GLY A N 1
ATOM 1760 C CA . GLY A 1 221 ? -9.695 4.398 11.977 1 98.88 221 GLY A CA 1
ATOM 1761 C C . GLY A 1 221 ? -9.172 4.352 13.398 1 98.88 221 GLY A C 1
ATOM 1762 O O . GLY A 1 221 ? -9.156 5.371 14.094 1 98.88 221 GLY A O 1
ATOM 1763 N N . GLU A 1 222 ? -8.719 3.189 13.812 1 98.81 222 GLU A N 1
ATOM 1764 C CA . GLU A 1 222 ? -8.18 3.049 15.164 1 98.81 222 GLU A CA 1
ATOM 1765 C C . GLU A 1 222 ? -6.887 3.846 15.32 1 98.81 222 GLU A C 1
ATOM 1767 O O . GLU A 1 222 ? -6.609 4.379 16.406 1 98.81 222 GLU A O 1
ATOM 1772 N N . ALA A 1 223 ? -6.094 3.891 14.258 1 98.88 223 ALA A N 1
ATOM 1773 C CA . ALA A 1 223 ? -4.859 4.672 14.305 1 98.88 223 ALA A CA 1
ATOM 1774 C C . ALA A 1 223 ? -5.16 6.16 14.477 1 98.88 223 ALA A C 1
ATOM 1776 O O . ALA A 1 223 ? -4.445 6.863 15.195 1 98.88 223 ALA A O 1
ATOM 1777 N N . ILE A 1 224 ? -6.207 6.641 13.82 1 98.94 224 ILE A N 1
ATOM 1778 C CA . ILE A 1 224 ? -6.641 8.031 13.961 1 98.94 224 ILE A CA 1
ATOM 1779 C C . ILE A 1 224 ? -7.07 8.289 15.398 1 98.94 224 ILE A C 1
ATOM 1781 O O . ILE A 1 224 ? -6.672 9.289 16 1 98.94 224 ILE A O 1
ATOM 1785 N N . LEU A 1 225 ? -7.848 7.363 15.969 1 98.88 225 LEU A N 1
ATOM 1786 C CA . LEU A 1 225 ? -8.273 7.504 17.359 1 98.88 225 LEU A CA 1
ATOM 1787 C C . LEU A 1 225 ? -7.078 7.516 18.297 1 98.88 225 LEU A C 1
ATOM 1789 O O . LEU A 1 225 ? -7.051 8.281 19.266 1 98.88 225 LEU A O 1
ATOM 1793 N 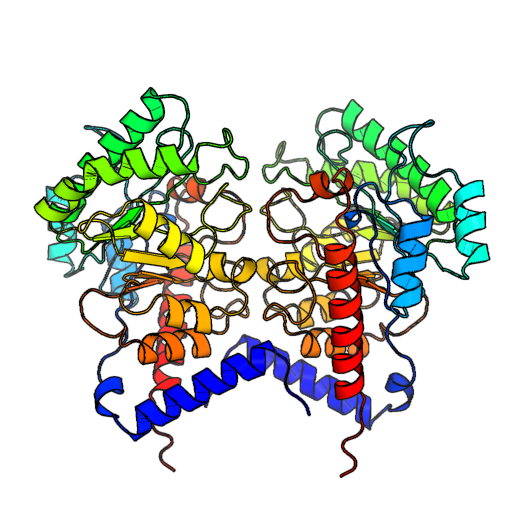N . GLU A 1 226 ? -6.117 6.711 17.984 1 98.81 226 GLU A N 1
ATOM 1794 C CA . GLU A 1 226 ? -4.902 6.641 18.797 1 98.81 226 GLU A CA 1
ATOM 1795 C C . GLU A 1 226 ? -4.137 7.961 18.75 1 98.81 226 GLU A C 1
ATOM 1797 O O . GLU A 1 226 ? -3.611 8.414 19.766 1 98.81 226 GLU A O 1
ATOM 1802 N N . ALA A 1 227 ? -4.031 8.578 17.594 1 98.81 227 ALA A N 1
ATOM 1803 C CA . ALA A 1 227 ? -3.338 9.852 17.453 1 98.81 227 ALA A CA 1
ATOM 1804 C C . ALA A 1 227 ? -4 10.938 18.297 1 98.81 227 ALA A C 1
ATOM 1806 O O . ALA A 1 227 ? -3.312 11.758 18.906 1 98.81 227 ALA A O 1
ATOM 1807 N N . GLY A 1 228 ? -5.332 10.984 18.297 1 98.5 228 GLY A N 1
ATOM 1808 C CA . GLY A 1 228 ? -6.078 11.906 19.141 1 98.5 228 GLY A CA 1
ATOM 1809 C C . GLY A 1 228 ? -5.73 13.359 18.891 1 98.5 228 GLY A C 1
ATOM 1810 O O . GLY A 1 228 ? -5.688 13.805 17.75 1 98.5 228 GLY A O 1
ATOM 1811 N N . ASP A 1 229 ? -5.473 14.055 19.938 1 98.19 229 ASP A N 1
ATOM 1812 C CA . ASP A 1 229 ? -5.27 15.492 19.875 1 98.19 229 ASP A CA 1
ATOM 1813 C C . ASP A 1 229 ? -3.926 15.828 19.234 1 98.19 229 ASP A C 1
ATOM 1815 O O . ASP A 1 229 ? -3.703 16.969 18.797 1 98.19 229 ASP A O 1
ATOM 1819 N N . GLN A 1 230 ? -3.041 14.883 19.156 1 98.81 230 GLN A N 1
ATOM 1820 C CA . GLN A 1 230 ? -1.733 15.133 18.562 1 98.81 230 GLN A CA 1
ATOM 1821 C C . GLN A 1 230 ? -1.842 15.297 17.047 1 98.81 230 GLN A C 1
ATOM 1823 O O . GLN A 1 230 ? -0.97 15.898 16.422 1 98.81 230 GLN A O 1
ATOM 1828 N N . LEU A 1 231 ? -2.867 14.703 16.438 1 98.94 231 LEU A N 1
ATOM 1829 C CA . LEU A 1 231 ? -3.051 14.805 14.992 1 98.94 231 LEU A CA 1
ATOM 1830 C C . LEU A 1 231 ? -3.449 16.219 14.586 1 98.94 231 LEU A C 1
ATOM 1832 O O . LEU A 1 231 ? -4.457 16.75 15.062 1 98.94 231 LEU A O 1
ATOM 1836 N N . VAL A 1 232 ? -2.682 16.828 13.711 1 98.88 232 VAL A N 1
ATOM 1837 C CA . VAL A 1 232 ? -3.006 18.203 13.328 1 98.88 232 VAL A CA 1
ATOM 1838 C C . VAL A 1 232 ? -3.342 18.25 11.836 1 98.88 232 VAL A C 1
ATOM 1840 O O . VAL A 1 232 ? -4.004 19.188 11.375 1 98.88 232 VAL A O 1
ATOM 1843 N N . ASN A 1 233 ? -2.832 17.344 11.102 1 98.94 233 ASN A N 1
ATOM 1844 C CA . ASN A 1 233 ? -3.121 17.203 9.68 1 98.94 233 ASN A CA 1
ATOM 1845 C C . ASN A 1 233 ? -3.193 15.742 9.258 1 98.94 233 ASN A C 1
ATOM 1847 O O . ASN A 1 233 ? -2.447 14.906 9.766 1 98.94 233 ASN A O 1
ATOM 1851 N N . LEU A 1 234 ? -4.113 15.406 8.406 1 98.94 234 LEU A N 1
ATOM 1852 C CA . LEU A 1 234 ? -4.219 14.078 7.805 1 98.94 234 LEU A CA 1
ATOM 1853 C C . LEU A 1 234 ? -4.184 14.172 6.281 1 98.94 234 LEU A C 1
ATOM 1855 O O . LEU A 1 234 ? -5.105 14.711 5.668 1 98.94 234 LEU A O 1
ATOM 1859 N N . HIS A 1 235 ? -3.107 13.703 5.707 1 98.88 235 HIS A N 1
ATOM 1860 C CA . HIS A 1 235 ? -3.045 13.602 4.254 1 98.88 235 HIS A CA 1
ATOM 1861 C C . HIS A 1 235 ? -4.008 12.539 3.73 1 98.88 235 HIS A C 1
ATOM 1863 O O . HIS A 1 235 ? -4.129 11.469 4.32 1 98.88 235 HIS A O 1
ATOM 1869 N N . LEU A 1 236 ? -4.652 12.883 2.59 1 98.62 236 LEU A N 1
ATOM 1870 C CA . LEU A 1 236 ? -5.633 11.977 1.995 1 98.62 236 LEU A CA 1
ATOM 1871 C C . LEU A 1 236 ? -5.242 11.617 0.567 1 98.62 236 LEU A C 1
ATOM 1873 O O . LEU A 1 236 ? -4.738 12.461 -0.177 1 98.62 236 LEU A O 1
ATOM 1877 N N . ALA A 1 237 ? -5.484 10.461 0.193 1 97.62 237 ALA A N 1
ATOM 1878 C CA . ALA A 1 237 ? -5.523 9.883 -1.145 1 97.62 237 ALA A CA 1
ATOM 1879 C C . ALA A 1 237 ? -6.316 8.578 -1.15 1 97.62 237 ALA A C 1
ATOM 1881 O O . ALA A 1 237 ? -6.57 7.992 -0.094 1 97.62 237 ALA A O 1
ATOM 1882 N N . ASP A 1 238 ? -6.812 8.18 -2.311 1 97.94 238 ASP A N 1
ATOM 1883 C CA . ASP A 1 238 ? -7.453 6.863 -2.33 1 97.94 238 ASP A CA 1
ATOM 1884 C C . ASP A 1 238 ? -6.414 5.746 -2.256 1 97.94 238 ASP A C 1
ATOM 1886 O O . ASP A 1 238 ? -5.211 6.008 -2.201 1 97.94 238 ASP A O 1
ATOM 1890 N N . SER A 1 239 ? -6.812 4.531 -2.193 1 96.94 239 SER A N 1
ATOM 1891 C CA . SER A 1 239 ? -5.941 3.379 -1.979 1 96.94 239 SER A CA 1
ATOM 1892 C C . SER A 1 239 ? -4.84 3.316 -3.033 1 96.94 239 SER A C 1
ATOM 1894 O O . SER A 1 239 ? -3.742 2.826 -2.762 1 96.94 239 SER A O 1
ATOM 1896 N N . ASN A 1 240 ? -5.066 3.775 -4.234 1 95.56 240 ASN A N 1
ATOM 1897 C CA . ASN A 1 240 ? -4.102 3.781 -5.328 1 95.56 240 ASN A CA 1
ATOM 1898 C C . ASN A 1 240 ? -3.344 5.102 -5.398 1 95.56 240 ASN A C 1
ATOM 1900 O O . ASN A 1 240 ? -2.748 5.426 -6.43 1 95.56 240 ASN A O 1
ATOM 1904 N N . ARG A 1 241 ? -3.504 5.941 -4.387 1 95.94 241 ARG A N 1
ATOM 1905 C CA . ARG A 1 241 ? -2.873 7.246 -4.211 1 95.94 241 ARG A CA 1
ATOM 1906 C C . ARG A 1 241 ? -3.396 8.25 -5.234 1 95.94 241 ARG A C 1
ATOM 1908 O O . ARG A 1 241 ? -2.729 9.242 -5.539 1 95.94 241 ARG A O 1
ATOM 1915 N N . GLY A 1 242 ? -4.555 7.977 -5.836 1 96.38 242 GLY A N 1
ATOM 1916 C CA . GLY A 1 242 ? -5.227 8.891 -6.742 1 96.38 242 GLY A CA 1
ATOM 1917 C C . GLY A 1 242 ? -6.359 9.656 -6.082 1 96.38 242 GLY A C 1
ATOM 1918 O O . GLY A 1 242 ? -6.344 9.875 -4.867 1 96.38 242 GLY A O 1
ATOM 1919 N N . ALA A 1 243 ? -7.281 10.117 -6.914 1 97.81 243 ALA A N 1
ATOM 1920 C CA . ALA A 1 243 ? -8.414 10.898 -6.418 1 97.81 243 ALA A CA 1
ATOM 1921 C C . ALA A 1 243 ? -9.32 10.047 -5.535 1 97.81 243 ALA A C 1
ATOM 1923 O O . ALA A 1 243 ? -9.547 8.867 -5.82 1 97.81 243 ALA A O 1
ATOM 1924 N N . LEU A 1 244 ? -9.852 10.664 -4.492 1 98.62 244 LEU A N 1
ATOM 1925 C CA . LEU A 1 244 ? -10.828 9.961 -3.658 1 98.62 244 LEU A CA 1
ATOM 1926 C C . LEU A 1 244 ? -12.016 9.492 -4.492 1 98.62 244 LEU A C 1
ATOM 1928 O O . LEU A 1 244 ? -12.492 10.219 -5.363 1 98.62 244 LEU A O 1
ATOM 1932 N N . GLY A 1 245 ? -12.43 8.273 -4.246 1 98.06 245 GLY A N 1
ATOM 1933 C CA . GLY A 1 245 ? -13.539 7.688 -4.973 1 98.06 245 GLY A CA 1
ATOM 1934 C C . GLY A 1 245 ? -13.102 6.797 -6.121 1 98.06 245 GLY A C 1
ATOM 1935 O O . GLY A 1 245 ? -13.93 6.109 -6.73 1 98.06 245 GLY A O 1
ATOM 1936 N N . GLU A 1 246 ? -11.789 6.809 -6.371 1 97.06 246 GLU A N 1
ATOM 1937 C CA . GLU A 1 246 ? -11.281 6.055 -7.512 1 97.06 246 GLU A CA 1
ATOM 1938 C C . GLU A 1 246 ? -10.586 4.773 -7.055 1 97.06 246 GLU A C 1
ATOM 1940 O O . GLU A 1 246 ? -10.031 4.039 -7.871 1 97.06 246 GLU A O 1
ATOM 1945 N N . GLY A 1 247 ? -10.523 4.52 -5.781 1 97 247 GLY A N 1
ATOM 1946 C CA . GLY A 1 247 ? -10.023 3.301 -5.168 1 97 247 GLY A CA 1
ATOM 1947 C C . GLY A 1 247 ? -10.984 2.703 -4.152 1 97 247 GLY A C 1
ATOM 1948 O O . GLY A 1 247 ? -12.203 2.75 -4.34 1 97 247 GLY A O 1
ATOM 1949 N N . PHE A 1 248 ? -10.461 2.057 -3.127 1 97.19 248 PHE A N 1
ATOM 1950 C CA . PHE A 1 248 ? -11.367 1.401 -2.186 1 97.19 248 PHE A CA 1
ATOM 1951 C C . PHE A 1 248 ? -11.023 1.785 -0.751 1 97.19 248 PHE A C 1
ATOM 1953 O O . PHE A 1 248 ? -11.156 0.971 0.164 1 97.19 248 PHE A O 1
ATOM 1960 N N . MET A 1 249 ? -10.453 2.967 -0.594 1 97.81 249 MET A N 1
ATOM 1961 C CA . MET A 1 249 ? -10.234 3.5 0.748 1 97.81 249 MET A CA 1
ATOM 1962 C C . MET A 1 249 ? -11.562 3.756 1.453 1 97.81 249 MET A C 1
ATOM 1964 O O . MET A 1 249 ? -12.477 4.34 0.87 1 97.81 249 MET A O 1
ATOM 1968 N N . ASP A 1 250 ? -11.727 3.322 2.658 1 98.25 250 ASP A N 1
ATOM 1969 C CA . ASP A 1 250 ? -12.945 3.52 3.438 1 98.25 250 ASP A CA 1
ATOM 1970 C C . ASP A 1 250 ? -13 4.93 4.02 1 98.25 250 ASP A C 1
ATOM 1972 O O . ASP A 1 250 ? -12.797 5.121 5.219 1 98.25 250 ASP A O 1
ATOM 1976 N N . ILE A 1 251 ? -13.414 5.828 3.195 1 98.69 251 ILE A N 1
ATOM 1977 C CA . ILE A 1 251 ? -13.43 7.246 3.545 1 98.69 251 ILE A CA 1
ATOM 1978 C C . ILE A 1 251 ? -14.461 7.496 4.641 1 98.69 251 ILE A C 1
ATOM 1980 O O . ILE A 1 251 ? -14.25 8.336 5.52 1 98.69 251 ILE A O 1
ATOM 1984 N N . ASP A 1 252 ? -15.562 6.742 4.664 1 98.62 252 ASP A N 1
ATOM 1985 C CA . ASP A 1 252 ? -16.578 6.898 5.695 1 98.62 252 ASP A CA 1
ATOM 1986 C C . ASP A 1 252 ? -16 6.664 7.086 1 98.62 252 ASP A C 1
ATOM 1988 O O . ASP A 1 252 ? -16.172 7.492 7.984 1 98.62 252 ASP A O 1
ATOM 1992 N N . THR A 1 253 ? -15.32 5.527 7.246 1 98.75 253 THR A N 1
ATOM 1993 C CA . THR A 1 253 ? -14.734 5.188 8.539 1 98.75 253 THR A CA 1
ATOM 1994 C C . THR A 1 253 ? -13.711 6.234 8.961 1 98.75 253 THR A C 1
ATOM 1996 O O . THR A 1 253 ? -13.633 6.598 10.141 1 98.75 253 THR A O 1
ATOM 1999 N N . ILE A 1 254 ? -12.953 6.746 8.016 1 98.88 254 ILE A N 1
ATOM 2000 C CA . ILE A 1 254 ? -11.938 7.766 8.281 1 98.88 254 ILE A CA 1
ATOM 2001 C C . ILE A 1 254 ? -12.617 9.047 8.766 1 98.88 254 ILE A C 1
ATOM 2003 O O . ILE A 1 254 ? -12.227 9.609 9.797 1 98.88 254 ILE A O 1
ATOM 2007 N N . ILE A 1 255 ? -13.656 9.477 8.078 1 98.88 255 ILE A N 1
ATOM 2008 C CA . ILE A 1 255 ? -14.383 10.68 8.469 1 98.88 255 ILE A CA 1
ATOM 2009 C C . ILE A 1 255 ? -14.992 10.5 9.852 1 98.88 255 ILE A C 1
ATOM 2011 O O . ILE A 1 255 ? -14.867 11.375 10.711 1 98.88 255 ILE A O 1
ATOM 2015 N N . LYS A 1 256 ? -15.633 9.352 10.109 1 98.75 256 LYS A N 1
ATOM 2016 C CA . LYS A 1 256 ? -16.219 9.078 11.414 1 98.75 256 LYS A CA 1
ATOM 2017 C C . LYS A 1 256 ? -15.172 9.148 12.523 1 98.75 256 LYS A C 1
ATOM 2019 O O . LYS A 1 256 ? -15.414 9.734 13.578 1 98.75 256 LYS A O 1
ATOM 2024 N N . SER A 1 257 ? -14.031 8.562 12.266 1 98.94 257 SER A N 1
ATOM 2025 C CA . SER A 1 257 ? -12.953 8.57 13.25 1 98.94 257 SER A CA 1
ATOM 2026 C C . SER A 1 257 ? -12.484 9.992 13.547 1 98.94 257 SER A C 1
ATOM 2028 O O . SER A 1 257 ? -12.195 10.328 14.695 1 98.94 257 SER A O 1
ATOM 2030 N N . LEU A 1 258 ? -12.414 10.844 12.508 1 98.94 258 LEU A N 1
ATOM 2031 C CA . LEU A 1 258 ? -11.992 12.234 12.672 1 98.94 258 LEU A CA 1
ATOM 2032 C C . LEU A 1 258 ? -12.992 13.008 13.531 1 98.94 258 LEU A C 1
ATOM 2034 O O . LEU A 1 258 ? -12.594 13.789 14.398 1 98.94 258 LEU A O 1
ATOM 2038 N N . TYR A 1 259 ? -14.234 12.789 13.312 1 98.75 259 TYR A N 1
ATOM 2039 C CA . TYR A 1 259 ? -15.25 13.453 14.125 1 98.75 259 TYR A CA 1
ATOM 2040 C C . TYR A 1 259 ? -15.172 12.992 15.578 1 98.75 259 TYR A C 1
ATOM 2042 O O . TYR A 1 259 ? -15.391 13.781 16.5 1 98.75 259 TYR A O 1
ATOM 2050 N N . LEU A 1 260 ? -14.883 11.711 15.82 1 98.81 260 LEU A N 1
ATOM 2051 C CA . LEU A 1 260 ? -14.82 11.148 17.172 1 98.81 260 LEU A CA 1
ATOM 2052 C C . LEU A 1 260 ? -13.711 11.812 17.984 1 98.81 260 LEU A C 1
ATOM 2054 O O . LEU A 1 260 ? -13.812 11.914 19.203 1 98.81 260 LEU A O 1
ATOM 2058 N N . ILE A 1 261 ? -12.695 12.359 17.297 1 98.69 261 ILE A N 1
ATOM 2059 C CA . ILE A 1 261 ? -11.617 12.992 18.047 1 98.69 261 ILE A CA 1
ATOM 2060 C C . ILE A 1 261 ? -11.758 14.508 17.984 1 98.69 261 ILE A C 1
ATOM 2062 O O . ILE A 1 261 ? -10.852 15.242 18.391 1 98.69 261 ILE A O 1
ATOM 2066 N N . GLY A 1 262 ? -12.859 14.992 17.484 1 98.31 262 GLY A N 1
ATOM 2067 C CA . GLY A 1 262 ? -13.117 16.422 17.422 1 98.31 262 GLY A CA 1
ATOM 2068 C C . GLY A 1 262 ? -12.195 17.156 16.453 1 98.31 262 GLY A C 1
ATOM 2069 O O . GLY A 1 262 ? -11.703 18.234 16.766 1 98.31 262 GLY A O 1
ATOM 2070 N N . PHE A 1 263 ? -11.969 16.547 15.297 1 98.62 263 PHE A N 1
ATOM 2071 C CA . PHE A 1 263 ? -11.008 17.062 14.328 1 98.62 263 PHE A CA 1
ATOM 2072 C C . PHE A 1 263 ? -11.617 18.219 13.539 1 98.62 263 PHE A C 1
ATOM 2074 O O . PHE A 1 263 ? -10.891 18.984 12.898 1 98.62 263 PHE A O 1
ATOM 2081 N N . ASN A 1 264 ? -12.891 18.359 13.562 1 98.06 264 ASN A N 1
ATOM 2082 C CA . ASN A 1 264 ? -13.594 19.438 12.891 1 98.06 264 ASN A CA 1
ATOM 2083 C C . ASN A 1 264 ? -13.531 20.734 13.703 1 98.06 264 ASN A C 1
ATOM 2085 O O . ASN A 1 264 ? -14.562 21.266 14.117 1 98.06 264 ASN A O 1
ATOM 2089 N N . GLN A 1 265 ? -12.352 21.25 13.883 1 97.62 265 GLN A N 1
ATOM 2090 C CA . GLN A 1 265 ? -12.047 22.453 14.641 1 97.62 265 GLN A CA 1
ATOM 2091 C C . GLN A 1 265 ? -10.898 23.234 14.008 1 97.62 265 GLN A C 1
ATOM 2093 O O . GLN A 1 265 ? -10.164 22.703 13.172 1 97.62 265 GLN A O 1
ATOM 2098 N N . PRO A 1 266 ? -10.75 24.562 14.391 1 96.94 266 PRO A N 1
ATOM 2099 C CA . PRO A 1 266 ? -9.617 25.328 13.844 1 96.94 266 PRO A CA 1
ATOM 2100 C C . PRO A 1 266 ? -8.266 24.703 14.18 1 96.94 266 PRO A C 1
ATOM 2102 O O . PRO A 1 266 ? -8.086 24.172 15.281 1 96.94 266 PRO A O 1
ATOM 2105 N N . GLY A 1 267 ? -7.414 24.719 13.281 1 97.56 267 GLY A N 1
ATOM 2106 C CA . GLY A 1 267 ? -6.059 24.25 13.523 1 97.56 267 GLY A CA 1
ATOM 2107 C C . GLY A 1 267 ? -5.871 22.781 13.188 1 97.56 267 GLY A C 1
ATOM 2108 O O . GLY A 1 267 ? -4.781 22.234 13.359 1 97.56 267 GLY A O 1
ATOM 2109 N N . LYS A 1 268 ? -6.938 22.125 12.695 1 98.5 268 LYS A N 1
ATOM 2110 C CA . LYS A 1 268 ? -6.891 20.719 12.266 1 98.5 268 LYS A CA 1
ATOM 2111 C C . LYS A 1 268 ? -7.371 20.578 10.82 1 98.5 268 LYS A C 1
ATOM 2113 O O . LYS A 1 268 ? -8.375 21.188 10.438 1 98.5 268 LYS A O 1
ATOM 2118 N N . TYR A 1 269 ? -6.645 19.781 9.969 1 98.88 269 TYR A N 1
ATOM 2119 C CA . TYR A 1 269 ? -6.93 19.812 8.539 1 98.88 269 TYR A CA 1
ATOM 2120 C C . TYR A 1 269 ? -6.883 18.406 7.938 1 98.88 269 TYR A C 1
ATOM 2122 O O . TYR A 1 269 ? -6.078 17.578 8.359 1 98.88 269 TYR A O 1
ATOM 2130 N N . VAL A 1 270 ? -7.766 18.094 7.035 1 98.94 270 VAL A N 1
ATOM 2131 C CA . VAL A 1 270 ? -7.609 17 6.086 1 98.94 270 VAL A CA 1
ATOM 2132 C C . VAL A 1 270 ? -7.066 17.531 4.762 1 98.94 270 VAL A C 1
ATOM 2134 O O . VAL A 1 270 ? -7.59 18.516 4.219 1 98.94 270 VAL A O 1
ATOM 2137 N N . THR A 1 271 ? -5.977 16.938 4.266 1 98.94 271 THR A N 1
ATOM 2138 C CA . THR A 1 271 ? -5.223 17.531 3.172 1 98.94 271 THR A CA 1
ATOM 2139 C C . THR A 1 271 ? -4.945 16.5 2.08 1 98.94 271 THR A C 1
ATOM 2141 O O . THR A 1 271 ? -3.982 15.734 2.17 1 98.94 271 THR A O 1
ATOM 2144 N N . PRO A 1 272 ? -5.781 16.484 1.023 1 98.69 272 PRO A N 1
ATOM 2145 C CA . PRO A 1 272 ? -5.523 15.578 -0.1 1 98.69 272 PRO A CA 1
ATOM 2146 C C . PRO A 1 272 ? -4.18 15.852 -0.777 1 98.69 272 PRO A C 1
ATOM 2148 O O . PRO A 1 272 ? -3.779 17 -0.925 1 98.69 272 PRO A O 1
ATOM 2151 N N . GLU A 1 273 ? -3.568 14.758 -1.023 1 96.44 273 GLU A N 1
ATOM 2152 C CA . GLU A 1 273 ? -2.291 14.727 -1.729 1 96.44 273 GLU A CA 1
ATOM 2153 C C . GLU A 1 273 ? -2.229 13.555 -2.707 1 96.44 273 GLU A C 1
ATOM 2155 O O . GLU A 1 273 ? -1.395 12.664 -2.561 1 96.44 273 GLU A O 1
ATOM 2160 N N . PRO A 1 274 ? -3.133 13.516 -3.74 1 94.44 274 PRO A N 1
ATOM 2161 C CA . PRO A 1 274 ? -3.119 12.43 -4.723 1 94.44 274 PRO A CA 1
ATOM 2162 C C . PRO A 1 274 ? -1.96 12.539 -5.707 1 94.44 274 PRO A C 1
ATOM 2164 O O . PRO A 1 274 ? -1.9 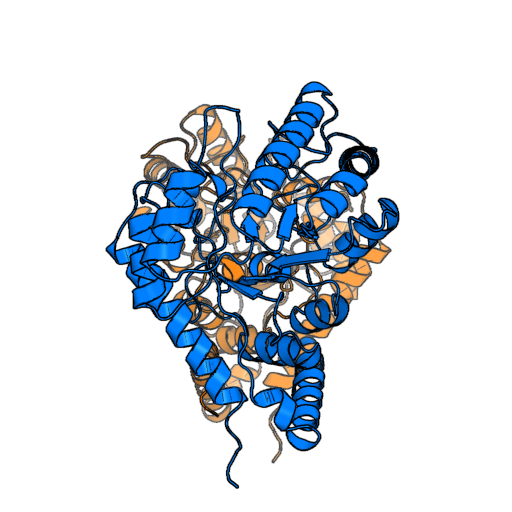13.484 -6.492 1 94.44 274 PRO A O 1
ATOM 2167 N N . LEU A 1 275 ? -1.011 11.633 -5.668 1 89.38 275 LEU A N 1
ATOM 2168 C CA . LEU A 1 275 ? 0.222 11.695 -6.445 1 89.38 275 LEU A CA 1
ATOM 2169 C C . LEU A 1 275 ? 0.313 10.523 -7.414 1 89.38 275 LEU A C 1
ATOM 2171 O O . LEU A 1 275 ? 1.204 10.484 -8.266 1 89.38 275 LEU A O 1
ATOM 2175 N N . GLY A 1 276 ? -0.72 9.617 -7.332 1 83.19 276 GLY A N 1
ATOM 2176 C CA . GLY A 1 276 ? -0.636 8.375 -8.086 1 83.19 276 GLY A CA 1
ATOM 2177 C C . GLY A 1 276 ? 0.301 7.355 -7.465 1 83.19 276 GLY A C 1
ATOM 2178 O O . GLY A 1 276 ? 1.082 7.691 -6.57 1 83.19 276 GLY A O 1
ATOM 2179 N N . PRO A 1 277 ? 0.146 6.148 -7.949 1 72.31 277 PRO A N 1
ATOM 2180 C CA . PRO A 1 277 ? 1.01 5.121 -7.363 1 72.31 277 PRO A CA 1
ATOM 2181 C C . PRO A 1 277 ? 2.477 5.293 -7.746 1 72.31 277 PRO A C 1
ATOM 2183 O O . PRO A 1 277 ? 2.795 6.074 -8.648 1 72.31 277 PRO A O 1
ATOM 2186 N N . GLY A 1 278 ? 3.41 4.691 -6.902 1 70.69 278 GLY A N 1
ATOM 2187 C CA . GLY A 1 278 ? 4.836 4.758 -7.172 1 70.69 278 GLY A CA 1
ATOM 2188 C C . GLY A 1 278 ? 5.688 4.672 -5.918 1 70.69 278 GLY A C 1
ATOM 2189 O O . GLY A 1 278 ? 5.16 4.523 -4.816 1 70.69 278 GLY A O 1
ATOM 2190 N N . GLY A 1 279 ? 6.957 4.625 -6.09 1 66.12 279 GLY A N 1
ATOM 2191 C CA . GLY A 1 279 ? 7.879 4.547 -4.969 1 66.12 279 GLY A CA 1
ATOM 2192 C C . GLY A 1 279 ? 8.242 5.906 -4.395 1 66.12 279 GLY A C 1
ATOM 2193 O O . GLY A 1 279 ? 7.844 6.238 -3.277 1 66.12 279 GLY A O 1
ATOM 2194 N N . ASP A 1 280 ? 9.008 6.652 -5.141 1 69.81 280 ASP A N 1
ATOM 2195 C CA . ASP A 1 280 ? 9.414 7.984 -4.711 1 69.81 280 ASP A CA 1
ATOM 2196 C C . ASP A 1 280 ? 8.523 9.062 -5.328 1 69.81 280 ASP A C 1
ATOM 2198 O O . ASP A 1 280 ? 8.539 9.258 -6.547 1 69.81 280 ASP A O 1
ATOM 2202 N N . PRO A 1 281 ? 7.816 9.742 -4.449 1 76.56 281 PRO A N 1
ATOM 2203 C CA . PRO A 1 281 ? 6.855 10.703 -5.004 1 76.56 281 PRO A CA 1
ATOM 2204 C C . PRO A 1 281 ? 7.496 12.039 -5.367 1 76.56 281 PRO A C 1
ATOM 2206 O O . PRO A 1 281 ? 6.875 12.859 -6.039 1 76.56 281 PRO A O 1
ATOM 2209 N N . TYR A 1 282 ? 8.711 12.312 -4.992 1 81.31 282 TYR A N 1
ATOM 2210 C CA . TYR A 1 282 ? 9.273 13.656 -4.984 1 81.31 282 TYR A CA 1
ATOM 2211 C C . TYR A 1 282 ? 9.469 14.172 -6.406 1 81.31 282 TYR A C 1
ATOM 2213 O O . TYR A 1 282 ? 9.336 15.375 -6.664 1 81.31 282 TYR A O 1
ATOM 2221 N N . PRO A 1 283 ? 9.625 13.281 -7.395 1 76.38 283 PRO A N 1
ATOM 2222 C CA . PRO A 1 283 ? 9.766 13.805 -8.758 1 76.38 283 PRO A CA 1
ATOM 2223 C C . PRO A 1 283 ? 8.516 14.539 -9.234 1 76.38 283 PRO A C 1
ATOM 2225 O O . PRO A 1 283 ? 8.594 15.375 -10.141 1 76.38 283 PRO A O 1
ATOM 2228 N N . ALA A 1 284 ? 7.473 14.297 -8.633 1 81.25 284 ALA A N 1
ATOM 2229 C CA . ALA A 1 284 ? 6.219 14.945 -9.016 1 81.25 284 ALA A CA 1
ATOM 2230 C C . ALA A 1 284 ? 6.309 16.453 -8.859 1 81.25 284 ALA A C 1
ATOM 2232 O O . ALA A 1 284 ? 5.664 17.203 -9.594 1 81.25 284 ALA A O 1
ATOM 2233 N N . MET A 1 285 ? 7.117 16.969 -7.961 1 85.5 285 MET A N 1
ATOM 2234 C CA . MET A 1 285 ? 7.191 18.391 -7.648 1 85.5 285 MET A CA 1
ATOM 2235 C C . MET A 1 285 ? 7.832 19.172 -8.789 1 85.5 285 MET A C 1
ATOM 2237 O O . MET A 1 285 ? 7.727 20.391 -8.852 1 85.5 285 MET A O 1
ATOM 2241 N N . ASN A 1 286 ? 8.508 18.453 -9.711 1 87.44 286 ASN A N 1
ATOM 2242 C CA . ASN A 1 286 ? 9.211 19.094 -10.812 1 87.44 286 ASN A CA 1
ATOM 2243 C C . ASN A 1 286 ? 8.555 18.797 -12.156 1 87.44 286 ASN A C 1
ATOM 2245 O O . ASN A 1 286 ? 9.086 19.156 -13.211 1 87.44 286 ASN A O 1
ATOM 2249 N N . ALA A 1 287 ? 7.41 18.156 -12.109 1 86.88 287 ALA A N 1
ATOM 2250 C CA . ALA A 1 287 ? 6.754 17.719 -13.336 1 86.88 287 ALA A CA 1
ATOM 2251 C C . ALA A 1 287 ? 6.016 18.875 -14.008 1 86.88 287 ALA A C 1
ATOM 2253 O O . ALA A 1 287 ? 5.547 19.797 -13.328 1 86.88 287 ALA A O 1
ATOM 2254 N N . LYS A 1 288 ? 5.934 18.812 -15.359 1 90.19 288 LYS A N 1
ATOM 2255 C CA . LYS A 1 288 ? 5.055 19.719 -16.094 1 90.19 288 LYS A CA 1
ATOM 2256 C C . LYS A 1 288 ? 3.59 19.453 -15.766 1 90.19 288 LYS A C 1
ATOM 2258 O O . LYS A 1 288 ? 3.123 18.312 -15.891 1 90.19 288 LYS A O 1
ATOM 2263 N N . PRO A 1 289 ? 2.945 20.453 -15.406 1 92.06 289 PRO A N 1
ATOM 2264 C CA . PRO A 1 289 ? 1.552 20.234 -15.008 1 92.06 289 PRO A CA 1
ATOM 2265 C C . PRO A 1 289 ? 0.662 19.844 -16.188 1 92.06 289 PRO A C 1
ATOM 2267 O O . PRO A 1 289 ? 0.83 20.344 -17.297 1 92.06 289 PRO A O 1
ATOM 2270 N N . ASP A 1 290 ? -0.142 18.938 -15.922 1 93.75 290 ASP A N 1
ATOM 2271 C CA . ASP A 1 290 ? -1.261 18.578 -16.797 1 93.75 290 ASP A CA 1
ATOM 2272 C C . ASP A 1 290 ? -2.574 19.141 -16.25 1 93.75 290 ASP A C 1
ATOM 2274 O O . ASP A 1 290 ? -3.186 18.547 -15.359 1 93.75 290 ASP A O 1
ATOM 2278 N N . LYS A 1 291 ? -2.98 20.234 -16.797 1 95.31 291 LYS A N 1
ATOM 2279 C CA . LYS A 1 291 ? -4.082 21 -16.234 1 95.31 291 LYS A CA 1
ATOM 2280 C C . LYS A 1 291 ? -5.348 20.156 -16.141 1 95.31 291 LYS A C 1
ATOM 2282 O O . LYS A 1 291 ? -6.039 20.188 -15.109 1 95.31 291 LYS A O 1
ATOM 2287 N N . GLN A 1 292 ? -5.652 19.484 -17.188 1 96.38 292 GLN A N 1
ATOM 2288 C CA . GLN A 1 292 ? -6.859 18.672 -17.188 1 96.38 292 GLN A CA 1
ATOM 2289 C C . GLN A 1 292 ? -6.801 17.594 -16.094 1 96.38 292 GLN A C 1
ATOM 2291 O O . GLN A 1 292 ? -7.789 17.359 -15.398 1 96.38 292 GLN A O 1
ATOM 2296 N N . LYS A 1 293 ? -5.684 16.969 -15.945 1 95.25 293 LYS A N 1
ATOM 2297 C CA . LYS A 1 293 ? -5.5 15.945 -14.93 1 95.25 293 LYS A CA 1
ATOM 2298 C C . LYS A 1 293 ? -5.613 16.531 -13.523 1 95.25 293 LYS A C 1
ATOM 2300 O O . LYS A 1 293 ? -6.266 15.953 -12.656 1 95.25 293 LYS A O 1
ATOM 2305 N N . LEU A 1 294 ? -4.984 17.609 -13.344 1 96.88 294 LEU A N 1
ATOM 2306 C CA . LEU A 1 294 ? -5.004 18.25 -12.031 1 96.88 294 LEU A CA 1
ATOM 2307 C C . LEU A 1 294 ? -6.414 18.703 -11.664 1 96.88 294 LEU A C 1
ATOM 2309 O O . LEU A 1 294 ? -6.84 18.547 -10.523 1 96.88 294 LEU A O 1
ATOM 2313 N N . ASP A 1 295 ? -7.133 19.234 -12.672 1 97.75 295 ASP A N 1
ATOM 2314 C CA . ASP A 1 295 ? -8.523 19.625 -12.43 1 97.75 295 ASP A CA 1
ATOM 2315 C C . ASP A 1 295 ? -9.367 18.422 -12.031 1 97.75 295 ASP A C 1
ATOM 2317 O O . ASP A 1 295 ? -10.195 18.5 -11.125 1 97.75 295 ASP A O 1
ATOM 2321 N N . PHE A 1 296 ? -9.164 17.375 -12.734 1 97.75 296 PHE A N 1
ATOM 2322 C CA . PHE A 1 296 ? -9.898 16.172 -12.406 1 97.75 296 PHE A CA 1
ATOM 2323 C C . PHE A 1 296 ? -9.586 15.719 -10.984 1 97.75 296 PHE A C 1
ATOM 2325 O O . PHE A 1 296 ? -10.5 15.422 -10.203 1 97.75 296 PHE A O 1
ATOM 2332 N N . LEU A 1 297 ? -8.305 15.633 -10.617 1 97.75 297 LEU A N 1
ATOM 2333 C CA . LEU A 1 297 ? -7.883 15.188 -9.289 1 97.75 297 LEU A CA 1
ATOM 2334 C C . LEU A 1 297 ? -8.531 16.047 -8.203 1 97.75 297 LEU A C 1
ATOM 2336 O O . LEU A 1 297 ? -9.078 15.508 -7.238 1 97.75 297 LEU A O 1
ATOM 2340 N N . VAL A 1 298 ? -8.508 17.328 -8.383 1 98.56 298 VAL A N 1
ATOM 2341 C CA . VAL A 1 298 ? -8.977 18.266 -7.363 1 98.56 298 VAL A CA 1
ATOM 2342 C C . VAL A 1 298 ? -10.5 18.188 -7.266 1 98.56 298 VAL A C 1
ATOM 2344 O O . VAL A 1 298 ? -11.047 18.031 -6.172 1 98.56 298 VAL A O 1
ATOM 2347 N N . ASN A 1 299 ? -11.195 18.219 -8.383 1 98.56 299 ASN A N 1
ATOM 2348 C CA . ASN A 1 299 ? -12.648 18.25 -8.383 1 98.56 299 ASN A CA 1
ATOM 2349 C C . ASN A 1 299 ? -13.234 16.922 -7.914 1 98.56 299 ASN A C 1
ATOM 2351 O O . ASN A 1 299 ? -14.172 16.891 -7.105 1 98.56 299 ASN A O 1
ATOM 2355 N N . GLN A 1 300 ? -12.672 15.836 -8.414 1 98.5 300 GLN A N 1
ATOM 2356 C CA . GLN A 1 300 ? -13.148 14.516 -8.016 1 98.5 300 GLN A CA 1
ATOM 2357 C C . GLN A 1 300 ? -12.961 14.297 -6.516 1 98.5 300 GLN A C 1
ATOM 2359 O O . GLN A 1 300 ? -13.867 13.82 -5.832 1 98.5 300 GLN A O 1
ATOM 2364 N N . THR A 1 301 ? -11.828 14.695 -6.004 1 98.69 301 THR A N 1
ATOM 2365 C CA . THR A 1 301 ? -11.5 14.469 -4.602 1 98.69 301 THR A CA 1
ATOM 2366 C C . THR A 1 301 ? -12.367 15.344 -3.697 1 98.69 301 THR A C 1
ATOM 2368 O O . THR A 1 301 ? -12.969 14.844 -2.744 1 98.69 301 THR A O 1
ATOM 2371 N N . SER A 1 302 ? -12.422 16.609 -4 1 98.62 302 SER A N 1
ATOM 2372 C CA . SER A 1 302 ? -13.172 17.547 -3.156 1 98.62 302 SER A CA 1
ATOM 2373 C C . SER A 1 302 ? -14.664 17.203 -3.146 1 98.62 302 SER A C 1
ATOM 2375 O O . SER A 1 302 ? -15.281 17.156 -2.086 1 98.62 302 SER A O 1
ATOM 2377 N N . SER A 1 303 ? -15.227 16.891 -4.344 1 98.5 303 SER A N 1
ATOM 2378 C CA . SER A 1 303 ? -16.656 16.578 -4.441 1 98.5 303 SER A CA 1
ATOM 2379 C C . SER A 1 303 ? -16.984 15.281 -3.725 1 98.5 303 SER A C 1
ATOM 2381 O O . SER A 1 303 ? -17.969 15.203 -2.982 1 98.5 303 SER A O 1
ATOM 2383 N N . TYR A 1 304 ? -16.156 14.297 -3.947 1 98.5 304 TYR A N 1
ATOM 2384 C CA . TYR A 1 304 ? -16.422 13 -3.33 1 98.5 304 TYR A CA 1
ATOM 2385 C C . TYR A 1 304 ? -16.312 13.086 -1.812 1 98.5 304 TYR A C 1
ATOM 2387 O O . TYR A 1 304 ? -17.156 12.531 -1.092 1 98.5 304 TYR A O 1
ATOM 2395 N N . PHE A 1 305 ? -15.297 13.781 -1.311 1 98.69 305 PHE A N 1
ATOM 2396 C CA . PHE A 1 305 ? -15.109 13.93 0.127 1 98.69 305 PHE A CA 1
ATOM 2397 C C . PHE A 1 305 ? -16.312 14.602 0.764 1 98.69 305 PHE A C 1
ATOM 2399 O O . PHE A 1 305 ? -16.844 14.133 1.778 1 98.69 305 PHE A O 1
ATOM 2406 N N . ARG A 1 306 ? -16.75 15.672 0.191 1 98.38 306 ARG A N 1
ATOM 2407 C CA . ARG A 1 306 ? -17.875 16.422 0.738 1 98.38 306 ARG A CA 1
ATOM 2408 C C . ARG A 1 306 ? -19.172 15.617 0.661 1 98.38 306 ARG A C 1
ATOM 2410 O O . ARG A 1 306 ? -20 15.68 1.567 1 98.38 306 ARG A O 1
ATOM 2417 N N . GLU A 1 307 ? -19.312 14.906 -0.432 1 97.69 307 GLU A N 1
ATOM 2418 C CA . GLU A 1 307 ? -20.484 14.031 -0.55 1 97.69 307 GLU A CA 1
ATOM 2419 C C . GLU A 1 307 ? -20.516 13 0.572 1 97.69 307 GLU A C 1
ATOM 2421 O O . GLU A 1 307 ? -21.562 12.773 1.185 1 97.69 307 GLU A O 1
ATOM 2426 N N . ARG A 1 308 ? -19.375 12.352 0.847 1 98.12 308 ARG A N 1
ATOM 2427 C CA . ARG A 1 308 ? -19.297 11.359 1.917 1 98.12 308 ARG A CA 1
ATOM 2428 C C . ARG A 1 308 ? -19.594 12 3.271 1 98.12 308 ARG A C 1
ATOM 2430 O O . ARG A 1 308 ? -20.344 11.445 4.074 1 98.12 308 ARG A O 1
ATOM 2437 N N . GLU A 1 309 ? -18.938 13.156 3.504 1 98.12 309 GLU A N 1
ATOM 2438 C CA . GLU A 1 309 ? -19.156 13.852 4.766 1 98.12 309 GLU A CA 1
ATOM 2439 C C . GLU A 1 309 ? -20.625 14.195 4.969 1 98.12 309 GLU A C 1
ATOM 2441 O O . GLU A 1 309 ? -21.188 13.977 6.047 1 98.12 309 GLU A O 1
ATOM 2446 N N . GLU A 1 310 ? -21.266 14.68 3.926 1 96.81 310 GLU A N 1
ATOM 2447 C CA . GLU A 1 310 ? -22.688 15.047 3.986 1 96.81 310 GLU A CA 1
ATOM 2448 C C . GLU A 1 310 ? -23.562 13.828 4.277 1 96.81 310 GLU A C 1
ATOM 2450 O O . GLU A 1 310 ? -24.5 13.914 5.074 1 96.81 310 GLU A O 1
ATOM 2455 N N . GLU A 1 311 ? -23.266 12.797 3.639 1 96 311 GLU A N 1
ATOM 2456 C CA . GLU A 1 311 ? -24 11.562 3.857 1 96 311 GLU A CA 1
ATOM 2457 C C . GLU A 1 311 ? -23.938 11.133 5.32 1 96 311 GLU A C 1
ATOM 2459 O O . GLU A 1 311 ? -24.938 10.672 5.883 1 96 311 GLU A O 1
ATOM 2464 N N . LEU A 1 312 ? -22.812 11.227 5.91 1 96.69 312 LEU A N 1
ATOM 2465 C CA . LEU A 1 312 ? -22.578 10.766 7.273 1 96.69 312 LEU A CA 1
ATOM 2466 C C . LEU A 1 312 ? -23.25 11.695 8.281 1 96.69 312 LEU A C 1
ATOM 2468 O O . LEU A 1 312 ? -23.672 11.258 9.352 1 96.69 312 LEU A O 1
ATOM 2472 N N . LEU A 1 313 ? -23.281 12.953 7.965 1 95.31 313 LEU A N 1
ATOM 2473 C CA . LEU A 1 313 ? -23.797 13.945 8.906 1 95.31 313 LEU A CA 1
ATOM 2474 C C . LEU A 1 313 ? -25.312 14.07 8.797 1 95.31 313 LEU A C 1
ATOM 2476 O O . LEU A 1 313 ? -25.953 14.625 9.688 1 95.31 313 LEU A O 1
ATOM 2480 N N . SER A 1 314 ? -25.859 13.617 7.621 1 87.81 314 SER A N 1
ATOM 2481 C CA . SER A 1 314 ? -27.281 13.75 7.395 1 87.81 314 SER A CA 1
ATOM 2482 C C . SER A 1 314 ? -28.078 12.914 8.391 1 87.81 314 SER A C 1
ATOM 2484 O O . SER A 1 314 ? -27.641 11.836 8.805 1 87.81 314 SER A O 1
ATOM 2486 N N . ILE A 1 315 ? -29 13.484 9.102 1 68.62 315 ILE A N 1
ATOM 2487 C CA . ILE A 1 315 ? -29.859 12.844 10.086 1 68.62 315 ILE A CA 1
ATOM 2488 C C . ILE A 1 315 ? -30.922 12.008 9.375 1 68.62 315 ILE A C 1
ATOM 2490 O O . ILE A 1 315 ? -31.516 12.453 8.383 1 68.62 315 ILE A O 1
ATOM 2494 N N . ASP A 1 316 ? -30.734 10.609 9.516 1 53.44 316 ASP A N 1
ATOM 2495 C CA . ASP A 1 316 ? -31.859 9.805 9.039 1 53.44 316 ASP A CA 1
ATOM 2496 C C . ASP A 1 316 ? -33.188 10.383 9.508 1 53.44 316 ASP A C 1
ATOM 2498 O O . ASP A 1 316 ? -33.406 10.531 10.711 1 53.44 316 ASP A O 1
ATOM 2502 N N . ARG A 1 317 ? -33.719 11.398 8.914 1 41.41 317 ARG A N 1
ATOM 2503 C CA . ARG A 1 317 ? -35.125 11.664 9.266 1 41.41 317 ARG A CA 1
ATOM 2504 C C . ARG A 1 317 ? -35.938 10.383 9.203 1 41.41 317 ARG A C 1
ATOM 2506 O O . ARG A 1 317 ? -36 9.727 8.164 1 41.41 317 ARG A O 1
ATOM 2513 N N . GLY A 1 318 ? -35.719 9.57 10.289 1 31.92 318 GLY A N 1
ATOM 2514 C CA . GLY A 1 318 ? -36.844 8.625 10.445 1 31.92 318 GLY A CA 1
ATOM 2515 C C . GLY A 1 318 ? -38.156 9.203 10.023 1 31.92 318 GLY A C 1
ATOM 2516 O O . GLY A 1 318 ? -38.375 10.414 10.102 1 31.92 318 GLY A O 1
ATOM 2517 N N . MET B 1 1 ? -28.297 5.301 3.588 1 83.94 1 MET B N 1
ATOM 2518 C CA . MET B 1 1 ? -27.094 6.039 3.24 1 83.94 1 MET B CA 1
ATOM 2519 C C . MET B 1 1 ? -26.516 5.551 1.914 1 83.94 1 MET B C 1
ATOM 2521 O O . MET B 1 1 ? -26.438 4.348 1.67 1 83.94 1 MET B O 1
ATOM 2525 N N . ARG B 1 2 ? -26.172 6.539 1.07 1 92.62 2 ARG B N 1
ATOM 2526 C CA . ARG B 1 2 ? -25.547 6.18 -0.197 1 92.62 2 ARG B CA 1
ATOM 2527 C C . ARG B 1 2 ? -24.219 5.461 0.033 1 92.62 2 ARG B C 1
ATOM 2529 O O . ARG B 1 2 ? -23.422 5.859 0.891 1 92.62 2 ARG B O 1
ATOM 2536 N N . LYS B 1 3 ? -23.953 4.43 -0.674 1 96.88 3 LYS B N 1
ATOM 2537 C CA . LYS B 1 3 ? -22.75 3.611 -0.542 1 96.88 3 LYS B CA 1
ATOM 2538 C C . LYS B 1 3 ? -21.547 4.297 -1.178 1 96.88 3 LYS B C 1
ATOM 2540 O O . LYS B 1 3 ? -21.703 5.113 -2.092 1 96.88 3 LYS B O 1
ATOM 2545 N N . GLN B 1 4 ? -20.422 4.035 -0.604 1 98.12 4 GLN B N 1
ATOM 2546 C CA . GLN B 1 4 ? -19.203 4.469 -1.271 1 98.12 4 GLN B CA 1
ATOM 2547 C C . GLN B 1 4 ? -19.031 3.77 -2.617 1 98.12 4 GLN B C 1
ATOM 2549 O O . GLN B 1 4 ? -19.578 2.695 -2.84 1 98.12 4 GLN B O 1
ATOM 2554 N N . ASN B 1 5 ? -18.25 4.375 -3.527 1 97.69 5 ASN B N 1
ATOM 2555 C CA . ASN B 1 5 ? -18.094 3.842 -4.875 1 97.69 5 ASN B CA 1
ATOM 2556 C C . ASN B 1 5 ? -17.578 2.402 -4.848 1 97.69 5 ASN B C 1
ATOM 2558 O O . ASN B 1 5 ? -18.094 1.545 -5.566 1 97.69 5 ASN B O 1
ATOM 2562 N N . TYR B 1 6 ? -16.562 2.09 -4.008 1 97.81 6 TYR B N 1
ATOM 2563 C CA . TYR B 1 6 ? -16.016 0.739 -3.977 1 97.81 6 TYR B CA 1
ATOM 2564 C C . TYR B 1 6 ? -17.016 -0.247 -3.391 1 97.81 6 TYR B C 1
ATOM 2566 O O . TYR B 1 6 ? -17 -1.434 -3.725 1 97.81 6 TYR B O 1
ATOM 2574 N N . GLU B 1 7 ? -17.906 0.25 -2.494 1 98.06 7 GLU B N 1
ATOM 2575 C CA . GLU B 1 7 ? -18.922 -0.613 -1.907 1 98.06 7 GLU B CA 1
ATOM 2576 C C . GLU B 1 7 ? -19.938 -1.062 -2.955 1 98.06 7 GLU B C 1
ATOM 2578 O O . GLU B 1 7 ? -20.484 -2.166 -2.871 1 98.06 7 GLU B O 1
ATOM 2583 N N . LEU B 1 8 ? -20.234 -0.163 -3.893 1 98.25 8 LEU B N 1
ATOM 2584 C CA . LEU B 1 8 ? -21.125 -0.524 -4.984 1 98.25 8 LEU B CA 1
ATOM 2585 C C . LEU B 1 8 ? -20.547 -1.676 -5.805 1 98.25 8 LEU B C 1
ATOM 2587 O O . LEU B 1 8 ? -21.281 -2.594 -6.188 1 98.25 8 LEU B O 1
ATOM 2591 N N . LYS B 1 9 ? -19.266 -1.618 -6.055 1 98 9 LYS B N 1
ATOM 2592 C CA . LYS B 1 9 ? -18.578 -2.699 -6.762 1 98 9 LYS B CA 1
ATOM 2593 C C . LYS B 1 9 ? -18.625 -3.992 -5.953 1 98 9 LYS B C 1
ATOM 2595 O O . LYS B 1 9 ? -18.906 -5.062 -6.5 1 98 9 LYS B O 1
ATOM 2600 N N . THR B 1 10 ? -18.375 -3.863 -4.668 1 98.5 10 THR B N 1
ATOM 2601 C CA . THR B 1 10 ? -18.422 -5.008 -3.77 1 98.5 10 THR B CA 1
ATOM 2602 C C . THR B 1 10 ? -19.812 -5.629 -3.748 1 98.5 10 THR B C 1
ATOM 2604 O O . THR B 1 10 ? -19.953 -6.855 -3.742 1 98.5 10 THR B O 1
ATOM 2607 N N . GLU B 1 11 ? -20.828 -4.805 -3.746 1 98.19 11 GLU B N 1
ATOM 2608 C CA . GLU B 1 11 ? -22.203 -5.277 -3.713 1 98.19 11 GLU B CA 1
ATOM 2609 C C . GLU B 1 11 ? -22.531 -6.094 -4.957 1 98.19 11 GLU B C 1
ATOM 2611 O O . GLU B 1 11 ? -23.266 -7.09 -4.875 1 98.19 11 GLU B O 1
ATOM 2616 N N . ARG B 1 12 ? -22.031 -5.613 -6.102 1 98.5 12 ARG B N 1
ATOM 2617 C CA . ARG B 1 12 ? -22.25 -6.367 -7.328 1 98.5 12 ARG B CA 1
ATOM 2618 C C . ARG B 1 12 ? -21.641 -7.766 -7.227 1 98.5 12 ARG B C 1
ATOM 2620 O O . ARG B 1 12 ? -22.25 -8.742 -7.66 1 98.5 12 ARG B O 1
ATOM 2627 N N . ILE B 1 13 ? -20.516 -7.855 -6.613 1 98.69 13 ILE B N 1
ATOM 2628 C CA . ILE B 1 13 ? -19.828 -9.133 -6.43 1 98.69 13 ILE B CA 1
ATOM 2629 C C . ILE B 1 13 ? -20.594 -9.984 -5.426 1 98.69 13 ILE B C 1
ATOM 2631 O O . ILE B 1 13 ? -20.797 -11.188 -5.637 1 98.69 13 ILE B O 1
ATOM 2635 N N . ASN B 1 14 ? -21.062 -9.344 -4.336 1 98.31 14 ASN B N 1
ATOM 2636 C CA . ASN B 1 14 ? -21.859 -10.055 -3.336 1 98.31 14 ASN B CA 1
ATOM 2637 C C . ASN B 1 14 ? -23.109 -10.664 -3.949 1 98.31 14 ASN B C 1
ATOM 2639 O O . ASN B 1 14 ? -23.438 -11.828 -3.695 1 98.31 14 ASN B O 1
ATOM 2643 N N . LYS B 1 15 ? -23.797 -9.898 -4.773 1 98.5 15 LYS B N 1
ATOM 2644 C CA . LYS B 1 15 ? -25.031 -10.359 -5.41 1 98.5 15 LYS B CA 1
ATOM 2645 C C . LYS B 1 15 ? -24.75 -11.5 -6.383 1 98.5 15 LYS B C 1
ATOM 2647 O O . LYS B 1 15 ? -25.5 -12.477 -6.426 1 98.5 15 LYS B O 1
ATOM 2652 N N . ALA B 1 16 ? -23.688 -11.32 -7.152 1 98.69 16 ALA B N 1
ATOM 2653 C CA . ALA B 1 16 ? -23.312 -12.367 -8.102 1 98.69 16 ALA B CA 1
ATOM 2654 C C . ALA B 1 16 ? -22.969 -13.664 -7.379 1 98.69 16 ALA B C 1
ATOM 2656 O O . ALA B 1 16 ? -23.344 -14.75 -7.82 1 98.69 16 ALA B O 1
ATOM 2657 N N . PHE B 1 17 ? -22.297 -13.594 -6.32 1 98.38 17 PHE B N 1
ATOM 2658 C CA . PHE B 1 17 ? -21.906 -14.766 -5.535 1 98.38 17 PHE B CA 1
ATOM 2659 C C . PHE B 1 17 ? -23.125 -15.445 -4.93 1 98.38 17 PHE B C 1
ATOM 2661 O O . PHE B 1 17 ? -23.234 -16.672 -4.953 1 98.38 17 PHE B O 1
ATOM 2668 N N . GLN B 1 18 ? -24.016 -14.602 -4.398 1 97.25 18 GLN B N 1
ATOM 2669 C CA . GLN B 1 18 ? -25.234 -15.148 -3.826 1 97.25 18 GLN B CA 1
ATOM 2670 C C . GLN B 1 18 ? -26.062 -15.883 -4.883 1 97.25 18 GLN B C 1
ATOM 2672 O O . GLN B 1 18 ? -26.609 -16.953 -4.617 1 97.25 18 GLN B O 1
ATOM 2677 N N . ARG B 1 19 ? -26.141 -15.289 -6.031 1 97.94 19 ARG B N 1
ATOM 2678 C CA . ARG B 1 19 ? -26.859 -15.93 -7.133 1 97.94 19 ARG B CA 1
ATOM 2679 C C . ARG B 1 19 ? -26.203 -17.25 -7.508 1 97.94 19 ARG B C 1
ATOM 2681 O O . ARG B 1 19 ? -26.906 -18.25 -7.73 1 97.94 19 ARG B O 1
ATOM 2688 N N . LEU B 1 20 ? -24.906 -17.25 -7.57 1 97.44 20 LEU B N 1
ATOM 2689 C CA . LEU B 1 20 ? -24.172 -18.484 -7.879 1 97.44 20 LEU B CA 1
ATOM 2690 C C . LEU B 1 20 ? -24.453 -19.562 -6.84 1 97.44 20 LEU B C 1
ATOM 2692 O O . LEU B 1 20 ? -24.703 -20.719 -7.188 1 97.44 20 LEU B O 1
ATOM 2696 N N . LYS B 1 21 ? -24.438 -19.188 -5.641 1 95.31 21 LYS B N 1
ATOM 2697 C CA . LYS B 1 21 ? -24.688 -20.109 -4.535 1 95.31 21 LYS B CA 1
ATOM 2698 C C . LYS B 1 21 ? -26.094 -20.703 -4.621 1 95.31 21 LYS B C 1
ATOM 2700 O O . LYS B 1 21 ? -26.281 -21.891 -4.363 1 95.31 21 LYS B O 1
ATOM 2705 N N . GLU B 1 22 ? -27.031 -19.906 -5.051 1 95.44 22 GLU B N 1
ATOM 2706 C CA . GLU B 1 22 ? -28.422 -20.328 -5.121 1 95.44 22 GLU B CA 1
ATOM 2707 C C . GLU B 1 22 ? -28.688 -21.172 -6.367 1 95.44 22 GLU B C 1
ATOM 2709 O O . GLU B 1 22 ? -29.375 -22.188 -6.301 1 95.44 22 GLU B O 1
ATOM 2714 N N . GLU B 1 23 ? -28.109 -20.781 -7.414 1 97.25 23 GLU B N 1
ATOM 2715 C CA . GLU B 1 23 ? -28.406 -21.422 -8.695 1 97.25 23 GLU B CA 1
ATOM 2716 C C . GLU B 1 23 ? -27.562 -22.672 -8.906 1 97.25 23 GLU B C 1
ATOM 2718 O O . GLU B 1 23 ? -27.984 -23.609 -9.57 1 97.25 23 GLU B O 1
ATOM 2723 N N . ARG B 1 24 ? -26.375 -22.625 -8.398 1 96.5 24 ARG B N 1
ATOM 2724 C CA . ARG B 1 24 ? -25.453 -23.734 -8.602 1 96.5 24 ARG B CA 1
ATOM 2725 C C . ARG B 1 24 ? -24.75 -24.109 -7.297 1 96.5 24 ARG B C 1
ATOM 2727 O O . ARG B 1 24 ? -23.516 -23.984 -7.191 1 96.5 24 ARG B O 1
ATOM 2734 N N . PRO B 1 25 ? -25.469 -24.625 -6.383 1 94.56 25 PRO B N 1
ATOM 2735 C CA . PRO B 1 25 ? -24.891 -24.922 -5.066 1 94.56 25 PRO B CA 1
ATOM 2736 C C . PRO B 1 25 ? -23.75 -25.922 -5.137 1 94.56 25 PRO B C 1
ATOM 2738 O O . PRO B 1 25 ? -22.875 -25.938 -4.266 1 94.56 25 PRO B O 1
ATOM 2741 N N . GLU B 1 26 ? -23.688 -26.75 -6.184 1 94.56 26 GLU B N 1
ATOM 2742 C CA . GLU B 1 26 ? -22.625 -27.75 -6.336 1 94.56 26 GLU B CA 1
ATOM 2743 C C . GLU B 1 26 ? -21.266 -27.078 -6.527 1 94.56 26 GLU B C 1
ATOM 2745 O O . GLU B 1 26 ? -20.234 -27.688 -6.234 1 94.56 26 GLU B O 1
ATOM 2750 N N . LYS B 1 27 ? -21.188 -25.828 -6.977 1 94.44 27 LYS B N 1
ATOM 2751 C CA . LYS B 1 27 ? -19.953 -25.094 -7.195 1 94.44 27 LYS B CA 1
ATOM 2752 C C . LYS B 1 27 ? -19.312 -24.688 -5.871 1 94.44 27 LYS B C 1
ATOM 2754 O O . LYS B 1 27 ? -18.156 -24.281 -5.84 1 94.44 27 LYS B O 1
ATOM 2759 N N . MET B 1 28 ? -20.109 -24.828 -4.758 1 93.94 28 MET B N 1
ATOM 2760 C CA . MET B 1 28 ? -19.594 -24.469 -3.436 1 93.94 28 MET B CA 1
ATOM 2761 C C . MET B 1 28 ? -18.984 -25.672 -2.727 1 93.94 28 MET B C 1
ATOM 2763 O O . MET B 1 28 ? -18.438 -25.531 -1.636 1 93.94 28 MET B O 1
ATOM 2767 N N . GLU B 1 29 ? -19.031 -26.812 -3.316 1 93.69 29 GLU B N 1
ATOM 2768 C CA . GLU B 1 29 ? -18.688 -28.062 -2.633 1 93.69 29 GLU B CA 1
ATOM 2769 C C . GLU B 1 29 ? -17.188 -28.219 -2.488 1 93.69 29 GLU B C 1
ATOM 2771 O O . GLU B 1 29 ? -16.703 -28.781 -1.5 1 93.69 29 GLU B O 1
ATOM 2776 N N . THR B 1 30 ? -16.469 -27.781 -3.48 1 96.06 30 THR B N 1
ATOM 2777 C CA . THR B 1 30 ? -15.008 -27.859 -3.457 1 96.06 30 THR B CA 1
ATOM 2778 C C . THR B 1 30 ? -14.398 -26.578 -2.904 1 96.06 30 THR B C 1
ATOM 2780 O O . THR B 1 30 ? -14.805 -25.469 -3.291 1 96.06 30 THR B O 1
ATOM 2783 N N . ARG B 1 31 ? -13.438 -26.719 -1.984 1 97.38 31 ARG B N 1
ATOM 2784 C CA . ARG B 1 31 ? -12.789 -25.562 -1.387 1 97.38 31 ARG B CA 1
ATOM 2785 C C . ARG B 1 31 ? -11.625 -25.078 -2.25 1 97.38 31 ARG B C 1
ATOM 2787 O O . ARG B 1 31 ? -11.172 -25.797 -3.141 1 97.38 31 ARG B O 1
ATOM 2794 N N . LEU B 1 32 ? -11.25 -23.891 -2.023 1 98.69 32 LEU B N 1
ATOM 2795 C CA . LEU B 1 32 ? -10.086 -23.328 -2.699 1 98.69 32 LEU B CA 1
ATOM 2796 C C . LEU B 1 32 ? -8.82 -24.078 -2.289 1 98.69 32 LEU B C 1
ATOM 2798 O O . LEU B 1 32 ? -8.695 -24.531 -1.148 1 98.69 32 LEU B O 1
ATOM 2802 N N . ASN B 1 33 ? -7.859 -24.281 -3.219 1 98.75 33 ASN B N 1
ATOM 2803 C CA . ASN B 1 33 ? -6.582 -24.922 -2.914 1 98.75 33 ASN B CA 1
ATOM 2804 C C . ASN B 1 33 ? -5.637 -23.953 -2.201 1 98.75 33 ASN B C 1
ATOM 2806 O O . ASN B 1 33 ? -5.047 -23.078 -2.834 1 98.75 33 ASN B O 1
ATOM 2810 N N . LEU B 1 34 ? -5.492 -24.125 -0.88 1 98.75 34 LEU B N 1
ATOM 2811 C CA . LEU B 1 34 ? -4.605 -23.281 -0.078 1 98.75 34 LEU B CA 1
ATOM 2812 C C . LEU B 1 34 ? -3.174 -23.797 -0.136 1 98.75 34 LEU B C 1
ATOM 2814 O O . LEU B 1 34 ? -2.904 -24.953 0.234 1 98.75 34 LEU B O 1
ATOM 2818 N N . SER B 1 35 ? -2.275 -23 -0.628 1 98.88 35 SER B N 1
ATOM 2819 C CA . SER B 1 35 ? -0.839 -23.234 -0.722 1 98.88 35 SER B CA 1
ATOM 2820 C C . SER B 1 35 ? -0.065 -22.328 0.223 1 98.88 35 SER B C 1
ATOM 2822 O O . SER B 1 35 ? -0.638 -21.766 1.157 1 98.88 35 SER B O 1
ATOM 2824 N N . TRP B 1 36 ? 1.288 -22.312 0.144 1 98.88 36 TRP B N 1
ATOM 2825 C CA . TRP B 1 36 ? 2.141 -21.406 0.907 1 98.88 36 TRP B CA 1
ATOM 2826 C C . TRP B 1 36 ? 3.477 -21.188 0.203 1 98.88 36 TRP B C 1
ATOM 2828 O O . TRP B 1 36 ? 4.117 -22.156 -0.23 1 98.88 36 TRP B O 1
ATOM 2838 N N . SER B 1 37 ? 3.826 -19.969 0.023 1 98.56 37 SER B N 1
ATOM 2839 C CA . SER B 1 37 ? 5.145 -19.672 -0.527 1 98.56 37 SER B CA 1
ATOM 2840 C C . SER B 1 37 ? 6.227 -19.766 0.545 1 98.56 37 SER B C 1
ATOM 2842 O O . SER B 1 37 ? 6.207 -19.031 1.525 1 98.56 37 SER B O 1
ATOM 2844 N N . ASN B 1 38 ? 7.234 -20.516 0.419 1 97.31 38 ASN B N 1
ATOM 2845 C CA . ASN B 1 38 ? 8.102 -20.812 1.552 1 97.31 38 ASN B CA 1
ATOM 2846 C C . ASN B 1 38 ? 9.375 -19.969 1.526 1 97.31 38 ASN B C 1
ATOM 2848 O O . ASN B 1 38 ? 10.211 -20.078 2.426 1 97.31 38 ASN B O 1
ATOM 2852 N N . TRP B 1 39 ? 9.539 -19.156 0.481 1 95.25 39 TRP B N 1
ATOM 2853 C CA . TRP B 1 39 ? 10.773 -18.391 0.447 1 95.25 39 TRP B CA 1
ATOM 2854 C C . TRP B 1 39 ? 10.844 -17.422 1.624 1 95.25 39 TRP B C 1
ATOM 2856 O O . TRP B 1 39 ? 11.938 -17.047 2.061 1 95.25 39 TRP B O 1
ATOM 2866 N N . GLY B 1 40 ? 9.727 -17.062 2.191 1 93.88 40 GLY B N 1
ATOM 2867 C CA . GLY B 1 40 ? 9.672 -16.172 3.34 1 93.88 40 GLY B CA 1
ATOM 2868 C C . GLY B 1 40 ? 10.086 -16.844 4.637 1 93.88 40 GLY B C 1
ATOM 2869 O O . GLY B 1 40 ? 10.188 -16.203 5.676 1 93.88 40 GLY B O 1
ATOM 2870 N N . PHE B 1 41 ? 10.375 -18.156 4.605 1 96.06 41 PHE B N 1
ATOM 2871 C CA . PHE B 1 41 ? 10.797 -18.875 5.797 1 96.06 41 PHE B CA 1
ATOM 2872 C C . PHE B 1 41 ? 12.297 -18.75 6.016 1 96.06 41 PHE B C 1
ATOM 2874 O O . PHE B 1 41 ? 12.844 -19.266 6.988 1 96.06 41 PHE B O 1
ATOM 2881 N N . GLY B 1 42 ? 12.922 -18.031 5.113 1 93.56 42 GLY B N 1
ATOM 2882 C CA . GLY B 1 42 ? 14.352 -17.797 5.25 1 93.56 42 GLY B CA 1
ATOM 2883 C C . GLY B 1 42 ? 15.18 -19.062 5.074 1 93.56 42 GLY B C 1
ATOM 2884 O O . GLY B 1 42 ? 14.992 -19.797 4.109 1 93.56 42 GLY B O 1
ATOM 2885 N N . LEU B 1 43 ? 16.062 -19.312 5.977 1 93.75 43 LEU B N 1
ATOM 2886 C CA . LEU B 1 43 ? 17.016 -20.406 5.859 1 93.75 43 LEU B CA 1
ATOM 2887 C C . LEU B 1 43 ? 16.453 -21.672 6.48 1 93.75 43 LEU B C 1
ATOM 2889 O O . LEU B 1 43 ? 17.203 -22.641 6.719 1 93.75 43 LEU B O 1
ATOM 2893 N N . GLU B 1 44 ? 15.219 -21.703 6.785 1 95.94 44 GLU B N 1
ATOM 2894 C CA . GLU B 1 44 ? 14.602 -22.922 7.297 1 95.94 44 GLU B CA 1
ATOM 2895 C C . GLU B 1 44 ? 14.727 -24.062 6.293 1 95.94 44 GLU B C 1
ATOM 2897 O O . GLU B 1 44 ? 14.578 -23.859 5.09 1 95.94 44 GLU B O 1
ATOM 2902 N N . SER B 1 45 ? 15.031 -25.234 6.809 1 96.62 45 SER B N 1
ATOM 2903 C CA . SER B 1 45 ? 15.125 -26.391 5.918 1 96.62 45 SER B CA 1
ATOM 2904 C C . SER B 1 45 ? 13.773 -26.719 5.281 1 96.62 45 SER B C 1
ATOM 2906 O O . SER B 1 45 ? 12.727 -26.422 5.859 1 96.62 45 SER B O 1
ATOM 2908 N N . LEU B 1 46 ? 13.828 -27.297 4.133 1 98.19 46 LEU B N 1
ATOM 2909 C CA . LEU B 1 46 ? 12.594 -27.672 3.451 1 98.19 46 LEU B CA 1
ATOM 2910 C C . LEU B 1 46 ? 11.758 -28.609 4.316 1 98.19 46 LEU B C 1
ATOM 2912 O O . LEU B 1 46 ? 10.539 -28.469 4.391 1 98.19 46 LEU B O 1
ATOM 2916 N N . GLU B 1 47 ? 12.383 -29.531 4.938 1 98.44 47 GLU B N 1
ATOM 2917 C CA . GLU B 1 47 ? 11.656 -30.484 5.766 1 98.44 47 GLU B CA 1
ATOM 2918 C C . GLU B 1 47 ? 10.914 -29.781 6.895 1 98.44 47 GLU B C 1
ATOM 2920 O O . GLU B 1 47 ? 9.742 -30.094 7.156 1 98.44 47 GLU B O 1
ATOM 2925 N N . GLU B 1 48 ? 11.578 -28.828 7.547 1 98.19 48 GLU B N 1
ATOM 2926 C CA . GLU B 1 48 ? 10.922 -28.078 8.609 1 98.19 48 GLU B CA 1
ATOM 2927 C C . GLU B 1 48 ? 9.742 -27.266 8.07 1 98.19 48 GLU B C 1
ATOM 2929 O O . GLU B 1 48 ? 8.703 -27.172 8.719 1 98.19 48 GLU B O 1
ATOM 2934 N N . SER B 1 49 ? 9.938 -26.719 6.922 1 98.25 49 SER B N 1
ATOM 2935 C CA . SER B 1 49 ? 8.867 -25.953 6.293 1 98.25 49 SER B CA 1
ATOM 2936 C C . SER B 1 49 ? 7.656 -26.844 6.008 1 98.25 49 SER B C 1
ATOM 2938 O O . SER B 1 49 ? 6.52 -26.453 6.293 1 98.25 49 SER B O 1
ATOM 2940 N N . VAL B 1 50 ? 7.91 -27.984 5.426 1 98.69 50 VAL B N 1
ATOM 2941 C CA . VAL B 1 50 ? 6.852 -28.922 5.062 1 98.69 50 VAL B CA 1
ATOM 2942 C C . VAL B 1 50 ? 6.113 -29.391 6.316 1 98.69 50 VAL B C 1
ATOM 2944 O O . VAL B 1 50 ? 4.879 -29.422 6.34 1 98.69 50 VAL B O 1
ATOM 2947 N N . LYS B 1 51 ? 6.832 -29.688 7.371 1 98.5 51 LYS B N 1
ATOM 2948 C CA . LYS B 1 51 ? 6.219 -30.094 8.633 1 98.5 51 LYS B CA 1
ATOM 2949 C C . LYS B 1 51 ? 5.32 -28.984 9.188 1 98.5 51 LYS B C 1
ATOM 2951 O O . LYS B 1 51 ? 4.203 -29.25 9.633 1 98.5 51 LYS B O 1
ATOM 2956 N N . ARG B 1 52 ? 5.836 -27.812 9.164 1 98.38 52 ARG B N 1
ATOM 2957 C CA . ARG B 1 52 ? 5.082 -26.656 9.656 1 98.38 52 ARG B CA 1
ATOM 2958 C C . ARG B 1 52 ? 3.764 -26.5 8.898 1 98.38 52 ARG B C 1
ATOM 2960 O O . ARG B 1 52 ? 2.711 -26.312 9.508 1 98.38 52 ARG B O 1
ATOM 2967 N N . LEU B 1 53 ? 3.834 -26.578 7.59 1 98.75 53 LEU B N 1
ATOM 2968 C CA . LEU B 1 53 ? 2.654 -26.406 6.75 1 98.75 53 LEU B CA 1
ATOM 2969 C C . LEU B 1 53 ? 1.664 -27.547 6.961 1 98.75 53 LEU B C 1
ATOM 2971 O O . LEU B 1 53 ? 0.462 -27.312 7.102 1 98.75 53 LEU B O 1
ATOM 2975 N N . LYS B 1 54 ? 2.146 -28.797 7.008 1 98.44 54 LYS B N 1
ATOM 2976 C CA . LYS B 1 54 ? 1.281 -29.953 7.23 1 98.44 54 LYS B CA 1
ATOM 2977 C C . LYS B 1 54 ? 0.563 -29.844 8.578 1 98.44 54 LYS B C 1
ATOM 2979 O O . LYS B 1 54 ? -0.622 -30.172 8.68 1 98.44 54 LYS B O 1
ATOM 2984 N N . ASN B 1 55 ? 1.259 -29.359 9.586 1 98 55 ASN B N 1
ATOM 2985 C CA . ASN B 1 55 ? 0.675 -29.188 10.906 1 98 55 ASN B CA 1
ATOM 2986 C C . ASN B 1 55 ? -0.46 -28.156 10.891 1 98 55 ASN B C 1
ATOM 2988 O O . ASN B 1 55 ? -1.354 -28.203 11.734 1 98 55 ASN B O 1
ATOM 2992 N N . ALA B 1 56 ? -0.417 -27.297 9.906 1 98.25 56 ALA B N 1
ATOM 2993 C CA . ALA B 1 56 ? -1.437 -26.25 9.797 1 98.25 56 ALA B CA 1
ATOM 2994 C C . ALA B 1 56 ? -2.529 -26.656 8.812 1 98.25 56 ALA B C 1
ATOM 2996 O O . ALA B 1 56 ? -3.408 -25.859 8.484 1 98.25 56 ALA B O 1
ATOM 2997 N N . GLY B 1 57 ? -2.445 -27.812 8.289 1 97.69 57 GLY B N 1
ATOM 2998 C CA . GLY B 1 57 ? -3.463 -28.328 7.387 1 97.69 57 GLY B CA 1
ATOM 2999 C C . GLY B 1 57 ? -3.295 -27.844 5.957 1 97.69 57 GLY B C 1
ATOM 3000 O O . GLY B 1 57 ? -4.262 -27.797 5.195 1 97.69 57 GLY B O 1
ATOM 3001 N N . ILE B 1 58 ? -2.098 -27.469 5.547 1 98.62 58 ILE B N 1
ATOM 3002 C CA . ILE B 1 58 ? -1.802 -27 4.191 1 98.62 58 ILE B CA 1
ATOM 3003 C C . ILE B 1 58 ? -1.118 -28.125 3.406 1 98.62 58 ILE B C 1
ATOM 3005 O O . ILE B 1 58 ? -0.064 -28.625 3.811 1 98.62 58 ILE B O 1
ATOM 3009 N N . ASP B 1 59 ? -1.66 -28.438 2.229 1 97.81 59 ASP B N 1
ATOM 3010 C CA . ASP B 1 59 ? -1.202 -29.609 1.504 1 97.81 59 ASP B CA 1
ATOM 3011 C C . ASP B 1 59 ? -0.417 -29.219 0.254 1 97.81 59 ASP B C 1
ATOM 3013 O O . ASP B 1 59 ? 0.078 -30.078 -0.471 1 97.81 59 ASP B O 1
ATOM 3017 N N . TYR B 1 60 ? -0.358 -27.922 -0.044 1 98.88 60 TYR B N 1
ATOM 3018 C CA . TYR B 1 60 ? 0.394 -27.422 -1.193 1 98.88 60 TYR B CA 1
ATOM 3019 C C . TYR B 1 60 ? 1.486 -26.453 -0.756 1 98.88 60 TYR B C 1
ATOM 3021 O O . TYR B 1 60 ? 1.314 -25.703 0.212 1 98.88 60 TYR B O 1
ATOM 3029 N N . ILE B 1 61 ? 2.617 -26.484 -1.444 1 98.94 61 ILE B N 1
ATOM 3030 C CA . ILE B 1 61 ? 3.723 -25.562 -1.194 1 98.94 61 ILE B CA 1
ATOM 3031 C C . ILE B 1 61 ? 4.191 -24.953 -2.512 1 98.94 61 ILE B C 1
ATOM 3033 O O . ILE B 1 61 ? 4.281 -25.641 -3.527 1 98.94 61 ILE B O 1
ATOM 3037 N N . GLU B 1 62 ? 4.277 -23.656 -2.58 1 98.94 62 GLU B N 1
ATOM 3038 C CA . GLU B 1 62 ? 5.051 -23 -3.621 1 98.94 62 GLU B CA 1
ATOM 3039 C C . GLU B 1 62 ? 6.531 -22.922 -3.246 1 98.94 62 GLU B C 1
ATOM 3041 O O . GLU B 1 62 ? 6.898 -22.234 -2.295 1 98.94 62 GLU B O 1
ATOM 3046 N N . LEU B 1 63 ? 7.344 -23.547 -3.998 1 98.81 63 LEU B N 1
ATOM 3047 C CA . LEU B 1 63 ? 8.75 -23.672 -3.635 1 98.81 63 LEU B CA 1
ATOM 3048 C C . LEU B 1 63 ? 9.531 -22.438 -4.074 1 98.81 63 LEU B C 1
ATOM 3050 O O . LEU B 1 63 ? 9.289 -21.891 -5.152 1 98.81 63 LEU B O 1
ATOM 3054 N N . HIS B 1 64 ? 10.5 -22.062 -3.242 1 97.81 64 HIS B N 1
ATOM 3055 C CA . HIS B 1 64 ? 11.438 -20.984 -3.561 1 97.81 64 HIS B CA 1
ATOM 3056 C C . HIS B 1 64 ? 12.227 -21.312 -4.824 1 97.81 64 HIS B C 1
ATOM 3058 O O . HIS B 1 64 ? 12.812 -22.391 -4.938 1 97.81 64 HIS B O 1
ATOM 3064 N N . GLY B 1 65 ? 12.203 -20.438 -5.785 1 97.69 65 GLY B N 1
ATOM 3065 C CA . GLY B 1 65 ? 13.062 -20.562 -6.949 1 97.69 65 GLY B CA 1
ATOM 3066 C C . GLY B 1 65 ? 14.508 -20.203 -6.668 1 97.69 65 GLY B C 1
ATOM 3067 O O . GLY B 1 65 ? 14.945 -19.094 -6.938 1 97.69 65 GLY B O 1
ATOM 3068 N N . ASN B 1 66 ? 15.297 -21.188 -6.273 1 96.56 66 ASN B N 1
ATOM 3069 C CA . ASN B 1 66 ? 16.609 -20.859 -5.738 1 96.56 66 ASN B CA 1
ATOM 3070 C C . ASN B 1 66 ? 17.734 -21.469 -6.59 1 96.56 66 ASN B C 1
ATOM 3072 O O . ASN B 1 66 ? 18.828 -21.703 -6.094 1 96.56 66 ASN B O 1
ATOM 3076 N N . HIS B 1 67 ? 17.438 -21.75 -7.863 1 96.25 67 HIS B N 1
ATOM 3077 C CA . HIS B 1 67 ? 18.453 -22.281 -8.758 1 96.25 67 HIS B CA 1
ATOM 3078 C C . HIS B 1 67 ? 19.156 -21.172 -9.539 1 96.25 67 HIS B C 1
ATOM 3080 O O . HIS B 1 67 ? 19.047 -21.109 -10.766 1 96.25 67 HIS B O 1
ATOM 3086 N N . TYR B 1 68 ? 19.953 -20.406 -8.906 1 94.19 68 TYR B N 1
ATOM 3087 C CA . TYR B 1 68 ? 20.656 -19.266 -9.508 1 94.19 68 TYR B CA 1
ATOM 3088 C C . TYR B 1 68 ? 21.891 -19.734 -10.273 1 94.19 68 TYR B C 1
ATOM 3090 O O . TYR B 1 68 ? 22.484 -18.953 -11.023 1 94.19 68 TYR B O 1
ATOM 3098 N N . GLY B 1 69 ? 22.281 -20.969 -10.125 1 92.38 69 GLY B N 1
ATOM 3099 C CA . GLY B 1 69 ? 23.359 -21.625 -10.828 1 92.38 69 GLY B CA 1
ATOM 3100 C C . GLY B 1 69 ? 23.266 -23.141 -10.805 1 92.38 69 GLY B C 1
ATOM 3101 O O . GLY B 1 69 ? 22.297 -23.688 -10.266 1 92.38 69 GLY B O 1
ATOM 3102 N N . ALA B 1 70 ? 24.25 -23.75 -11.367 1 89.69 70 ALA B N 1
ATOM 3103 C CA . ALA B 1 70 ? 24.219 -25.203 -11.508 1 89.69 70 ALA B CA 1
ATOM 3104 C C . ALA B 1 70 ? 24.422 -25.891 -10.156 1 89.69 70 ALA B C 1
ATOM 3106 O O . ALA B 1 70 ? 23.969 -27.016 -9.961 1 89.69 70 ALA B O 1
ATOM 3107 N N . ASP B 1 71 ? 25.016 -25.125 -9.273 1 92.62 71 ASP B N 1
ATOM 3108 C CA . ASP B 1 71 ? 25.406 -25.75 -8.016 1 92.62 71 ASP B CA 1
ATOM 3109 C C . ASP B 1 71 ? 24.547 -25.25 -6.859 1 92.62 71 ASP B C 1
ATOM 3111 O O . ASP B 1 71 ? 24.688 -25.703 -5.727 1 92.62 71 ASP B O 1
ATOM 3115 N N . LEU B 1 72 ? 23.672 -24.281 -7.086 1 93 72 LEU B N 1
ATOM 3116 C CA . LEU B 1 72 ? 22.828 -23.703 -6.043 1 93 72 LEU B CA 1
ATOM 3117 C C . LEU B 1 72 ? 21.391 -24.203 -6.156 1 93 72 LEU B C 1
ATOM 3119 O O . LEU B 1 72 ? 20.922 -24.516 -7.254 1 93 72 LEU B O 1
ATOM 3123 N N . GLY B 1 73 ? 20.812 -24.266 -4.977 1 93.88 73 GLY B N 1
ATOM 3124 C CA . GLY B 1 73 ? 19.391 -24.578 -4.957 1 93.88 73 GLY B CA 1
ATOM 3125 C C . GLY B 1 73 ? 19.078 -25.953 -4.395 1 93.88 73 GLY B C 1
ATOM 3126 O O . GLY B 1 73 ? 19.984 -26.672 -3.984 1 93.88 73 GLY B O 1
ATOM 3127 N N . 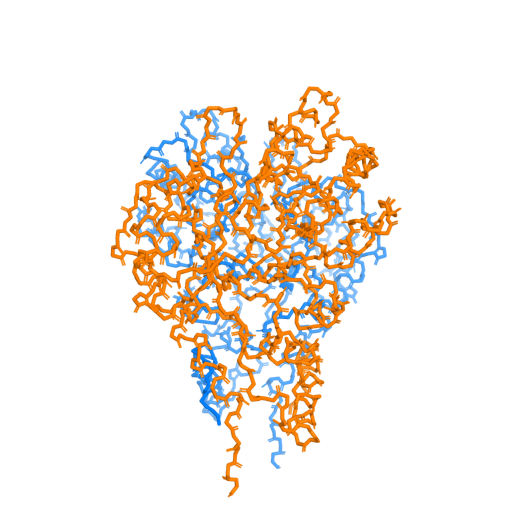TYR B 1 74 ? 17.781 -26.234 -4.43 1 96.5 74 TYR B N 1
ATOM 3128 C CA . TYR B 1 74 ? 17.297 -27.531 -3.957 1 96.5 74 TYR B CA 1
ATOM 3129 C C . TYR B 1 74 ? 17.906 -28.672 -4.758 1 96.5 74 TYR B C 1
ATOM 3131 O O . TYR B 1 74 ? 18.078 -28.562 -5.973 1 96.5 74 TYR B O 1
ATOM 3139 N N . LYS B 1 75 ? 18.203 -29.719 -4.102 1 96.56 75 LYS B N 1
ATOM 3140 C CA . LYS B 1 75 ? 18.469 -30.969 -4.785 1 96.56 75 LYS B CA 1
ATOM 3141 C C . LYS B 1 75 ? 17.172 -31.719 -5.102 1 96.56 75 LYS B C 1
ATOM 3143 O O . LYS B 1 75 ? 16.391 -32.031 -4.195 1 96.56 75 LYS B O 1
ATOM 3148 N N . THR B 1 76 ? 17 -31.984 -6.355 1 97.5 76 THR B N 1
ATOM 3149 C CA . THR B 1 76 ? 15.711 -32.5 -6.832 1 97.5 76 THR B CA 1
ATOM 3150 C C . THR B 1 76 ? 15.344 -33.781 -6.117 1 97.5 76 THR B C 1
ATOM 3152 O O . THR B 1 76 ? 14.234 -33.906 -5.598 1 97.5 76 THR B O 1
ATOM 3155 N N . ASP B 1 77 ? 16.266 -34.75 -6.043 1 97.81 77 ASP B N 1
ATOM 3156 C CA . ASP B 1 77 ? 15.984 -36.031 -5.445 1 97.81 77 ASP B CA 1
ATOM 3157 C C . ASP B 1 77 ? 15.625 -35.906 -3.969 1 97.81 77 ASP B C 1
ATOM 3159 O O . ASP B 1 77 ? 14.656 -36.5 -3.498 1 97.81 77 ASP B O 1
ATOM 3163 N N . GLU B 1 78 ? 16.422 -35.125 -3.287 1 97.94 78 GLU B N 1
ATOM 3164 C CA . GLU B 1 78 ? 16.156 -34.906 -1.872 1 97.94 78 GLU B CA 1
ATOM 3165 C C . GLU B 1 78 ? 14.805 -34.219 -1.672 1 97.94 78 GLU B C 1
ATOM 3167 O O . GLU B 1 78 ? 14.062 -34.562 -0.744 1 97.94 78 GLU B O 1
ATOM 3172 N N . THR B 1 79 ? 14.539 -33.281 -2.486 1 98.56 79 THR B N 1
ATOM 3173 C CA . THR B 1 79 ? 13.273 -32.562 -2.436 1 98.56 79 THR B CA 1
ATOM 3174 C C . THR B 1 79 ? 12.102 -33.531 -2.639 1 98.56 79 THR B C 1
ATOM 3176 O O . THR B 1 79 ? 11.148 -33.531 -1.858 1 98.56 79 THR B O 1
ATOM 3179 N N . LEU B 1 80 ? 12.188 -34.375 -3.627 1 98.62 80 LEU B N 1
ATOM 3180 C CA . LEU B 1 80 ? 11.133 -35.344 -3.928 1 98.62 80 LEU B CA 1
ATOM 3181 C C . LEU B 1 80 ? 10.93 -36.312 -2.762 1 98.62 80 LEU B C 1
ATOM 3183 O O . LEU B 1 80 ? 9.797 -36.688 -2.449 1 98.62 80 LEU B O 1
ATOM 3187 N N . ASP B 1 81 ? 12.008 -36.688 -2.152 1 98.56 81 ASP B N 1
ATOM 3188 C CA . ASP B 1 81 ? 11.922 -37.594 -1.004 1 98.56 81 ASP B CA 1
ATOM 3189 C C . ASP B 1 81 ? 11.125 -36.938 0.134 1 98.56 81 ASP B C 1
ATOM 3191 O O . ASP B 1 81 ? 10.25 -37.594 0.719 1 98.56 81 ASP B O 1
ATOM 3195 N N . ILE B 1 82 ? 11.43 -35.719 0.428 1 98.62 82 ILE B N 1
ATOM 3196 C CA . ILE B 1 82 ? 10.742 -35 1.499 1 98.62 82 ILE B CA 1
ATOM 3197 C C . ILE B 1 82 ? 9.266 -34.844 1.158 1 98.62 82 ILE B C 1
ATOM 3199 O O . ILE B 1 82 ? 8.398 -35.125 1.991 1 98.62 82 ILE B O 1
ATOM 3203 N N . LEU B 1 83 ? 8.977 -34.406 -0.045 1 98.69 83 LEU B N 1
ATOM 3204 C CA . LEU B 1 83 ? 7.602 -34.188 -0.486 1 98.69 83 LEU B CA 1
ATOM 3205 C C . LEU B 1 83 ? 6.793 -35.5 -0.393 1 98.69 83 LEU B C 1
ATOM 3207 O O . LEU B 1 83 ? 5.66 -35.5 0.093 1 98.69 83 LEU B O 1
ATOM 3211 N N . ARG B 1 84 ? 7.363 -36.594 -0.845 1 98.44 84 ARG B N 1
ATOM 3212 C CA . ARG B 1 84 ? 6.703 -37.906 -0.8 1 98.44 84 ARG B CA 1
ATOM 3213 C C . ARG B 1 84 ? 6.477 -38.344 0.64 1 98.44 84 ARG B C 1
ATOM 3215 O O . ARG B 1 84 ? 5.387 -38.812 0.986 1 98.44 84 ARG B O 1
ATOM 3222 N N . HIS B 1 85 ? 7.492 -38.188 1.407 1 98.44 85 HIS B N 1
ATOM 3223 C CA . HIS B 1 85 ? 7.441 -38.656 2.791 1 98.44 85 HIS B CA 1
ATOM 3224 C C . HIS B 1 85 ? 6.289 -38 3.545 1 98.44 85 HIS B C 1
ATOM 3226 O O . HIS B 1 85 ? 5.617 -38.656 4.348 1 98.44 85 HIS B O 1
ATOM 3232 N N . TYR B 1 86 ? 6.031 -36.781 3.32 1 98.44 86 TYR B N 1
ATOM 3233 C CA . TYR B 1 86 ? 5.031 -36.062 4.086 1 98.44 86 TYR B CA 1
ATOM 3234 C C . TYR B 1 86 ? 3.748 -35.875 3.281 1 98.44 86 TYR B C 1
ATOM 3236 O O . TYR B 1 86 ? 2.816 -35.188 3.727 1 98.44 86 TYR B O 1
ATOM 3244 N N . ASP B 1 87 ? 3.695 -36.375 2.074 1 98.38 87 ASP B N 1
ATOM 3245 C CA . ASP B 1 87 ? 2.549 -36.25 1.182 1 98.38 87 ASP B CA 1
ATOM 3246 C C . ASP B 1 87 ? 2.221 -34.781 0.918 1 98.38 87 ASP B C 1
ATOM 3248 O O . ASP B 1 87 ? 1.078 -34.344 1.096 1 98.38 87 ASP B O 1
ATOM 3252 N N . MET B 1 88 ? 3.215 -34.031 0.708 1 98.69 88 MET B N 1
ATOM 3253 C CA . MET B 1 88 ? 3.117 -32.625 0.328 1 98.69 88 MET B CA 1
ATOM 3254 C C . MET B 1 88 ? 3.141 -32.438 -1.188 1 98.69 88 MET B C 1
ATOM 3256 O O . MET B 1 88 ? 3.922 -33.125 -1.873 1 98.69 88 MET B O 1
ATOM 3260 N N . LYS B 1 89 ? 2.248 -31.641 -1.767 1 98.75 89 LYS B N 1
ATOM 3261 C CA . LYS B 1 89 ? 2.203 -31.375 -3.203 1 98.75 89 LYS B CA 1
ATOM 3262 C C . LYS B 1 89 ? 2.754 -29.984 -3.527 1 98.75 89 LYS B C 1
ATOM 3264 O O . LYS B 1 89 ? 2.691 -29.078 -2.695 1 98.75 89 LYS B O 1
ATOM 3269 N N . VAL B 1 90 ? 3.262 -29.844 -4.676 1 98.88 90 VAL B N 1
ATOM 3270 C CA . VAL B 1 90 ? 3.818 -28.562 -5.117 1 98.88 90 VAL B CA 1
ATOM 3271 C C . VAL B 1 90 ? 2.801 -27.828 -5.98 1 98.88 90 VAL B C 1
ATOM 3273 O O . VAL B 1 90 ? 2.256 -28.391 -6.93 1 98.88 90 VAL B O 1
ATOM 3276 N N . SER B 1 91 ? 2.451 -26.578 -5.586 1 98.88 91 SER B N 1
ATOM 3277 C CA . SER B 1 91 ? 1.621 -25.734 -6.445 1 98.88 91 SER B CA 1
ATOM 3278 C C . SER B 1 91 ? 2.426 -25.172 -7.613 1 98.88 91 SER B C 1
ATOM 3280 O O . SER B 1 91 ? 2.051 -25.359 -8.773 1 98.88 91 SER B O 1
ATOM 3282 N N . GLY B 1 92 ? 3.482 -24.562 -7.328 1 98.88 92 GLY B N 1
ATOM 3283 C CA . GLY B 1 92 ? 4.383 -23.969 -8.305 1 98.88 92 GLY B CA 1
ATOM 3284 C C . GLY B 1 92 ? 5.711 -23.547 -7.715 1 98.88 92 GLY B C 1
ATOM 3285 O O . GLY B 1 92 ? 6.062 -23.953 -6.605 1 98.88 92 GLY B O 1
ATOM 3286 N N . VAL B 1 93 ? 6.512 -22.875 -8.516 1 98.88 93 VAL B N 1
ATOM 3287 C CA . VAL B 1 93 ? 7.797 -22.328 -8.094 1 98.88 93 VAL B CA 1
ATOM 3288 C C . VAL B 1 93 ? 7.754 -20.797 -8.172 1 98.88 93 VAL B C 1
ATOM 3290 O O . VAL B 1 93 ? 7.301 -20.234 -9.172 1 98.88 93 VAL B O 1
ATOM 3293 N N . CYS B 1 94 ? 8.117 -20.172 -7.059 1 98.69 94 CYS B N 1
ATOM 3294 C CA . CYS B 1 94 ? 8.188 -18.719 -7.023 1 98.69 94 CYS B CA 1
ATOM 3295 C C . CYS B 1 94 ? 9.492 -18.219 -7.645 1 98.69 94 CYS B C 1
ATOM 3297 O O . CYS B 1 94 ? 10.539 -18.25 -7 1 98.69 94 CYS B O 1
ATOM 3299 N N . GLY B 1 95 ? 9.359 -17.766 -8.852 1 98.25 95 GLY B N 1
ATOM 3300 C CA . GLY B 1 95 ? 10.547 -17.203 -9.477 1 98.25 95 GLY B CA 1
ATOM 3301 C C . GLY B 1 95 ? 11 -15.906 -8.844 1 98.25 95 GLY B C 1
ATOM 3302 O O . GLY B 1 95 ? 10.172 -15.078 -8.453 1 98.25 95 GLY B O 1
ATOM 3303 N N . MET B 1 96 ? 12.312 -15.742 -8.805 1 96.44 96 MET B N 1
ATOM 3304 C CA . MET B 1 96 ? 12.938 -14.547 -8.242 1 96.44 96 MET B CA 1
ATOM 3305 C C . MET B 1 96 ? 13.672 -13.75 -9.32 1 96.44 96 MET B C 1
ATOM 3307 O O . MET B 1 96 ? 14.586 -14.266 -9.953 1 96.44 96 MET B O 1
ATOM 3311 N N . PHE B 1 97 ? 13.281 -12.539 -9.523 1 97.06 97 PHE B N 1
ATOM 3312 C CA . PHE B 1 97 ? 13.883 -11.703 -10.562 1 97.06 97 PHE B CA 1
ATOM 3313 C C . PHE B 1 97 ? 14.398 -10.398 -9.977 1 97.06 97 PHE B C 1
ATOM 3315 O O . PHE B 1 97 ? 13.625 -9.594 -9.453 1 97.06 97 PHE B O 1
ATOM 3322 N N . SER B 1 98 ? 15.68 -10.188 -10 1 94.44 98 SER B N 1
ATOM 3323 C CA . SER B 1 98 ? 16.375 -8.992 -9.516 1 94.44 98 SER B CA 1
ATOM 3324 C C . SER B 1 98 ? 17.094 -8.281 -10.648 1 94.44 98 SER B C 1
ATOM 3326 O O . SER B 1 98 ? 16.984 -8.672 -11.812 1 94.44 98 SER B O 1
ATOM 3328 N N . ALA B 1 99 ? 17.844 -7.297 -10.312 1 94 99 ALA B N 1
ATOM 3329 C CA . ALA B 1 99 ? 18.625 -6.562 -11.305 1 94 99 ALA B CA 1
ATOM 3330 C C . ALA B 1 99 ? 19.688 -7.457 -11.945 1 94 99 ALA B C 1
ATOM 3332 O O . ALA B 1 99 ? 20.125 -7.195 -13.062 1 94 99 ALA B O 1
ATOM 3333 N N . GLU B 1 100 ? 20.031 -8.539 -11.266 1 95.19 100 GLU B N 1
ATOM 3334 C CA . GLU B 1 100 ? 21.125 -9.406 -11.719 1 95.19 100 GLU B CA 1
ATOM 3335 C C . GLU B 1 100 ? 20.609 -10.453 -12.711 1 95.19 100 GLU B C 1
ATOM 3337 O O . GLU B 1 100 ? 21.406 -11.07 -13.422 1 95.19 100 GLU B O 1
ATOM 3342 N N . ASN B 1 101 ? 19.406 -10.742 -12.75 1 97.44 101 ASN B N 1
ATOM 3343 C CA . ASN B 1 101 ? 18.719 -11.602 -13.711 1 97.44 101 ASN B CA 1
ATOM 3344 C C . ASN B 1 101 ? 17.391 -11.008 -14.148 1 97.44 101 ASN B C 1
ATOM 3346 O O . ASN B 1 101 ? 16.328 -11.492 -13.75 1 97.44 101 ASN B O 1
ATOM 3350 N N . ASP B 1 102 ? 17.469 -10.125 -15.086 1 97.94 102 ASP B N 1
ATOM 3351 C CA . ASP B 1 102 ? 16.375 -9.219 -15.438 1 97.94 102 ASP B CA 1
ATOM 3352 C C . ASP B 1 102 ? 16.016 -9.328 -16.922 1 97.94 102 ASP B C 1
ATOM 3354 O O . ASP B 1 102 ? 16.844 -9.008 -17.781 1 97.94 102 ASP B O 1
ATOM 3358 N N . LEU B 1 103 ? 14.781 -9.641 -17.172 1 98.62 103 LEU B N 1
ATOM 3359 C CA . LEU B 1 103 ? 14.297 -9.852 -18.531 1 98.62 103 LEU B CA 1
ATOM 3360 C C . LEU B 1 103 ? 14.336 -8.555 -19.328 1 98.62 103 LEU B C 1
ATOM 3362 O O . LEU B 1 103 ? 14.367 -8.578 -20.562 1 98.62 103 LEU B O 1
ATOM 3366 N N . SER B 1 104 ? 14.352 -7.457 -18.625 1 98.44 104 SER B N 1
ATOM 3367 C CA . SER B 1 104 ? 14.18 -6.168 -19.297 1 98.44 104 SER B CA 1
ATOM 3368 C C . SER B 1 104 ? 15.492 -5.395 -19.344 1 98.44 104 SER B C 1
ATOM 3370 O O . SER B 1 104 ? 15.539 -4.273 -19.844 1 98.44 104 SER B O 1
ATOM 3372 N N . SER B 1 105 ? 16.594 -5.938 -18.844 1 97.81 105 SER B N 1
ATOM 3373 C CA . SER B 1 105 ? 17.844 -5.207 -18.688 1 97.81 105 SER B CA 1
ATOM 3374 C C . SER B 1 105 ? 18.391 -4.777 -20.047 1 97.81 105 SER B C 1
ATOM 3376 O O . SER B 1 105 ? 18.312 -5.527 -21.016 1 97.81 105 SER B O 1
ATOM 3378 N N . ASN B 1 106 ? 19.047 -3.66 -20.109 1 97.25 106 ASN B N 1
ATOM 3379 C CA . ASN B 1 106 ? 19.734 -3.238 -21.328 1 97.25 106 ASN B CA 1
ATOM 3380 C C . ASN B 1 106 ? 21.172 -3.754 -21.344 1 97.25 106 ASN B C 1
ATOM 3382 O O . ASN B 1 106 ? 21.938 -3.447 -22.266 1 97.25 106 ASN B O 1
ATOM 3386 N N . VAL B 1 107 ? 21.547 -4.496 -20.344 1 96.75 107 VAL B N 1
ATOM 3387 C CA . VAL B 1 107 ? 22.797 -5.254 -20.312 1 96.75 107 VAL B CA 1
ATOM 3388 C C . VAL B 1 107 ? 22.547 -6.695 -20.734 1 96.75 107 VAL B C 1
ATOM 3390 O O . VAL B 1 107 ? 21.953 -7.477 -19.984 1 96.75 107 VAL B O 1
ATOM 3393 N N . PRO B 1 108 ? 23.047 -7.098 -21.828 1 96.69 108 PRO B N 1
ATOM 3394 C CA . PRO B 1 108 ? 22.703 -8.406 -22.391 1 96.69 108 PRO B CA 1
ATOM 3395 C C . PRO B 1 108 ? 23.031 -9.555 -21.438 1 96.69 108 PRO B C 1
ATOM 3397 O O . PRO B 1 108 ? 22.266 -10.531 -21.344 1 96.69 108 PRO B O 1
ATOM 3400 N N . GLY B 1 109 ? 24.078 -9.492 -20.75 1 97.38 109 GLY B N 1
ATOM 3401 C CA . GLY B 1 109 ? 24.469 -10.531 -19.812 1 97.38 109 GLY B CA 1
ATOM 3402 C C . GLY B 1 109 ? 23.422 -10.781 -18.734 1 97.38 109 GLY B C 1
ATOM 3403 O O . GLY B 1 109 ? 23.234 -11.914 -18.281 1 97.38 109 GLY B O 1
ATOM 3404 N N . LYS B 1 110 ? 22.781 -9.742 -18.312 1 97.94 110 LYS B N 1
ATOM 3405 C CA . LYS B 1 110 ? 21.75 -9.867 -17.281 1 97.94 110 LYS B CA 1
ATOM 3406 C C . LYS B 1 110 ? 20.484 -10.516 -17.844 1 97.94 110 LYS B C 1
ATOM 3408 O O . LYS B 1 110 ? 19.797 -11.258 -17.141 1 97.94 110 LYS B O 1
ATOM 3413 N N . ARG B 1 111 ? 20.141 -10.258 -19.094 1 98 111 ARG B N 1
ATOM 3414 C CA . ARG B 1 111 ? 19.031 -10.945 -19.75 1 98 111 ARG B CA 1
ATOM 3415 C C . ARG B 1 111 ? 19.344 -12.43 -19.938 1 98 111 ARG B C 1
ATOM 3417 O O . ARG B 1 111 ? 18.484 -13.281 -19.734 1 98 111 ARG B O 1
ATOM 3424 N N . GLN B 1 112 ? 20.609 -12.703 -20.328 1 98.19 112 GLN B N 1
ATOM 3425 C CA . GLN B 1 112 ? 21.016 -14.094 -20.453 1 98.19 112 GLN B CA 1
ATOM 3426 C C . GLN B 1 112 ? 20.922 -14.828 -19.125 1 98.19 112 GLN B C 1
ATOM 3428 O O . GLN B 1 112 ? 20.516 -15.992 -19.078 1 98.19 112 GLN B O 1
ATOM 3433 N N . ALA B 1 113 ? 21.297 -14.133 -18.047 1 98.06 113 ALA B N 1
ATOM 3434 C CA . ALA B 1 113 ? 21.188 -14.711 -16.719 1 98.06 113 ALA B CA 1
ATOM 3435 C C . ALA B 1 113 ? 19.734 -15.055 -16.391 1 98.06 113 ALA B C 1
ATOM 3437 O O . ALA B 1 113 ? 19.453 -16.094 -15.781 1 98.06 113 ALA B O 1
ATOM 3438 N N . ALA B 1 114 ? 18.828 -14.188 -16.797 1 98.56 114 ALA B N 1
ATOM 3439 C CA . ALA B 1 114 ? 17.406 -14.438 -16.578 1 98.56 114 ALA B CA 1
ATOM 3440 C C . ALA B 1 114 ? 16.938 -15.656 -17.359 1 98.56 114 ALA B C 1
ATOM 3442 O O . ALA B 1 114 ? 16.188 -16.484 -16.859 1 98.56 114 ALA B O 1
ATOM 3443 N N . ILE B 1 115 ? 17.391 -15.766 -18.594 1 98.62 115 ILE B N 1
ATOM 3444 C CA . ILE B 1 115 ? 17.047 -16.891 -19.453 1 98.62 115 ILE B CA 1
ATOM 3445 C C . ILE B 1 115 ? 17.531 -18.188 -18.812 1 98.62 115 ILE B C 1
ATOM 3447 O O . ILE B 1 115 ? 16.766 -19.141 -18.656 1 98.62 115 ILE B O 1
ATOM 3451 N N . GLU B 1 116 ? 18.766 -18.188 -18.422 1 98.56 116 GLU B N 1
ATOM 3452 C CA . GLU B 1 116 ? 19.359 -19.391 -17.828 1 98.56 116 GLU B CA 1
ATOM 3453 C C . GLU B 1 116 ? 18.672 -19.75 -16.516 1 98.56 116 GLU B C 1
ATOM 3455 O O . GLU B 1 116 ? 18.469 -20.938 -16.219 1 98.56 116 GLU B O 1
ATOM 3460 N N . TYR B 1 117 ? 18.344 -18.781 -15.75 1 98.5 117 TYR B N 1
ATOM 3461 C CA . TYR B 1 117 ? 17.609 -18.969 -14.5 1 98.5 117 TYR B CA 1
ATOM 3462 C C . TYR B 1 117 ? 16.266 -19.656 -14.75 1 98.5 117 TYR B C 1
ATOM 3464 O O . TYR B 1 117 ? 15.938 -20.641 -14.102 1 98.5 117 TYR B O 1
ATOM 3472 N N . ILE B 1 118 ? 15.531 -19.156 -15.711 1 98.81 118 ILE B N 1
ATOM 3473 C CA . ILE B 1 118 ? 14.219 -19.703 -16.031 1 98.81 118 ILE B CA 1
ATOM 3474 C C . ILE B 1 118 ? 14.367 -21.156 -16.5 1 98.81 118 ILE B C 1
ATOM 3476 O O . ILE B 1 118 ? 13.594 -22.031 -16.109 1 98.81 118 ILE B O 1
ATOM 3480 N N . LYS B 1 119 ? 15.367 -21.422 -17.328 1 98.62 119 LYS B N 1
ATOM 3481 C CA . LYS B 1 119 ? 15.594 -22.797 -17.797 1 98.62 119 LYS B CA 1
ATOM 3482 C C . LYS B 1 119 ? 15.82 -23.75 -16.641 1 98.62 119 LYS B C 1
ATOM 3484 O O . LYS B 1 119 ? 15.234 -24.828 -16.594 1 98.62 119 LYS B O 1
ATOM 3489 N N . ARG B 1 120 ? 16.656 -23.344 -15.656 1 98.38 120 ARG B N 1
ATOM 3490 C CA . ARG B 1 120 ? 16.922 -24.188 -14.492 1 98.38 120 ARG B CA 1
ATOM 3491 C C . ARG B 1 120 ? 15.672 -24.391 -13.656 1 98.38 120 ARG B C 1
ATOM 3493 O O . ARG B 1 120 ? 15.398 -25.516 -13.203 1 98.38 120 ARG B O 1
ATOM 3500 N N . GLU B 1 121 ? 14.891 -23.344 -13.477 1 98.62 121 GLU B N 1
ATOM 3501 C CA . GLU B 1 121 ? 13.68 -23.453 -12.656 1 98.62 121 GLU B CA 1
ATOM 3502 C C . GLU B 1 121 ? 12.609 -24.281 -13.359 1 98.62 121 GLU B C 1
ATOM 3504 O O . GLU B 1 121 ? 11.836 -24.984 -12.703 1 98.62 121 GLU B O 1
ATOM 3509 N N . LEU B 1 122 ? 12.539 -24.172 -14.703 1 98.69 122 LEU B N 1
ATOM 3510 C CA . LEU B 1 122 ? 11.586 -24.984 -15.445 1 98.69 122 LEU B CA 1
ATOM 3511 C C . LEU B 1 122 ? 11.891 -26.469 -15.266 1 98.69 122 LEU B C 1
ATOM 3513 O O . LEU B 1 122 ? 10.984 -27.281 -15.07 1 98.69 122 LEU B O 1
ATOM 3517 N N . ASP B 1 123 ? 13.148 -26.812 -15.391 1 98.25 123 ASP B N 1
ATOM 3518 C CA . ASP B 1 123 ? 13.555 -28.188 -15.156 1 98.25 123 ASP B CA 1
ATOM 3519 C C . ASP B 1 123 ? 13.156 -28.656 -13.758 1 98.25 123 ASP B C 1
ATOM 3521 O O . ASP B 1 123 ? 12.609 -29.75 -13.594 1 98.25 123 ASP B O 1
ATOM 3525 N N . PHE B 1 124 ? 13.406 -27.844 -12.797 1 98.5 124 PHE B N 1
ATOM 3526 C CA . PHE B 1 124 ? 13.102 -28.156 -11.406 1 98.5 124 PHE B CA 1
ATOM 3527 C C . PHE B 1 124 ? 11.602 -28.266 -11.188 1 98.5 124 PHE B C 1
ATOM 3529 O O . PHE B 1 124 ? 11.117 -29.25 -10.602 1 98.5 124 PHE B O 1
ATOM 3536 N N . ALA B 1 125 ? 10.812 -27.297 -11.68 1 98.81 125 ALA B N 1
ATOM 3537 C CA . ALA B 1 125 ? 9.359 -27.281 -11.539 1 98.81 125 ALA B CA 1
ATOM 3538 C C . ALA B 1 125 ? 8.742 -28.531 -12.148 1 98.81 125 ALA B C 1
ATOM 3540 O O . ALA B 1 125 ? 7.855 -29.156 -11.562 1 98.81 125 ALA B O 1
ATOM 3541 N N . HIS B 1 126 ? 9.234 -28.859 -13.336 1 98.69 126 HIS B N 1
ATOM 3542 C CA . HIS B 1 126 ? 8.773 -30.078 -13.992 1 98.69 126 HIS B CA 1
ATOM 3543 C C . HIS B 1 126 ? 9.055 -31.297 -13.133 1 98.69 126 HIS B C 1
ATOM 3545 O O . HIS B 1 126 ? 8.172 -32.156 -12.945 1 98.69 126 HIS B O 1
ATOM 3551 N N . ALA B 1 127 ? 10.219 -31.391 -12.609 1 98.5 127 ALA B N 1
ATOM 3552 C CA . ALA B 1 127 ? 10.656 -32.562 -11.844 1 98.5 127 ALA B CA 1
ATOM 3553 C C . ALA B 1 127 ? 9.797 -32.719 -10.594 1 98.5 127 ALA B C 1
ATOM 3555 O O . ALA B 1 127 ? 9.531 -33.875 -10.18 1 98.5 127 ALA B O 1
ATOM 3556 N N . VAL B 1 128 ? 9.375 -31.672 -9.992 1 98.5 128 VAL B N 1
ATOM 3557 C CA . VAL B 1 128 ? 8.664 -31.766 -8.727 1 98.5 128 VAL B CA 1
ATOM 3558 C C . VAL B 1 128 ? 7.156 -31.672 -8.977 1 98.5 128 VAL B C 1
ATOM 3560 O O . VAL B 1 128 ? 6.375 -31.484 -8.039 1 98.5 128 VAL B O 1
ATOM 3563 N N . ASN B 1 129 ? 6.758 -31.641 -10.227 1 98.12 129 ASN B N 1
ATOM 3564 C CA . ASN B 1 129 ? 5.363 -31.641 -10.664 1 98.12 129 ASN B CA 1
ATOM 3565 C C . ASN B 1 129 ? 4.664 -30.344 -10.281 1 98.12 129 ASN B C 1
ATOM 3567 O O . ASN B 1 129 ? 3.512 -30.359 -9.836 1 98.12 129 ASN B O 1
ATOM 3571 N N . GLY B 1 130 ? 5.352 -29.219 -10.344 1 98.56 130 GLY B N 1
ATOM 3572 C CA . GLY B 1 130 ? 4.738 -27.922 -10.172 1 98.56 130 GLY B CA 1
ATOM 3573 C C . GLY B 1 130 ? 3.881 -27.5 -11.352 1 98.56 130 GLY B C 1
ATOM 3574 O O . GLY B 1 130 ? 4.156 -27.891 -12.492 1 98.56 130 GLY B O 1
ATOM 3575 N N . GLU B 1 131 ? 2.859 -26.672 -11.086 1 98.44 131 GLU B N 1
ATOM 3576 C CA . GLU B 1 131 ? 1.925 -26.266 -12.133 1 98.44 131 GLU B CA 1
ATOM 3577 C C . GLU B 1 131 ? 2.41 -25.016 -12.859 1 98.44 131 GLU B C 1
ATOM 3579 O O . GLU B 1 131 ? 2.094 -24.797 -14.031 1 98.44 131 GLU B O 1
ATOM 3584 N N . TYR B 1 132 ? 3.135 -24.172 -12.156 1 98.88 132 TYR B N 1
ATOM 3585 C CA . TYR B 1 132 ? 3.49 -22.891 -12.734 1 98.88 132 TYR B CA 1
ATOM 3586 C C . TYR B 1 132 ? 4.855 -22.422 -12.242 1 98.88 132 TYR B C 1
ATOM 3588 O O . TYR B 1 132 ? 5.363 -22.922 -11.242 1 98.88 132 TYR B O 1
ATOM 3596 N N . LEU B 1 133 ? 5.492 -21.609 -13.023 1 98.94 133 LEU B N 1
ATOM 3597 C CA . LEU B 1 133 ? 6.613 -20.766 -12.625 1 98.94 133 LEU B CA 1
ATOM 3598 C C . LEU B 1 133 ? 6.211 -19.281 -12.609 1 98.94 133 LEU B C 1
ATOM 3600 O O . LEU B 1 133 ? 5.734 -18.766 -13.625 1 98.94 133 LEU B O 1
ATOM 3604 N N . LEU B 1 134 ? 6.324 -18.656 -11.438 1 98.88 134 LEU B N 1
ATOM 3605 C CA . LEU B 1 134 ? 6.086 -17.219 -11.352 1 98.88 134 LEU B CA 1
ATOM 3606 C C . LEU B 1 134 ? 7.172 -16.438 -12.086 1 98.88 134 LEU B C 1
ATOM 3608 O O . LEU B 1 134 ? 8.367 -16.688 -11.883 1 98.88 134 LEU B O 1
ATOM 3612 N N . VAL B 1 135 ? 6.773 -15.555 -12.938 1 98.88 135 VAL B N 1
ATOM 3613 C CA . VAL B 1 135 ? 7.707 -14.742 -13.711 1 98.88 135 VAL B CA 1
ATOM 3614 C C . VAL B 1 135 ? 7.359 -13.266 -13.547 1 98.88 135 VAL B C 1
ATOM 3616 O O . VAL B 1 135 ? 6.207 -12.867 -13.734 1 98.88 135 VAL B O 1
ATOM 3619 N N . VAL B 1 136 ? 8.305 -12.469 -13.172 1 98.56 136 VAL B N 1
ATOM 3620 C CA . VAL B 1 136 ? 8.125 -11.023 -13.117 1 98.56 136 VAL B CA 1
ATOM 3621 C C . VAL B 1 136 ? 8.781 -10.383 -14.344 1 98.56 136 VAL B C 1
ATOM 3623 O O . VAL B 1 136 ? 9.961 -10.602 -14.609 1 98.56 136 VAL B O 1
ATOM 3626 N N . PRO B 1 137 ? 8.055 -9.57 -15.055 1 98.38 137 PRO B N 1
ATOM 3627 C CA . PRO B 1 137 ? 8.539 -9 -16.312 1 98.38 137 PRO B CA 1
ATOM 3628 C C . PRO B 1 137 ? 9.789 -8.141 -16.125 1 98.38 137 PRO B C 1
ATOM 3630 O O . PRO B 1 137 ? 10.633 -8.07 -17.031 1 98.38 137 PRO B O 1
ATOM 3633 N N . GLY B 1 138 ? 9.859 -7.449 -15.055 1 96.44 138 GLY B N 1
ATOM 3634 C CA . GLY B 1 138 ? 11 -6.605 -14.727 1 96.44 138 GLY B CA 1
ATOM 3635 C C . GLY B 1 138 ? 11.602 -6.918 -13.375 1 96.44 138 GLY B C 1
ATOM 3636 O O . GLY B 1 138 ? 11.023 -7.676 -12.594 1 96.44 138 GLY B O 1
ATOM 3637 N N . ALA B 1 139 ? 12.789 -6.301 -13.102 1 95.25 139 ALA B N 1
ATOM 3638 C CA . ALA B 1 139 ? 13.516 -6.547 -11.859 1 95.25 139 ALA B CA 1
ATOM 3639 C C . ALA B 1 139 ? 12.766 -5.977 -10.656 1 95.25 139 ALA B C 1
ATOM 3641 O O . ALA B 1 139 ? 12.422 -4.793 -10.633 1 95.25 139 ALA B O 1
ATOM 3642 N N . VAL B 1 140 ? 12.523 -6.828 -9.648 1 94.19 140 VAL B N 1
ATOM 3643 C CA . VAL B 1 140 ? 11.953 -6.383 -8.383 1 94.19 140 VAL B CA 1
ATOM 3644 C C . VAL B 1 140 ? 12.992 -5.578 -7.605 1 94.19 140 VAL B C 1
ATOM 3646 O O . VAL B 1 140 ? 14.164 -5.973 -7.527 1 94.19 140 VAL B O 1
ATOM 3649 N N . GLY B 1 141 ? 12.531 -4.504 -7.008 1 88.06 141 GLY B N 1
ATOM 3650 C CA . GLY B 1 141 ? 13.43 -3.613 -6.293 1 88.06 141 GLY B CA 1
ATOM 3651 C C . GLY B 1 141 ? 13.945 -2.471 -7.148 1 88.06 141 GLY B C 1
ATOM 3652 O O . GLY B 1 141 ? 14.727 -1.64 -6.68 1 88.06 141 GLY B O 1
ATOM 3653 N N . ARG B 1 142 ? 13.5 -2.418 -8.383 1 89.06 142 ARG B N 1
ATOM 3654 C CA . ARG B 1 142 ? 13.898 -1.367 -9.32 1 89.06 142 ARG B CA 1
ATOM 3655 C C . ARG B 1 142 ? 12.68 -0.643 -9.875 1 89.06 142 ARG B C 1
ATOM 3657 O O . ARG B 1 142 ? 12.234 -0.938 -10.984 1 89.06 142 ARG B O 1
ATOM 3664 N N . PRO B 1 143 ? 12.266 0.41 -9.258 1 89.06 143 PRO B N 1
ATOM 3665 C CA . PRO B 1 143 ? 11.055 1.11 -9.688 1 89.06 143 PRO B CA 1
ATOM 3666 C C . PRO B 1 143 ? 11.305 2.076 -10.844 1 89.06 143 PRO B C 1
ATOM 3668 O O . PRO B 1 143 ? 10.359 2.615 -11.414 1 89.06 143 PRO B O 1
ATOM 3671 N N . LYS B 1 144 ? 12.547 2.326 -11.203 1 89.38 144 LYS B N 1
ATOM 3672 C CA . LYS B 1 144 ? 12.859 3.25 -12.289 1 89.38 144 LYS B CA 1
ATOM 3673 C C . LYS B 1 144 ? 13.242 2.496 -13.562 1 89.38 144 LYS B C 1
ATOM 3675 O O . LYS B 1 144 ? 14.023 1.547 -13.516 1 89.38 144 LYS B O 1
ATOM 3680 N N . ALA B 1 145 ? 12.758 2.889 -14.68 1 93.5 145 ALA B N 1
ATOM 3681 C CA . ALA B 1 145 ? 13.008 2.24 -15.969 1 93.5 145 ALA B CA 1
ATOM 3682 C C . ALA B 1 145 ? 14.461 2.434 -16.406 1 93.5 145 ALA B C 1
ATOM 3684 O O . ALA B 1 145 ? 15.062 3.471 -16.125 1 93.5 145 ALA B O 1
ATOM 3685 N N . TYR B 1 146 ? 14.984 1.393 -17.125 1 93.62 146 TYR B N 1
ATOM 3686 C CA . TYR B 1 146 ? 16.281 1.548 -17.781 1 93.62 146 TYR B CA 1
ATOM 3687 C C . TYR B 1 146 ? 16.219 2.594 -18.875 1 93.62 146 TYR B C 1
ATOM 3689 O O . TYR B 1 146 ? 17.125 3.43 -19 1 93.62 146 TYR B O 1
ATOM 3697 N N . ASP B 1 147 ? 15.32 2.49 -19.672 1 95.56 147 ASP B N 1
ATOM 3698 C CA . ASP B 1 147 ? 15.078 3.309 -20.859 1 95.56 147 ASP B CA 1
ATOM 3699 C C . ASP B 1 147 ? 13.656 3.098 -21.391 1 95.56 147 ASP B C 1
ATOM 3701 O O . ASP B 1 147 ? 12.844 2.432 -20.75 1 95.56 147 ASP B O 1
ATOM 3705 N N . ASP B 1 148 ? 13.375 3.635 -22.578 1 95.38 148 ASP B N 1
ATOM 3706 C CA . ASP B 1 148 ? 12.016 3.639 -23.094 1 95.38 148 ASP B CA 1
ATOM 3707 C C . ASP B 1 148 ? 11.703 2.34 -23.844 1 95.38 148 ASP B C 1
ATOM 3709 O O . ASP B 1 148 ? 10.609 2.174 -24.375 1 95.38 148 ASP B O 1
ATOM 3713 N N . THR B 1 149 ? 12.57 1.383 -23.797 1 96.81 149 THR B N 1
ATOM 3714 C CA . THR B 1 149 ? 12.367 0.172 -24.578 1 96.81 149 THR B CA 1
ATOM 3715 C C . THR B 1 149 ? 12.398 -1.065 -23.688 1 96.81 149 THR B C 1
ATOM 3717 O O . THR B 1 149 ? 12.438 -2.193 -24.188 1 96.81 149 THR B O 1
ATOM 3720 N N . GLU B 1 150 ? 12.414 -0.914 -22.406 1 97.12 150 GLU B N 1
ATOM 3721 C CA . GLU B 1 150 ? 12.594 -2.068 -21.531 1 97.12 150 GLU B CA 1
ATOM 3722 C C . GLU B 1 150 ? 11.414 -3.029 -21.641 1 97.12 150 GLU B C 1
ATOM 3724 O O . GLU B 1 150 ? 11.578 -4.246 -21.516 1 97.12 150 GLU B O 1
ATOM 3729 N N . PHE B 1 151 ? 10.242 -2.484 -21.922 1 98.31 151 PHE B N 1
ATOM 3730 C CA . PHE B 1 151 ? 9.07 -3.332 -22.109 1 98.31 151 PHE B CA 1
ATOM 3731 C C . PHE B 1 151 ? 9.281 -4.277 -23.297 1 98.31 151 PHE B C 1
ATOM 3733 O O . PHE B 1 151 ? 9.117 -5.492 -23.156 1 98.31 151 PHE B O 1
ATOM 3740 N N . GLU B 1 152 ? 9.688 -3.756 -24.375 1 98.06 152 GLU B N 1
ATOM 3741 C CA . GLU B 1 152 ? 9.906 -4.543 -25.594 1 98.06 152 GLU B CA 1
ATOM 3742 C C . GLU B 1 152 ? 11.016 -5.574 -25.391 1 98.06 152 GLU B C 1
ATOM 3744 O O . GLU B 1 152 ? 10.914 -6.703 -25.859 1 98.06 152 GLU B O 1
ATOM 3749 N N . ARG B 1 153 ? 11.984 -5.172 -24.688 1 98.25 153 ARG B N 1
ATOM 3750 C CA . ARG B 1 153 ? 13.086 -6.09 -24.422 1 98.25 153 ARG B CA 1
ATOM 3751 C C . ARG B 1 153 ? 12.625 -7.266 -23.562 1 98.25 153 ARG B C 1
ATOM 3753 O O . ARG B 1 153 ? 12.977 -8.414 -23.844 1 98.25 153 ARG B O 1
ATOM 3760 N N . SER B 1 154 ? 11.898 -6.957 -22.562 1 98.81 154 SER B N 1
ATOM 3761 C CA . SER B 1 154 ? 11.359 -8 -21.688 1 98.81 154 SER B CA 1
ATOM 3762 C C . SER B 1 154 ? 10.484 -8.977 -22.484 1 98.81 154 SER B C 1
ATOM 3764 O O . SER B 1 154 ? 10.625 -10.195 -22.344 1 98.81 154 SER B O 1
ATOM 3766 N N . VAL B 1 155 ? 9.625 -8.43 -23.297 1 98.81 155 VAL B N 1
ATOM 3767 C CA . VAL B 1 155 ? 8.711 -9.211 -24.125 1 98.81 155 VAL B CA 1
ATOM 3768 C C . VAL B 1 155 ? 9.508 -10.148 -25.031 1 98.81 155 VAL B C 1
ATOM 3770 O O . VAL B 1 155 ? 9.242 -11.352 -25.078 1 98.81 155 VAL B O 1
ATOM 3773 N N . GLU B 1 156 ? 10.461 -9.625 -25.672 1 98.38 156 GLU B N 1
ATOM 3774 C CA . GLU B 1 156 ? 11.273 -10.414 -26.609 1 98.38 156 GLU B CA 1
ATOM 3775 C C . GLU B 1 156 ? 12.031 -11.516 -25.875 1 98.38 156 GLU B C 1
ATOM 3777 O O . GLU B 1 156 ? 12.078 -12.656 -26.344 1 98.38 156 GLU B O 1
ATOM 3782 N N . THR B 1 157 ? 12.586 -11.156 -24.797 1 98.62 157 THR B N 1
ATOM 3783 C CA . THR B 1 157 ? 13.375 -12.109 -24.031 1 98.62 157 THR B CA 1
ATOM 3784 C C . THR B 1 157 ? 12.516 -13.281 -23.562 1 98.62 157 THR B C 1
ATOM 3786 O O . THR B 1 157 ? 12.875 -14.445 -23.766 1 98.62 157 THR B O 1
ATOM 3789 N N . LEU B 1 158 ? 11.359 -13.016 -23.016 1 98.81 158 LEU B N 1
ATOM 3790 C CA . LEU B 1 158 ? 10.5 -14.07 -22.484 1 98.81 158 LEU B CA 1
ATOM 3791 C C . LEU B 1 158 ? 9.867 -14.875 -23.609 1 98.81 158 LEU B C 1
ATOM 3793 O O . LEU B 1 158 ? 9.68 -16.094 -23.5 1 98.81 158 LEU B O 1
ATOM 3797 N N . ARG B 1 159 ? 9.508 -14.18 -24.703 1 98.56 159 ARG B N 1
ATOM 3798 C CA . ARG B 1 159 ? 8.898 -14.844 -25.859 1 98.56 159 ARG B CA 1
ATOM 3799 C C . ARG B 1 159 ? 9.758 -16.016 -26.328 1 98.56 159 ARG B C 1
ATOM 3801 O O . ARG B 1 159 ? 9.234 -17.078 -26.688 1 98.56 159 ARG B O 1
ATOM 3808 N N . GLY B 1 160 ? 11.008 -15.867 -26.312 1 98.38 160 GLY B N 1
ATOM 3809 C CA . GLY B 1 160 ? 11.945 -16.875 -26.766 1 98.38 160 GLY B CA 1
ATOM 3810 C C . GLY B 1 160 ? 11.883 -18.156 -25.953 1 98.38 160 GLY B C 1
ATOM 3811 O O . GLY B 1 160 ? 12.391 -19.203 -26.391 1 98.38 160 GLY B O 1
ATOM 3812 N N . LEU B 1 161 ? 11.227 -18.141 -24.812 1 98.62 161 LEU B N 1
ATOM 3813 C CA . LEU B 1 161 ? 11.188 -19.281 -23.922 1 98.62 161 LEU B CA 1
ATOM 3814 C C . LEU B 1 161 ? 9.828 -19.969 -23.969 1 98.62 161 LEU B C 1
ATOM 3816 O O . LEU B 1 161 ? 9.594 -20.953 -23.266 1 98.62 161 LEU B O 1
ATOM 3820 N N . GLY B 1 162 ? 8.93 -19.453 -24.734 1 98.5 162 GLY B N 1
ATOM 3821 C CA . GLY B 1 162 ? 7.559 -19.953 -24.797 1 98.5 162 GLY B CA 1
ATOM 3822 C C . GLY B 1 162 ? 7.473 -21.438 -25.062 1 98.5 162 GLY B C 1
ATOM 3823 O O . GLY B 1 162 ? 6.746 -22.172 -24.391 1 98.5 162 GLY B O 1
ATOM 3824 N N . ASN B 1 163 ? 8.211 -21.891 -26.062 1 98.56 163 ASN B N 1
ATOM 3825 C CA . ASN B 1 163 ? 8.188 -23.312 -26.422 1 98.56 163 ASN B CA 1
ATOM 3826 C C . ASN B 1 163 ? 8.703 -24.188 -25.297 1 98.56 163 ASN B C 1
ATOM 3828 O O . ASN B 1 163 ? 8.227 -25.312 -25.109 1 98.56 163 ASN B O 1
ATOM 3832 N N . LEU B 1 164 ? 9.695 -23.688 -24.625 1 98.62 164 LEU B N 1
ATOM 3833 C CA . LEU B 1 164 ? 10.242 -24.453 -23.5 1 98.62 164 LEU B CA 1
ATOM 3834 C C . LEU B 1 164 ? 9.195 -24.625 -22.406 1 98.62 164 LEU B C 1
ATOM 3836 O O . LEU B 1 164 ? 9.109 -25.688 -21.797 1 98.62 164 LEU B O 1
ATOM 3840 N N . PHE B 1 165 ? 8.422 -23.594 -22.094 1 98.75 165 PHE B N 1
ATOM 3841 C CA . PHE B 1 165 ? 7.32 -23.703 -21.141 1 98.75 165 PHE B CA 1
ATOM 3842 C C . PHE B 1 165 ? 6.344 -24.797 -21.547 1 98.75 165 PHE B C 1
ATOM 3844 O O . PHE B 1 165 ? 5.926 -25.609 -20.719 1 98.75 165 PHE B O 1
ATOM 3851 N N . ILE B 1 166 ? 6.02 -24.844 -22.828 1 98.56 166 ILE B N 1
ATOM 3852 C CA . ILE B 1 166 ? 5.109 -25.859 -23.359 1 98.56 166 ILE B CA 1
ATOM 3853 C C . ILE B 1 166 ? 5.727 -27.234 -23.188 1 98.56 166 ILE B C 1
ATOM 3855 O O . ILE B 1 166 ? 5.074 -28.156 -22.672 1 98.56 166 ILE B O 1
ATOM 3859 N N . GLU B 1 167 ? 6.953 -27.359 -23.625 1 98.56 167 GLU B N 1
ATOM 3860 C CA . GLU B 1 167 ? 7.656 -28.641 -23.578 1 98.56 167 GLU B CA 1
ATOM 3861 C C . GLU B 1 167 ? 7.688 -29.188 -22.156 1 98.56 167 GLU B C 1
ATOM 3863 O O . GLU B 1 167 ? 7.508 -30.391 -21.938 1 98.56 167 GLU B O 1
ATOM 3868 N N . LYS B 1 168 ? 7.91 -28.328 -21.172 1 98.5 168 LYS B N 1
ATOM 3869 C CA . LYS B 1 168 ? 8.055 -28.734 -19.766 1 98.5 168 LYS B CA 1
ATOM 3870 C C . LYS B 1 168 ? 6.691 -28.875 -19.094 1 98.5 168 LYS B C 1
ATOM 3872 O O . LYS B 1 168 ? 6.59 -29.406 -17.984 1 98.5 168 LYS B O 1
ATOM 3877 N N . GLY B 1 169 ? 5.652 -28.406 -19.766 1 98.31 169 GLY B N 1
ATOM 3878 C CA . GLY B 1 169 ? 4.312 -28.469 -19.203 1 98.31 169 GLY B CA 1
ATOM 3879 C C . GLY B 1 169 ? 4.121 -27.547 -18.016 1 98.31 169 GLY B C 1
ATOM 3880 O O . GLY B 1 169 ? 3.422 -27.875 -17.062 1 98.31 169 GLY B O 1
ATOM 3881 N N . ILE B 1 170 ? 4.824 -26.453 -17.938 1 98.75 170 ILE B N 1
ATOM 3882 C CA . ILE B 1 170 ? 4.77 -25.484 -16.844 1 98.75 170 ILE B CA 1
ATOM 3883 C C . ILE B 1 170 ? 4.129 -24.188 -17.344 1 98.75 170 ILE B C 1
ATOM 3885 O O . ILE B 1 170 ? 4.488 -23.688 -18.406 1 98.75 170 ILE B O 1
ATOM 3889 N N . LYS B 1 171 ? 3.143 -23.672 -16.641 1 98.69 171 LYS B N 1
ATOM 3890 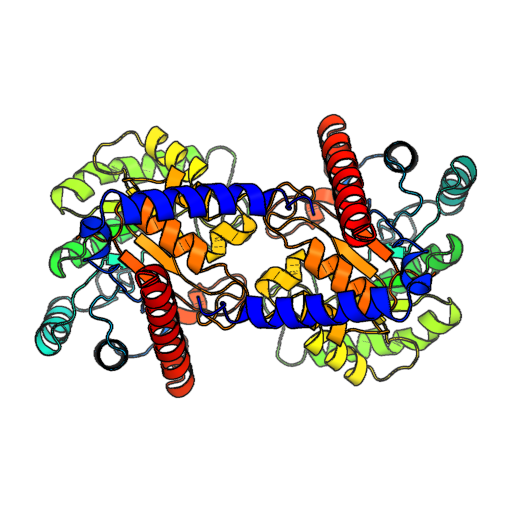C CA . LYS B 1 171 ? 2.506 -22.406 -16.969 1 98.69 171 LYS B CA 1
ATOM 3891 C C . LYS B 1 171 ? 3.391 -21.234 -16.562 1 98.69 171 LYS B C 1
ATOM 3893 O O . LYS B 1 171 ? 3.895 -21.172 -15.438 1 98.69 171 LYS B O 1
ATOM 3898 N N . ALA B 1 172 ? 3.615 -20.344 -17.484 1 98.81 172 ALA B N 1
ATOM 3899 C CA . ALA B 1 172 ? 4.25 -19.078 -17.125 1 98.81 172 ALA B CA 1
ATOM 3900 C C . ALA B 1 172 ? 3.26 -18.141 -16.438 1 98.81 172 ALA B C 1
ATOM 3902 O O . ALA B 1 172 ? 2.359 -17.594 -17.078 1 98.81 172 ALA B O 1
ATOM 3903 N N . ALA B 1 173 ? 3.391 -17.906 -15.133 1 98.88 173 ALA B N 1
ATOM 3904 C CA . ALA B 1 173 ? 2.479 -17.047 -14.375 1 98.88 173 ALA B CA 1
ATOM 3905 C C . ALA B 1 173 ? 3.055 -15.648 -14.195 1 98.88 173 ALA B C 1
ATOM 3907 O O . ALA B 1 173 ? 3.85 -15.414 -13.281 1 98.88 173 ALA B O 1
ATOM 3908 N N . ILE B 1 174 ? 2.613 -14.719 -15 1 98.94 174 ILE B N 1
ATOM 3909 C CA . ILE B 1 174 ? 3.111 -13.344 -15.008 1 98.94 174 ILE B CA 1
ATOM 3910 C C . ILE B 1 174 ? 2.555 -12.586 -13.805 1 98.94 174 ILE B C 1
ATOM 3912 O O . ILE B 1 174 ? 1.34 -12.547 -13.594 1 98.94 174 ILE B O 1
ATOM 3916 N N . GLU B 1 175 ? 3.416 -11.969 -13.102 1 98.81 175 GLU B N 1
ATOM 3917 C CA . GLU B 1 175 ? 2.957 -11.266 -11.906 1 98.81 175 GLU B CA 1
ATOM 3918 C C . GLU B 1 175 ? 3.119 -9.75 -12.062 1 98.81 175 GLU B C 1
ATOM 3920 O O . GLU B 1 175 ? 4.238 -9.258 -12.203 1 98.81 175 GLU B O 1
ATOM 3925 N N . PRO B 1 176 ? 1.976 -9.047 -12.031 1 98.56 176 PRO B N 1
ATOM 3926 C CA . PRO B 1 176 ? 2.102 -7.605 -11.82 1 98.56 176 PRO B CA 1
ATOM 3927 C C . PRO B 1 176 ? 2.531 -7.25 -10.398 1 98.56 176 PRO B C 1
ATOM 3929 O O . PRO B 1 176 ? 2.088 -7.887 -9.438 1 98.56 176 PRO B O 1
ATOM 3932 N N . VAL B 1 177 ? 3.43 -6.344 -10.273 1 96.75 177 VAL B N 1
ATOM 3933 C CA . VAL B 1 177 ? 3.98 -5.902 -9 1 96.75 177 VAL B CA 1
ATOM 3934 C C . VAL B 1 177 ? 3.816 -4.387 -8.859 1 96.75 177 VAL B C 1
ATOM 3936 O O . VAL B 1 177 ? 3.836 -3.664 -9.859 1 96.75 177 VAL B O 1
ATOM 3939 N N . ARG B 1 178 ? 3.672 -3.934 -7.66 1 94.25 178 ARG B N 1
ATOM 3940 C CA . ARG B 1 178 ? 3.387 -2.521 -7.418 1 94.25 178 ARG B CA 1
ATOM 3941 C C . ARG B 1 178 ? 4.512 -1.639 -7.945 1 94.25 178 ARG B C 1
ATOM 3943 O O . ARG B 1 178 ? 5.672 -2.059 -7.988 1 94.25 178 ARG B O 1
ATOM 3950 N N . ALA B 1 179 ? 4.219 -0.4 -8.188 1 92.06 179 ALA B N 1
ATOM 3951 C CA . ALA B 1 179 ? 5.109 0.551 -8.844 1 92.06 179 ALA B CA 1
ATOM 3952 C C . ALA B 1 179 ? 6.27 0.939 -7.93 1 92.06 179 ALA B C 1
ATOM 3954 O O . ALA B 1 179 ? 7.309 1.401 -8.398 1 92.06 179 ALA B O 1
ATOM 3955 N N . ALA B 1 180 ? 6.109 0.802 -6.66 1 88.19 180 ALA B N 1
ATOM 3956 C CA . ALA B 1 180 ? 7.184 1.089 -5.715 1 88.19 180 ALA B CA 1
ATOM 3957 C C . ALA B 1 180 ? 8.32 0.082 -5.855 1 88.19 180 ALA B C 1
ATOM 3959 O O . ALA B 1 180 ? 9.438 0.333 -5.398 1 88.19 180 ALA B O 1
ATOM 3960 N N . GLU B 1 181 ? 8.039 -1.04 -6.559 1 91.81 181 GLU B N 1
ATOM 3961 C CA . GLU B 1 181 ? 9.016 -2.121 -6.539 1 91.81 181 GLU B CA 1
ATOM 3962 C C . GLU B 1 181 ? 9.492 -2.461 -7.949 1 91.81 181 GLU B C 1
ATOM 3964 O O . GLU B 1 181 ? 10.531 -3.098 -8.125 1 91.81 181 GLU B O 1
ATOM 3969 N N . VAL B 1 182 ? 8.68 -2.129 -8.953 1 94 182 VAL B N 1
ATOM 3970 C CA . VAL B 1 182 ? 9.094 -2.404 -10.32 1 94 182 VAL B CA 1
ATOM 3971 C C . VAL B 1 182 ? 8.734 -1.217 -11.219 1 94 182 VAL B C 1
ATOM 3973 O O . VAL B 1 182 ? 7.91 -0.379 -10.852 1 94 182 VAL B O 1
ATOM 3976 N N . SER B 1 183 ? 9.242 -1.245 -12.477 1 94.69 183 SER B N 1
ATOM 3977 C CA . SER B 1 183 ? 9.125 -0.077 -13.344 1 94.69 183 SER B CA 1
ATOM 3978 C C . SER B 1 183 ? 7.906 -0.185 -14.258 1 94.69 183 SER B C 1
ATOM 3980 O O . SER B 1 183 ? 7.41 0.824 -14.758 1 94.69 183 SER B O 1
ATOM 3982 N N . PHE B 1 184 ? 7.523 -1.425 -14.484 1 95.94 184 PHE B N 1
ATOM 3983 C CA . PHE B 1 184 ? 6.391 -1.591 -15.391 1 95.94 184 PHE B CA 1
ATOM 3984 C C . PHE B 1 184 ? 5.605 -2.852 -15.047 1 95.94 184 PHE B C 1
ATOM 3986 O O . PHE B 1 184 ? 6.07 -3.688 -14.273 1 95.94 184 PHE B O 1
ATOM 3993 N N . VAL B 1 185 ? 4.266 -2.916 -15.555 1 98.19 185 VAL B N 1
ATOM 3994 C CA . VAL B 1 185 ? 3.283 -3.971 -15.336 1 98.19 185 VAL B CA 1
ATOM 3995 C C . VAL B 1 185 ? 2.875 -3.998 -13.859 1 98.19 185 VAL B C 1
ATOM 3997 O O . VAL B 1 185 ? 3.479 -4.711 -13.055 1 98.19 185 VAL B O 1
ATOM 4000 N N . HIS B 1 186 ? 1.852 -3.328 -13.562 1 97.44 186 HIS B N 1
ATOM 4001 C CA . HIS B 1 186 ? 1.485 -3.09 -12.172 1 97.44 186 HIS B CA 1
ATOM 4002 C C . HIS B 1 186 ? 0.092 -3.631 -11.867 1 97.44 186 HIS B C 1
ATOM 4004 O O . HIS B 1 186 ? -0.266 -3.814 -10.703 1 97.44 186 HIS B O 1
ATOM 4010 N N . THR B 1 187 ? -0.667 -3.885 -12.922 1 98.19 187 THR B N 1
ATOM 4011 C CA . THR B 1 187 ? -2.062 -4.277 -12.758 1 98.19 187 THR B CA 1
ATOM 4012 C C . THR B 1 187 ? -2.365 -5.539 -13.562 1 98.19 187 THR B C 1
ATOM 4014 O O . THR B 1 187 ? -1.584 -5.934 -14.43 1 98.19 187 THR B O 1
ATOM 4017 N N . ILE B 1 188 ? -3.512 -6.105 -13.273 1 98.88 188 ILE B N 1
ATOM 4018 C CA . ILE B 1 188 ? -3.99 -7.242 -14.055 1 98.88 188 ILE B CA 1
ATOM 4019 C C . ILE B 1 188 ? -4.133 -6.84 -15.516 1 98.88 188 ILE B C 1
ATOM 4021 O O . ILE B 1 188 ? -3.721 -7.582 -16.422 1 98.88 188 ILE B O 1
ATOM 4025 N N . GLY B 1 189 ? -4.676 -5.656 -15.742 1 98.81 189 GLY B N 1
ATOM 4026 C CA . GLY B 1 189 ? -4.793 -5.164 -17.109 1 98.81 189 GLY B CA 1
ATOM 4027 C C . GLY B 1 189 ? -3.459 -5.074 -17.828 1 98.81 189 GLY B C 1
ATOM 4028 O O . GLY B 1 189 ? -3.346 -5.473 -18.984 1 98.81 189 GLY B O 1
ATOM 4029 N N . GLU B 1 190 ? -2.467 -4.605 -17.172 1 98.62 190 GLU B N 1
ATOM 4030 C CA . GLU B 1 190 ? -1.14 -4.477 -17.766 1 98.62 190 GLU B CA 1
ATOM 4031 C C . GLU B 1 190 ? -0.498 -5.844 -17.984 1 98.62 190 GLU B C 1
ATOM 4033 O O . GLU B 1 190 ? 0.232 -6.043 -18.953 1 98.62 190 GLU B O 1
ATOM 4038 N N . ALA B 1 191 ? -0.726 -6.746 -17.047 1 98.88 191 ALA B N 1
ATOM 4039 C CA . ALA B 1 191 ? -0.238 -8.109 -17.234 1 98.88 191 ALA B CA 1
ATOM 4040 C C . ALA B 1 191 ? -0.849 -8.734 -18.5 1 98.88 191 ALA B C 1
ATOM 4042 O O . ALA B 1 191 ? -0.151 -9.383 -19.266 1 98.88 191 ALA B O 1
ATOM 4043 N N . LYS B 1 192 ? -2.133 -8.531 -18.719 1 98.88 192 LYS B N 1
ATOM 4044 C CA . LYS B 1 192 ? -2.799 -9.039 -19.906 1 98.88 192 LYS B CA 1
ATOM 4045 C C . LYS B 1 192 ? -2.209 -8.414 -21.172 1 98.88 192 LYS B C 1
ATOM 4047 O O . LYS B 1 192 ? -1.987 -9.109 -22.172 1 98.88 192 LYS B O 1
ATOM 4052 N N . SER B 1 193 ? -1.958 -7.117 -21.109 1 98.81 193 SER B N 1
ATOM 4053 C CA . SER B 1 193 ? -1.331 -6.438 -22.234 1 98.81 193 SER B CA 1
ATOM 4054 C C . SER B 1 193 ? 0.057 -7 -22.516 1 98.81 193 SER B C 1
ATOM 4056 O O . SER B 1 193 ? 0.447 -7.152 -23.688 1 98.81 193 SER B O 1
ATOM 4058 N N . TYR B 1 194 ? 0.821 -7.285 -21.484 1 98.88 194 TYR B N 1
ATOM 4059 C CA . TYR B 1 194 ? 2.152 -7.871 -21.594 1 98.88 194 TYR B CA 1
ATOM 4060 C C . TYR B 1 194 ? 2.09 -9.242 -22.25 1 98.88 194 TYR B C 1
ATOM 4062 O O . TYR B 1 194 ? 2.865 -9.539 -23.156 1 98.88 194 TYR B O 1
ATOM 4070 N N . ILE B 1 195 ? 1.135 -10.031 -21.859 1 98.88 195 ILE B N 1
ATOM 4071 C CA . ILE B 1 195 ? 0.931 -11.367 -22.391 1 98.88 195 ILE B CA 1
ATOM 4072 C C . ILE B 1 195 ? 0.53 -11.273 -23.859 1 98.88 195 ILE B C 1
ATOM 4074 O O . ILE B 1 195 ? 1.029 -12.031 -24.703 1 98.88 195 ILE B O 1
ATOM 4078 N N . GLU B 1 196 ? -0.344 -10.352 -24.156 1 98.75 196 GLU B N 1
ATOM 4079 C CA . GLU B 1 196 ? -0.76 -10.133 -25.531 1 98.75 196 GLU B CA 1
ATOM 4080 C C . GLU B 1 196 ? 0.424 -9.734 -26.406 1 98.75 196 GLU B C 1
ATOM 4082 O O . GLU B 1 196 ? 0.545 -10.195 -27.547 1 98.75 196 GLU B O 1
ATOM 4087 N N . ALA B 1 197 ? 1.271 -8.93 -25.875 1 98.75 197 ALA B N 1
ATOM 4088 C CA . ALA B 1 197 ? 2.445 -8.477 -26.609 1 98.75 197 ALA B CA 1
ATOM 4089 C C . ALA B 1 197 ? 3.402 -9.633 -26.875 1 98.75 197 ALA B C 1
ATOM 4091 O O . ALA B 1 197 ? 4.043 -9.695 -27.938 1 98.75 197 ALA B O 1
ATOM 4092 N N . ILE B 1 198 ? 3.602 -10.477 -25.891 1 98.62 198 ILE B N 1
ATOM 4093 C CA . ILE B 1 198 ? 4.449 -11.648 -26.062 1 98.62 198 ILE B CA 1
ATOM 4094 C C . ILE B 1 198 ? 3.91 -12.508 -27.203 1 98.62 198 ILE B C 1
ATOM 4096 O O . ILE B 1 198 ? 4.676 -13 -28.047 1 98.62 198 ILE B O 1
ATOM 4100 N N . ASN B 1 199 ? 2.588 -12.68 -27.203 1 97.94 199 ASN B N 1
ATOM 4101 C CA . ASN B 1 199 ? 1.882 -13.359 -28.281 1 97.94 199 ASN B CA 1
ATOM 4102 C C . ASN B 1 199 ? 2.443 -14.758 -28.531 1 97.94 199 ASN B C 1
ATOM 4104 O O . ASN B 1 199 ? 2.836 -15.086 -29.656 1 97.94 199 ASN B O 1
ATOM 4108 N N . HIS B 1 200 ? 2.525 -15.531 -27.531 1 98.12 200 HIS B N 1
ATOM 4109 C CA . HIS B 1 200 ? 2.953 -16.922 -27.609 1 98.12 200 HIS B CA 1
ATOM 4110 C C . HIS B 1 200 ? 2.039 -17.828 -26.781 1 98.12 200 HIS B C 1
ATOM 4112 O O . HIS B 1 200 ? 1.712 -17.5 -25.641 1 98.12 200 HIS B O 1
ATOM 4118 N N . LYS B 1 201 ? 1.684 -18.922 -27.266 1 96.06 201 LYS B N 1
ATOM 4119 C CA . LYS B 1 201 ? 0.709 -19.828 -26.656 1 96.06 201 LYS B CA 1
ATOM 4120 C C . LYS B 1 201 ? 1.228 -20.375 -25.328 1 96.06 201 LYS B C 1
ATOM 4122 O O . LYS B 1 201 ? 0.441 -20.734 -24.453 1 96.06 201 LYS B O 1
ATOM 4127 N N . GLY B 1 202 ? 2.527 -20.469 -25.172 1 97.25 202 GLY B N 1
ATOM 4128 C CA . GLY B 1 202 ? 3.127 -21.016 -23.969 1 97.25 202 GLY B CA 1
ATOM 4129 C C . GLY B 1 202 ? 3.111 -20.031 -22.812 1 97.25 202 GLY B C 1
ATOM 4130 O O . GLY B 1 202 ? 3.406 -20.406 -21.672 1 97.25 202 GLY B O 1
ATOM 4131 N N . ILE B 1 203 ? 2.783 -18.812 -23.047 1 98.44 203 ILE B N 1
ATOM 4132 C CA . ILE B 1 203 ? 2.801 -17.75 -22.047 1 98.44 203 ILE B CA 1
ATOM 4133 C C . ILE B 1 203 ? 1.449 -17.047 -22.016 1 98.44 203 ILE B C 1
ATOM 4135 O O . ILE B 1 203 ? 1.162 -16.203 -22.875 1 98.44 203 ILE B O 1
ATOM 4139 N N . GLY B 1 204 ? 0.631 -17.469 -21.047 1 98.44 204 GLY B N 1
ATOM 4140 C CA . GLY B 1 204 ? -0.721 -16.938 -21.094 1 98.44 204 GLY B CA 1
ATOM 4141 C C . GLY B 1 204 ? -1.363 -16.828 -19.719 1 98.44 204 GLY B C 1
ATOM 4142 O O . GLY B 1 204 ? -2.566 -16.594 -19.609 1 98.44 204 GLY B O 1
ATOM 4143 N N . HIS B 1 205 ? -0.569 -17.047 -18.672 1 98.88 205 HIS B N 1
ATOM 4144 C CA . HIS B 1 205 ? -1.171 -17.141 -17.344 1 98.88 205 HIS B CA 1
ATOM 4145 C C . HIS B 1 205 ? -0.683 -16.016 -16.438 1 98.88 205 HIS B C 1
ATOM 4147 O O . HIS B 1 205 ? 0.27 -15.305 -16.781 1 98.88 205 HIS B O 1
ATOM 4153 N N . ILE B 1 206 ? -1.439 -15.812 -15.312 1 98.94 206 ILE B N 1
ATOM 4154 C CA . ILE B 1 206 ? -1.167 -14.703 -14.406 1 98.94 206 ILE B CA 1
ATOM 4155 C C . ILE B 1 206 ? -1.046 -15.219 -12.977 1 98.94 206 ILE B C 1
ATOM 4157 O O . ILE B 1 206 ? -1.827 -16.078 -12.555 1 98.94 206 ILE B O 1
ATOM 4161 N N . ASN B 1 207 ? -0.018 -14.82 -12.297 1 98.94 207 ASN B N 1
ATOM 4162 C CA . ASN B 1 207 ? 0.042 -14.82 -10.836 1 98.94 207 ASN B CA 1
ATOM 4163 C C . ASN B 1 207 ? -0.384 -13.477 -10.25 1 98.94 207 ASN B C 1
ATOM 4165 O O . ASN B 1 207 ? 0.284 -12.469 -10.469 1 98.94 207 ASN B O 1
ATOM 4169 N N . GLY B 1 208 ? -1.491 -13.422 -9.531 1 98.81 208 GLY B N 1
ATOM 4170 C CA . GLY B 1 208 ? -1.869 -12.211 -8.828 1 98.81 208 GLY B CA 1
ATOM 4171 C C . GLY B 1 208 ? -1.275 -12.125 -7.434 1 98.81 208 GLY B C 1
ATOM 4172 O O . GLY B 1 208 ? -0.821 -13.125 -6.883 1 98.81 208 GLY B O 1
ATOM 4173 N N . ASP B 1 209 ? -1.274 -10.961 -6.863 1 98.62 209 ASP B N 1
ATOM 4174 C CA . ASP B 1 209 ? -0.875 -10.703 -5.484 1 98.62 209 ASP B CA 1
ATOM 4175 C C . ASP B 1 209 ? -1.694 -9.562 -4.883 1 98.62 209 ASP B C 1
ATOM 4177 O O . ASP B 1 209 ? -1.522 -8.398 -5.258 1 98.62 209 ASP B O 1
ATOM 4181 N N . ILE B 1 210 ? -2.475 -9.883 -3.879 1 98.44 210 ILE B N 1
ATOM 4182 C CA . ILE B 1 210 ? -3.465 -8.922 -3.4 1 98.44 210 ILE B CA 1
ATOM 4183 C C . ILE B 1 210 ? -2.77 -7.793 -2.643 1 98.44 210 ILE B C 1
ATOM 4185 O O . ILE B 1 210 ? -3.32 -6.699 -2.502 1 98.44 210 ILE B O 1
ATOM 4189 N N . TYR B 1 211 ? -1.58 -8.016 -2.121 1 96.88 211 TYR B N 1
ATOM 4190 C CA . TYR B 1 211 ? -0.841 -6.926 -1.494 1 96.88 211 TYR B CA 1
ATOM 4191 C C . TYR B 1 211 ? -0.461 -5.863 -2.518 1 96.88 211 TYR B C 1
ATOM 4193 O O . TYR B 1 211 ? -0.619 -4.664 -2.268 1 96.88 211 TYR B O 1
ATOM 4201 N N . HIS B 1 212 ? 0.048 -6.27 -3.637 1 96.06 212 HIS B N 1
ATOM 4202 C CA . HIS B 1 212 ? 0.361 -5.324 -4.703 1 96.06 212 HIS B CA 1
ATOM 4203 C C . HIS B 1 212 ? -0.907 -4.695 -5.273 1 96.06 212 HIS B C 1
ATOM 4205 O O . HIS B 1 212 ? -0.935 -3.498 -5.559 1 96.06 212 HIS B O 1
ATOM 4211 N N . MET B 1 213 ? -1.924 -5.508 -5.418 1 97.88 213 MET B N 1
ATOM 4212 C CA . MET B 1 213 ? -3.184 -5.059 -6.004 1 97.88 213 MET B CA 1
ATOM 4213 C C . MET B 1 213 ? -3.807 -3.947 -5.168 1 97.88 213 MET B C 1
ATOM 4215 O O . MET B 1 213 ? -4.492 -3.072 -5.699 1 97.88 213 MET B O 1
ATOM 4219 N N . GLN B 1 214 ? -3.566 -3.898 -3.889 1 95.94 214 GLN B N 1
ATOM 4220 C CA . GLN B 1 214 ? -4.207 -2.938 -2.996 1 95.94 214 GLN B CA 1
ATOM 4221 C C . GLN B 1 214 ? -3.842 -1.506 -3.375 1 95.94 214 GLN B C 1
ATOM 4223 O O . GLN B 1 214 ? -4.656 -0.593 -3.234 1 95.94 214 GLN B O 1
ATOM 4228 N N . SER B 1 215 ? -2.629 -1.323 -3.885 1 94.88 215 SER B N 1
ATOM 4229 C CA . SER B 1 215 ? -2.217 0.03 -4.242 1 94.88 215 SER B CA 1
ATOM 4230 C C . SER B 1 215 ? -2.348 0.268 -5.742 1 94.88 215 SER B C 1
ATOM 4232 O O . SER B 1 215 ? -2.248 1.406 -6.207 1 94.88 215 SER B O 1
ATOM 4234 N N . GLU B 1 216 ? -2.582 -0.786 -6.512 1 96.75 216 GLU B N 1
ATOM 4235 C CA . GLU B 1 216 ? -2.469 -0.626 -7.961 1 96.75 216 GLU B CA 1
ATOM 4236 C C . GLU B 1 216 ? -3.826 -0.767 -8.641 1 96.75 216 GLU B C 1
ATOM 4238 O O . GLU B 1 216 ? -4.039 -0.235 -9.734 1 96.75 216 GLU B O 1
ATOM 4243 N N . GLU B 1 217 ? -4.734 -1.518 -8 1 97.81 217 GLU B N 1
ATOM 4244 C CA . GLU B 1 217 ? -6.047 -1.758 -8.594 1 97.81 217 GLU B CA 1
ATOM 4245 C C . GLU B 1 217 ? -7.102 -0.83 -7.992 1 97.81 217 GLU B C 1
ATOM 4247 O O . GLU B 1 217 ? -7.023 -0.474 -6.812 1 97.81 217 GLU B O 1
ATOM 4252 N N . ALA B 1 218 ? -8.141 -0.478 -8.75 1 96.69 218 ALA B N 1
ATOM 4253 C CA . ALA B 1 218 ? -9.258 0.313 -8.242 1 96.69 218 ALA B CA 1
ATOM 4254 C C . ALA B 1 218 ? -10.141 -0.519 -7.312 1 96.69 218 ALA B C 1
ATOM 4256 O O . ALA B 1 218 ? -10.781 0.019 -6.406 1 96.69 218 ALA B O 1
ATOM 4257 N N . HIS B 1 219 ? -10.172 -1.786 -7.629 1 98.38 219 HIS B N 1
ATOM 4258 C CA . HIS B 1 219 ? -10.945 -2.748 -6.852 1 98.38 219 HIS B CA 1
ATOM 4259 C C . HIS B 1 219 ? -10.398 -4.164 -7.031 1 98.38 219 HIS B C 1
ATOM 4261 O O . HIS B 1 219 ? -10.43 -4.707 -8.141 1 98.38 219 HIS B O 1
ATOM 4267 N N . ILE B 1 220 ? -10 -4.828 -5.965 1 98.75 220 ILE B N 1
ATOM 4268 C CA . ILE B 1 220 ? -9.289 -6.102 -6.035 1 98.75 220 ILE B CA 1
ATOM 4269 C C . ILE B 1 220 ? -10.227 -7.18 -6.578 1 98.75 220 ILE B C 1
ATOM 4271 O O . ILE B 1 220 ? -9.844 -7.969 -7.445 1 98.75 220 ILE B O 1
ATOM 4275 N N . GLY B 1 221 ? -11.461 -7.211 -6.109 1 98.88 221 GLY B N 1
ATOM 4276 C CA . GLY B 1 221 ? -12.422 -8.188 -6.594 1 98.88 221 GLY B CA 1
ATOM 4277 C C . GLY B 1 221 ? -12.656 -8.102 -8.094 1 98.88 221 GLY B C 1
ATOM 4278 O O . GLY B 1 221 ? -12.672 -9.117 -8.781 1 98.88 221 GLY B O 1
ATOM 4279 N N . GLU B 1 222 ? -12.805 -6.891 -8.586 1 98.81 222 GLU B N 1
ATOM 4280 C CA . GLU B 1 222 ? -13.016 -6.703 -10.023 1 98.81 222 GLU B CA 1
ATOM 4281 C C . GLU B 1 222 ? -11.781 -7.105 -10.82 1 98.81 222 GLU B C 1
ATOM 4283 O O . GLU B 1 222 ? -11.898 -7.617 -11.938 1 98.81 222 GLU B O 1
ATOM 4288 N N . ALA B 1 223 ? -10.609 -6.852 -10.25 1 98.88 223 ALA B N 1
ATOM 4289 C CA . ALA B 1 223 ? -9.375 -7.246 -10.922 1 98.88 223 ALA B CA 1
ATOM 4290 C C . ALA B 1 223 ? -9.273 -8.766 -11.039 1 98.88 223 ALA B C 1
ATOM 4292 O O . ALA B 1 223 ? -8.812 -9.289 -12.055 1 98.88 223 ALA B O 1
ATOM 4293 N N . ILE B 1 224 ? -9.711 -9.477 -10.008 1 98.94 224 ILE B N 1
ATOM 4294 C CA . ILE B 1 224 ? -9.742 -10.938 -10.023 1 98.94 224 ILE B CA 1
ATOM 4295 C C . ILE B 1 224 ? -10.695 -11.422 -11.117 1 98.94 224 ILE B C 1
ATOM 4297 O O . ILE B 1 224 ? -10.352 -12.305 -11.906 1 98.94 224 ILE B O 1
ATOM 4301 N N . LEU B 1 225 ? -11.875 -10.789 -11.195 1 98.88 225 LEU B N 1
ATOM 4302 C CA . LEU B 1 225 ? -12.836 -11.148 -12.234 1 98.88 225 LEU B CA 1
ATOM 4303 C C . LEU B 1 225 ? -12.258 -10.891 -13.617 1 98.88 225 LEU B C 1
ATOM 4305 O O . LEU B 1 225 ? -12.461 -11.688 -14.539 1 98.88 225 LEU B O 1
ATOM 4309 N N . GLU B 1 226 ? -11.547 -9.82 -13.734 1 98.75 226 GLU B N 1
ATOM 4310 C CA . GLU B 1 226 ? -10.922 -9.469 -15 1 98.75 226 GLU B CA 1
ATOM 4311 C C . GLU B 1 226 ? -9.883 -10.508 -15.414 1 98.75 226 GLU B C 1
ATOM 4313 O O . GLU B 1 226 ? -9.781 -10.867 -16.594 1 98.75 226 GLU B O 1
ATOM 4318 N N . ALA B 1 227 ? -9.078 -10.992 -14.484 1 98.75 227 ALA B N 1
ATOM 4319 C CA . ALA B 1 227 ? -8.062 -12 -14.766 1 98.75 227 ALA B CA 1
ATOM 4320 C C . ALA B 1 227 ? -8.695 -13.289 -15.289 1 98.75 227 ALA B C 1
ATOM 4322 O O . ALA B 1 227 ? -8.172 -13.914 -16.203 1 98.75 227 ALA B O 1
ATOM 4323 N N . GLY B 1 228 ? -9.812 -13.711 -14.672 1 98.5 228 GLY B N 1
ATOM 4324 C CA . GLY B 1 228 ? -10.562 -14.859 -15.141 1 98.5 228 GLY B CA 1
ATOM 4325 C C . GLY B 1 228 ? -9.734 -16.141 -15.18 1 98.5 228 GLY B C 1
ATOM 4326 O O . GLY B 1 228 ? -9.039 -16.453 -14.211 1 98.5 228 GLY B O 1
ATOM 4327 N N . ASP B 1 229 ? -9.805 -16.797 -16.266 1 98.25 229 ASP B N 1
ATOM 4328 C CA . ASP B 1 229 ? -9.188 -18.109 -16.406 1 98.25 229 ASP B CA 1
ATOM 4329 C C . ASP B 1 229 ? -7.664 -18 -16.484 1 98.25 229 ASP B C 1
ATOM 4331 O O . ASP B 1 229 ? -6.953 -18.984 -16.281 1 98.25 229 ASP B O 1
ATOM 4335 N N . GLN B 1 230 ? -7.164 -16.844 -16.766 1 98.81 230 GLN B N 1
ATOM 4336 C CA . GLN B 1 230 ? -5.719 -16.672 -16.859 1 98.81 230 GLN B CA 1
ATOM 4337 C C . GLN B 1 230 ? -5.062 -16.75 -15.484 1 98.81 230 GLN B C 1
ATOM 4339 O O . GLN B 1 230 ? -3.867 -17.031 -15.375 1 98.81 230 GLN B O 1
ATOM 4344 N N . LEU B 1 231 ? -5.801 -16.438 -14.422 1 98.94 231 LEU B N 1
ATOM 4345 C CA . LEU B 1 231 ? -5.258 -16.469 -13.07 1 98.94 231 LEU B CA 1
ATOM 4346 C C . LEU B 1 231 ? -5.004 -17.906 -12.633 1 98.94 231 LEU B C 1
ATOM 4348 O O . LEU B 1 231 ? -5.918 -18.734 -12.633 1 98.94 231 LEU B O 1
ATOM 4352 N N . VAL B 1 232 ? -3.771 -18.219 -12.25 1 98.88 232 VAL B N 1
ATOM 4353 C CA . VAL B 1 232 ? -3.475 -19.594 -11.859 1 98.88 232 VAL B CA 1
ATOM 4354 C C . VAL B 1 232 ? -3.047 -19.625 -10.398 1 98.88 232 VAL B C 1
ATOM 4356 O O . VAL B 1 232 ? -3.127 -20.672 -9.75 1 98.88 232 VAL B O 1
ATOM 4359 N N . ASN B 1 233 ? -2.535 -18.562 -9.914 1 98.94 233 ASN B N 1
ATOM 4360 C CA . ASN B 1 233 ? -2.156 -18.406 -8.516 1 98.94 233 ASN B CA 1
ATOM 4361 C C . ASN B 1 233 ? -2.439 -17 -8.008 1 98.94 233 ASN B C 1
ATOM 4363 O O . ASN B 1 233 ? -2.293 -16.016 -8.742 1 98.94 233 ASN B O 1
ATOM 4367 N N . LEU B 1 234 ? -2.912 -16.875 -6.801 1 98.94 234 LEU B N 1
ATOM 4368 C CA . LEU B 1 234 ? -3.1 -15.594 -6.129 1 98.94 234 LEU B CA 1
ATOM 4369 C C . LEU B 1 234 ? -2.342 -15.555 -4.805 1 98.94 234 LEU B C 1
ATOM 4371 O O . LEU B 1 234 ? -2.676 -16.297 -3.873 1 98.94 234 LEU B O 1
ATOM 4375 N N . HIS B 1 235 ? -1.307 -14.758 -4.77 1 98.88 235 HIS B N 1
ATOM 4376 C CA . HIS B 1 235 ? -0.609 -14.539 -3.508 1 98.88 235 HIS B CA 1
ATOM 4377 C C . HIS B 1 235 ? -1.477 -13.758 -2.525 1 98.88 235 HIS B C 1
ATOM 4379 O O . HIS B 1 235 ? -2.16 -12.812 -2.914 1 98.88 235 HIS B O 1
ATOM 4385 N N . LEU B 1 236 ? -1.396 -14.195 -1.246 1 98.62 236 LEU B N 1
ATOM 4386 C CA . LEU B 1 236 ? -2.199 -13.562 -0.202 1 98.62 236 LEU B CA 1
ATOM 4387 C C . LEU B 1 236 ? -1.312 -13 0.904 1 98.62 236 LEU B C 1
ATOM 4389 O O . LEU B 1 236 ? -0.307 -13.617 1.271 1 98.62 236 LEU B O 1
ATOM 4393 N N . ALA B 1 237 ? -1.665 -11.945 1.427 1 97.62 237 ALA B N 1
ATOM 4394 C CA . ALA B 1 237 ? -1.245 -11.305 2.668 1 97.62 237 ALA B CA 1
ATOM 4395 C C . ALA B 1 237 ? -2.279 -10.281 3.133 1 97.62 237 ALA B C 1
ATOM 4397 O O . ALA B 1 237 ? -3.145 -9.867 2.357 1 97.62 237 ALA B O 1
ATOM 4398 N N . ASP B 1 238 ? -2.275 -9.953 4.41 1 97.94 238 ASP B N 1
ATOM 4399 C CA . ASP B 1 238 ? -3.182 -8.883 4.816 1 97.94 238 ASP B CA 1
ATOM 4400 C C . ASP B 1 238 ? -2.668 -7.523 4.352 1 97.94 238 ASP B C 1
ATOM 4402 O O . ASP B 1 238 ? -1.612 -7.434 3.723 1 97.94 238 ASP B O 1
ATOM 4406 N N . SER B 1 239 ? -3.387 -6.48 4.559 1 96.94 239 SER B N 1
ATOM 4407 C CA . SER B 1 239 ? -3.084 -5.145 4.051 1 96.94 239 SER B CA 1
ATOM 4408 C C . SER B 1 239 ? -1.691 -4.695 4.477 1 96.94 239 SER B C 1
ATOM 4410 O O . SER B 1 239 ? -1.035 -3.932 3.766 1 96.94 239 SER B O 1
ATOM 4412 N N . ASN B 1 240 ? -1.193 -5.113 5.617 1 95.56 240 ASN B N 1
ATOM 4413 C CA . ASN B 1 240 ? 0.124 -4.762 6.137 1 95.56 240 ASN B CA 1
ATOM 4414 C C . ASN B 1 240 ? 1.172 -5.805 5.758 1 95.56 240 ASN B C 1
ATOM 4416 O O . ASN B 1 240 ? 2.238 -5.867 6.371 1 95.56 240 ASN B O 1
ATOM 4420 N N . ARG B 1 241 ? 0.81 -6.734 4.875 1 95.88 241 ARG B N 1
ATOM 4421 C CA . ARG B 1 241 ? 1.634 -7.812 4.336 1 95.88 241 ARG B CA 1
ATOM 4422 C C . ARG B 1 241 ? 1.946 -8.852 5.406 1 95.88 241 ARG B C 1
ATOM 4424 O O . ARG B 1 241 ? 2.928 -9.586 5.297 1 95.88 241 ARG B O 1
ATOM 4431 N N . GLY B 1 242 ? 1.177 -8.875 6.492 1 96.38 242 GLY B N 1
ATOM 4432 C CA . GLY B 1 242 ? 1.293 -9.875 7.539 1 96.38 242 GLY B CA 1
ATOM 4433 C C . GLY B 1 242 ? 0.256 -10.977 7.426 1 96.38 242 GLY B C 1
ATOM 4434 O O . GLY B 1 242 ? -0.227 -11.273 6.332 1 96.38 242 GLY B O 1
ATOM 4435 N N . ALA B 1 243 ? 0.008 -11.617 8.555 1 97.75 243 ALA B N 1
ATOM 4436 C CA . ALA B 1 243 ? -0.95 -12.719 8.586 1 97.75 243 ALA B CA 1
ATOM 4437 C C . ALA B 1 243 ? -2.363 -12.227 8.289 1 97.75 243 ALA B C 1
ATOM 4439 O O . ALA B 1 243 ? -2.76 -11.148 8.734 1 97.75 243 ALA B O 1
ATOM 4440 N N . LEU B 1 244 ? -3.117 -13.039 7.562 1 98.56 244 LEU B N 1
ATOM 4441 C CA . LEU B 1 244 ? -4.516 -12.711 7.32 1 98.56 244 LEU B CA 1
ATOM 4442 C C . LEU B 1 244 ? -5.27 -12.539 8.641 1 98.56 244 LEU B C 1
ATOM 4444 O O . LEU B 1 244 ? -5.066 -13.312 9.578 1 98.56 244 LEU B O 1
ATOM 4448 N N . GLY B 1 245 ? -6.078 -11.508 8.703 1 98.06 245 GLY B N 1
ATOM 4449 C CA . GLY B 1 245 ? -6.848 -11.211 9.898 1 98.06 245 GLY B CA 1
ATOM 4450 C C . GLY B 1 245 ? -6.203 -10.156 10.773 1 98.06 245 GLY B C 1
ATOM 4451 O O . GLY B 1 245 ? -6.812 -9.688 11.742 1 98.06 245 GLY B O 1
ATOM 4452 N N . GLU B 1 246 ? -4.984 -9.773 10.391 1 97 246 GLU B N 1
ATOM 4453 C CA . GLU B 1 246 ? -4.246 -8.82 11.219 1 97 246 GLU B CA 1
ATOM 4454 C C . GLU B 1 246 ? -4.242 -7.43 10.578 1 97 246 GLU B C 1
ATOM 4456 O O . GLU B 1 246 ? -3.604 -6.508 11.094 1 97 246 GLU B O 1
ATOM 4461 N N . GLY B 1 247 ? -4.848 -7.277 9.438 1 96.94 247 GLY B N 1
ATOM 4462 C CA . GLY B 1 247 ? -5.055 -6.016 8.75 1 96.94 247 GLY B CA 1
ATOM 4463 C C . GLY B 1 247 ? -6.5 -5.789 8.344 1 96.94 247 GLY B C 1
ATOM 4464 O O . GLY B 1 247 ? -7.422 -6.16 9.07 1 96.94 247 GLY B O 1
ATOM 4465 N N . PHE B 1 248 ? -6.727 -5.09 7.242 1 97.06 248 PHE B N 1
ATOM 4466 C CA . PHE B 1 248 ? -8.109 -4.785 6.875 1 97.06 248 PHE B CA 1
ATOM 4467 C C . PHE B 1 248 ? -8.375 -5.164 5.422 1 97.06 248 PHE B C 1
ATOM 4469 O O . PHE B 1 248 ? -9.156 -4.5 4.738 1 97.06 248 PHE B O 1
ATOM 4476 N N . MET B 1 249 ? -7.633 -6.141 4.941 1 97.81 249 MET B N 1
ATOM 4477 C CA . MET B 1 249 ? -7.922 -6.688 3.617 1 97.81 249 MET B CA 1
ATOM 4478 C C . MET B 1 249 ? -9.289 -7.363 3.592 1 97.81 249 MET B C 1
ATOM 4480 O O . MET B 1 249 ? -9.609 -8.148 4.488 1 97.81 249 MET B O 1
ATOM 4484 N N . ASP B 1 250 ? -10.109 -7.078 2.641 1 98.19 250 ASP B N 1
ATOM 4485 C CA . ASP B 1 250 ? -11.438 -7.672 2.502 1 98.19 250 ASP B CA 1
ATOM 4486 C C . ASP B 1 250 ? -11.352 -9.078 1.913 1 98.19 250 ASP B C 1
ATOM 4488 O O . ASP B 1 250 ? -11.68 -9.289 0.743 1 98.19 250 ASP B O 1
ATOM 4492 N N . ILE B 1 251 ? -11.07 -9.992 2.77 1 98.69 251 ILE B N 1
ATOM 4493 C CA . ILE B 1 251 ? -10.836 -11.375 2.363 1 98.69 251 ILE B CA 1
ATOM 4494 C C . ILE B 1 251 ? -12.133 -11.992 1.853 1 98.69 251 ILE B C 1
ATOM 4496 O O . ILE B 1 251 ? -12.125 -12.797 0.919 1 98.69 251 ILE B O 1
ATOM 4500 N N . ASP B 1 252 ? -13.289 -11.578 2.395 1 98.62 252 ASP B N 1
ATOM 4501 C CA . ASP B 1 252 ? -14.578 -12.094 1.945 1 98.62 252 ASP B CA 1
ATOM 4502 C C . ASP B 1 252 ? -14.805 -11.797 0.464 1 98.62 252 ASP B C 1
ATOM 4504 O O . ASP B 1 252 ? -15.109 -12.703 -0.314 1 98.62 252 ASP B O 1
ATOM 4508 N N . THR B 1 253 ? -14.625 -10.523 0.091 1 98.75 253 THR B N 1
ATOM 4509 C CA . THR B 1 253 ? -14.836 -10.133 -1.297 1 98.75 253 THR B CA 1
ATOM 4510 C C . THR B 1 253 ? -13.867 -10.867 -2.221 1 98.75 253 THR B C 1
ATOM 4512 O O . THR B 1 253 ? -14.242 -11.273 -3.322 1 98.75 253 THR B O 1
ATOM 4515 N N . ILE B 1 254 ? -12.648 -11.086 -1.771 1 98.88 254 ILE B N 1
ATOM 4516 C CA . ILE B 1 254 ? -11.625 -11.789 -2.547 1 98.88 254 ILE B CA 1
ATOM 4517 C C . ILE B 1 254 ? -12.055 -13.242 -2.76 1 98.88 254 ILE B C 1
ATOM 4519 O O . ILE B 1 254 ? -12.039 -13.734 -3.889 1 98.88 254 ILE B O 1
ATOM 4523 N N . ILE B 1 255 ? -12.484 -13.898 -1.699 1 98.88 255 ILE B N 1
ATOM 4524 C CA . ILE B 1 255 ? -12.922 -15.289 -1.792 1 98.88 255 ILE B CA 1
ATOM 4525 C C . ILE B 1 255 ? -14.133 -15.383 -2.725 1 98.88 255 ILE B C 1
ATOM 4527 O O . ILE B 1 255 ? -14.172 -16.25 -3.604 1 98.88 255 ILE B O 1
ATOM 4531 N N . LYS B 1 256 ? -15.125 -14.484 -2.564 1 98.75 256 LYS B N 1
ATOM 4532 C CA . LYS B 1 256 ? -16.312 -14.484 -3.426 1 98.75 256 LYS B CA 1
ATOM 4533 C C . LYS B 1 256 ? -15.914 -14.336 -4.895 1 98.75 256 LYS B C 1
ATOM 4535 O O . LYS B 1 256 ? -16.438 -15.039 -5.758 1 98.75 256 LYS B O 1
ATOM 4540 N N . SER B 1 257 ? -15 -13.43 -5.156 1 98.94 257 SER B N 1
ATOM 4541 C CA . SER B 1 257 ? -14.547 -13.203 -6.527 1 98.94 257 SER B CA 1
ATOM 4542 C C . SER B 1 257 ? -13.891 -14.453 -7.102 1 98.94 257 SER B C 1
ATOM 4544 O O . SER B 1 257 ? -14.086 -14.781 -8.273 1 98.94 257 SER B O 1
ATOM 4546 N N . LEU B 1 258 ? -13.102 -15.172 -6.277 1 98.94 258 LEU B N 1
ATOM 4547 C CA . LEU B 1 258 ? -12.43 -16.391 -6.715 1 98.94 258 LEU B CA 1
ATOM 4548 C C . LEU B 1 258 ? -13.438 -17.484 -7.066 1 98.94 258 LEU B C 1
ATOM 4550 O O . LEU B 1 258 ? -13.281 -18.172 -8.07 1 98.94 258 LEU B O 1
ATOM 4554 N N . TYR B 1 259 ? -14.445 -17.609 -6.289 1 98.75 259 TYR B N 1
ATOM 4555 C CA . TYR B 1 259 ? -15.484 -18.594 -6.59 1 98.75 259 TYR B CA 1
ATOM 4556 C C . TYR B 1 259 ? -16.219 -18.234 -7.875 1 98.75 259 TYR B C 1
ATOM 4558 O O . TYR B 1 259 ? -16.594 -19.125 -8.641 1 98.75 259 TYR B O 1
ATOM 4566 N N . LEU B 1 260 ? -16.469 -16.938 -8.117 1 98.81 260 LEU B N 1
ATOM 4567 C CA . LEU B 1 260 ? -17.188 -16.484 -9.297 1 98.81 260 LEU B CA 1
ATOM 4568 C C . LEU B 1 260 ? -16.453 -16.875 -10.578 1 98.81 260 LEU B C 1
ATOM 4570 O O . LEU B 1 260 ? -17.062 -17.094 -11.617 1 98.81 260 LEU B O 1
ATOM 4574 N N . ILE B 1 261 ? -15.117 -17.062 -10.484 1 98.75 261 ILE B N 1
ATOM 4575 C CA . ILE B 1 261 ? -14.383 -17.406 -11.695 1 98.75 261 ILE B CA 1
ATOM 4576 C C . ILE B 1 261 ? -14.039 -18.891 -11.68 1 98.75 261 ILE B C 1
ATOM 4578 O O . ILE B 1 261 ? -13.258 -19.359 -12.516 1 98.75 261 ILE B O 1
ATOM 4582 N N . GLY B 1 262 ? -14.586 -19.625 -10.75 1 98.31 262 GLY B N 1
ATOM 4583 C CA . GLY B 1 262 ? -14.359 -21.062 -10.688 1 98.31 262 GLY B CA 1
ATOM 4584 C C . GLY B 1 262 ? -12.938 -21.422 -10.305 1 98.31 262 GLY B C 1
ATOM 4585 O O . GLY B 1 262 ? -12.352 -22.344 -10.875 1 98.31 262 GLY B O 1
ATOM 4586 N N . PHE B 1 263 ? -12.383 -20.703 -9.359 1 98.62 263 PHE B N 1
ATOM 4587 C CA . PHE B 1 263 ? -10.984 -20.844 -8.969 1 98.62 263 PHE B CA 1
ATOM 4588 C C . PHE B 1 263 ? -10.789 -22.062 -8.078 1 98.62 263 PHE B C 1
ATOM 4590 O O . PHE B 1 263 ? -9.672 -22.547 -7.902 1 98.62 263 PHE B O 1
ATOM 4597 N N . ASN B 1 264 ? -11.82 -22.562 -7.508 1 98.06 264 ASN B N 1
ATOM 4598 C CA . ASN B 1 264 ? -11.797 -23.766 -6.668 1 98.06 264 ASN B CA 1
ATOM 4599 C C . ASN B 1 264 ? -11.75 -25.031 -7.508 1 98.06 264 ASN B C 1
ATOM 4601 O O . ASN B 1 264 ? -12.672 -25.859 -7.445 1 98.06 264 ASN B O 1
ATOM 4605 N N . GLN B 1 265 ? -10.695 -25.219 -8.25 1 97.62 265 GLN B N 1
ATOM 4606 C CA . GLN B 1 265 ? -10.445 -26.344 -9.141 1 97.62 265 GLN B CA 1
ATOM 4607 C C . GLN B 1 265 ? -8.969 -26.703 -9.164 1 97.62 265 GLN B C 1
ATOM 4609 O O . GLN B 1 265 ? -8.117 -25.922 -8.742 1 97.62 265 GLN B O 1
ATOM 4614 N N . PRO B 1 266 ? -8.633 -27.969 -9.656 1 96.94 266 PRO B N 1
ATOM 4615 C CA . PRO B 1 266 ? -7.219 -28.328 -9.758 1 96.94 266 PRO B CA 1
ATOM 4616 C C . PRO B 1 266 ? -6.422 -27.375 -10.641 1 96.94 266 PRO B C 1
ATOM 4618 O O . PRO B 1 266 ? -6.93 -26.906 -11.664 1 96.94 266 PRO B O 1
ATOM 4621 N N . GLY B 1 267 ? -5.273 -27.078 -10.242 1 97.5 267 GLY B N 1
ATOM 4622 C CA . GLY B 1 267 ? -4.387 -26.25 -11.055 1 97.5 267 GLY B CA 1
ATOM 4623 C C . GLY B 1 267 ? -4.488 -24.781 -10.742 1 97.5 267 GLY B C 1
ATOM 4624 O O . GLY B 1 267 ? -3.811 -23.953 -11.367 1 97.5 267 GLY B O 1
ATOM 4625 N N . LYS B 1 268 ? -5.344 -24.406 -9.766 1 98.5 268 LYS B N 1
ATOM 4626 C CA . LYS B 1 268 ? -5.496 -23.031 -9.305 1 98.5 268 LYS B CA 1
ATOM 4627 C C . LYS B 1 268 ? -5.285 -22.922 -7.801 1 98.5 268 LYS B C 1
ATOM 4629 O O . LYS B 1 268 ? -5.777 -23.766 -7.039 1 98.5 268 LYS B O 1
ATOM 4634 N N . TYR B 1 269 ? -4.504 -21.875 -7.32 1 98.88 269 TYR B N 1
ATOM 4635 C CA . TYR B 1 269 ? -4.074 -21.891 -5.926 1 98.88 269 TYR B CA 1
ATOM 4636 C C . TYR B 1 269 ? -4.16 -20.5 -5.32 1 98.88 269 TYR B C 1
ATOM 4638 O O . TYR B 1 269 ? -3.916 -19.5 -6.004 1 98.88 269 TYR B O 1
ATOM 4646 N N . VAL B 1 270 ? -4.578 -20.391 -4.098 1 98.94 270 VAL B N 1
ATOM 4647 C CA . VAL B 1 270 ? -4.324 -19.219 -3.252 1 98.94 270 VAL B CA 1
ATOM 4648 C C . VAL B 1 270 ? -3.104 -19.484 -2.371 1 98.94 270 VAL B C 1
ATOM 4650 O O . VAL B 1 270 ? -3.018 -20.516 -1.711 1 98.94 270 VAL B O 1
ATOM 4653 N N . THR B 1 271 ? -2.127 -18.562 -2.395 1 98.94 271 THR B N 1
ATOM 4654 C CA . THR B 1 271 ? -0.816 -18.844 -1.817 1 98.94 271 THR B CA 1
ATOM 4655 C C . THR B 1 271 ? -0.374 -17.688 -0.91 1 98.94 271 THR B C 1
ATOM 4657 O O . THR B 1 271 ? 0.176 -16.703 -1.383 1 98.94 271 THR B O 1
ATOM 4660 N N . PRO B 1 272 ? -0.592 -17.844 0.41 1 98.75 272 PRO B N 1
ATOM 4661 C CA . PRO B 1 272 ? -0.114 -16.812 1.345 1 98.75 272 PRO B CA 1
ATOM 4662 C C . PRO B 1 272 ? 1.403 -16.641 1.307 1 98.75 272 PRO B C 1
ATOM 4664 O O . PRO B 1 272 ? 2.137 -17.625 1.177 1 98.75 272 PRO B O 1
ATOM 4667 N N . GLU B 1 273 ? 1.724 -15.406 1.312 1 96.44 273 GLU B N 1
ATOM 4668 C CA . GLU B 1 273 ? 3.115 -14.969 1.353 1 96.44 273 GLU B CA 1
ATOM 4669 C C . GLU B 1 273 ? 3.287 -13.766 2.271 1 96.44 273 GLU B C 1
ATOM 4671 O O . GLU B 1 273 ? 3.676 -12.688 1.82 1 96.44 273 GLU B O 1
ATOM 4676 N N . PRO B 1 274 ? 2.979 -13.906 3.605 1 94.38 274 PRO B N 1
ATOM 4677 C CA . PRO B 1 274 ? 3.143 -12.789 4.539 1 94.38 274 PRO B CA 1
ATOM 4678 C C . PRO B 1 274 ? 4.605 -12.5 4.863 1 94.38 274 PRO B C 1
ATOM 4680 O O . PRO B 1 274 ? 5.301 -13.359 5.418 1 94.38 274 PRO B O 1
ATOM 4683 N N . LEU B 1 275 ? 5.129 -11.367 4.48 1 89.25 275 LEU B N 1
ATOM 4684 C CA . LEU B 1 275 ? 6.539 -11.016 4.594 1 89.25 275 LEU B CA 1
ATOM 4685 C C . LEU B 1 275 ? 6.727 -9.797 5.488 1 89.25 275 LEU B C 1
ATOM 4687 O O . LEU B 1 275 ? 7.855 -9.438 5.832 1 89.25 275 LEU B O 1
ATOM 4691 N N . GLY B 1 276 ? 5.551 -9.227 5.957 1 82.94 276 GLY B N 1
ATOM 4692 C CA . GLY B 1 276 ? 5.613 -7.957 6.668 1 82.94 276 GLY B CA 1
ATOM 4693 C C . GLY B 1 276 ? 5.824 -6.77 5.754 1 82.94 276 GLY B C 1
ATOM 4694 O O . GLY B 1 276 ? 6.168 -6.934 4.582 1 82.94 276 GLY B O 1
ATOM 4695 N N . PRO B 1 277 ? 5.566 -5.617 6.324 1 72.06 277 PRO B N 1
ATOM 4696 C CA . PRO B 1 277 ? 5.727 -4.438 5.473 1 72.06 277 PRO B CA 1
ATOM 4697 C C . PRO B 1 277 ? 7.184 -4.16 5.121 1 72.06 277 PRO B C 1
ATOM 4699 O O . PRO B 1 277 ? 8.094 -4.738 5.723 1 72.06 277 PRO B O 1
ATOM 4702 N N . GLY B 1 278 ? 7.406 -3.395 3.992 1 70 278 GLY B N 1
ATOM 4703 C CA . GLY B 1 278 ? 8.75 -3.031 3.566 1 70 278 GLY B CA 1
ATOM 4704 C C . GLY B 1 278 ? 8.859 -2.805 2.07 1 70 278 GLY B C 1
ATOM 4705 O O . GLY B 1 278 ? 7.867 -2.91 1.346 1 70 278 GLY B O 1
ATOM 4706 N N . GLY B 1 279 ? 9.984 -2.379 1.651 1 66.38 279 GLY B N 1
ATOM 4707 C CA . GLY B 1 279 ? 10.227 -2.141 0.237 1 66.38 279 GLY B CA 1
ATOM 4708 C C . GLY B 1 279 ? 10.633 -3.391 -0.519 1 66.38 279 GLY B C 1
ATOM 4709 O O . GLY B 1 279 ? 9.797 -4.039 -1.151 1 66.38 279 GLY B O 1
ATOM 4710 N N . ASP B 1 280 ? 11.867 -3.789 -0.358 1 70.06 280 ASP B N 1
ATOM 4711 C CA . ASP B 1 280 ? 12.383 -4.984 -1.015 1 70.06 280 ASP B CA 1
ATOM 4712 C C . ASP B 1 280 ? 12.234 -6.211 -0.117 1 70.06 280 ASP B C 1
ATOM 4714 O O . ASP B 1 280 ? 12.859 -6.293 0.941 1 70.06 280 ASP B O 1
ATOM 4718 N N . PRO B 1 281 ? 11.43 -7.137 -0.604 1 77.56 281 PRO B N 1
ATOM 4719 C CA . PRO B 1 281 ? 11.156 -8.273 0.275 1 77.56 281 PRO B CA 1
ATOM 4720 C C . PRO B 1 281 ? 12.234 -9.352 0.201 1 77.56 281 PRO B C 1
ATOM 4722 O O . PRO B 1 281 ? 12.258 -10.266 1.03 1 77.56 281 PRO B O 1
ATOM 4725 N N . TYR B 1 282 ? 13.156 -9.312 -0.721 1 81.88 282 TYR B N 1
ATOM 4726 C CA . TYR B 1 282 ? 13.992 -10.445 -1.085 1 81.88 282 TYR B CA 1
ATOM 4727 C C . TYR B 1 282 ? 14.969 -10.781 0.036 1 81.88 282 TYR B C 1
ATOM 4729 O O . TYR B 1 282 ? 15.312 -11.953 0.241 1 81.88 282 TYR B O 1
ATOM 4737 N N . PRO B 1 283 ? 15.32 -9.828 0.899 1 76.5 283 PRO B N 1
ATOM 4738 C CA . PRO B 1 283 ? 16.219 -10.188 2 1 76.5 283 PRO B CA 1
ATOM 4739 C C . PRO B 1 283 ? 15.602 -11.203 2.957 1 76.5 283 PRO B C 1
ATOM 4741 O O . PRO B 1 283 ? 16.328 -11.906 3.666 1 76.5 283 PRO B O 1
ATOM 4744 N N . ALA B 1 284 ? 14.375 -11.305 2.926 1 81.25 284 ALA B N 1
ATOM 4745 C CA . ALA B 1 284 ? 13.688 -12.242 3.807 1 81.25 284 ALA B CA 1
ATOM 4746 C C . ALA B 1 284 ? 14.117 -13.68 3.525 1 81.25 284 ALA B C 1
ATOM 4748 O O . ALA B 1 284 ? 14.125 -14.523 4.43 1 81.25 284 ALA B O 1
ATOM 4749 N N . MET B 1 285 ? 14.531 -14.008 2.328 1 85.5 285 MET B N 1
ATOM 4750 C CA . MET B 1 285 ? 14.859 -15.367 1.923 1 85.5 285 MET B CA 1
ATOM 4751 C C . MET B 1 285 ? 16.141 -15.836 2.586 1 85.5 285 MET B C 1
ATOM 4753 O O . MET B 1 285 ? 16.438 -17.031 2.6 1 85.5 285 MET B O 1
ATOM 4757 N N . ASN B 1 286 ? 16.922 -14.898 3.135 1 87.75 286 ASN B N 1
ATOM 4758 C CA . ASN B 1 286 ? 18.203 -15.227 3.74 1 87.75 286 ASN B CA 1
ATOM 4759 C C . ASN B 1 286 ? 18.188 -15.023 5.254 1 87.75 286 ASN B C 1
ATOM 4761 O O . ASN B 1 286 ? 19.219 -15.141 5.918 1 87.75 286 ASN B O 1
ATOM 4765 N N . ALA B 1 287 ? 17.016 -14.75 5.781 1 87 287 ALA B N 1
ATOM 4766 C CA . ALA B 1 287 ? 16.906 -14.422 7.203 1 87 287 ALA B CA 1
ATOM 4767 C C . ALA B 1 287 ? 16.938 -15.688 8.055 1 87 287 ALA B C 1
ATOM 4769 O O . ALA B 1 287 ? 16.5 -16.75 7.613 1 87 287 ALA B O 1
ATOM 4770 N N . LYS B 1 288 ? 17.469 -15.555 9.289 1 90.12 288 LYS B N 1
ATOM 4771 C CA . LYS B 1 288 ? 17.328 -16.609 10.281 1 90.12 288 LYS B CA 1
ATOM 4772 C C . LYS B 1 288 ? 15.875 -16.797 10.695 1 90.12 288 LYS B C 1
ATOM 4774 O O . LYS B 1 288 ? 15.211 -15.844 11.094 1 90.12 288 LYS B O 1
ATOM 4779 N N . PRO B 1 289 ? 15.453 -17.969 10.609 1 92 289 PRO B N 1
ATOM 4780 C CA . PRO B 1 289 ? 14.039 -18.188 10.922 1 92 289 PRO B CA 1
ATOM 4781 C C . PRO B 1 289 ? 13.727 -17.984 12.398 1 92 289 PRO B C 1
ATOM 4783 O O . PRO B 1 289 ? 14.523 -18.344 13.266 1 92 289 PRO B O 1
ATOM 4786 N N . ASP B 1 290 ? 12.68 -17.359 12.602 1 93.75 290 ASP B N 1
ATOM 4787 C CA . ASP B 1 290 ? 12.039 -17.281 13.906 1 93.75 290 ASP B CA 1
ATOM 4788 C C . ASP B 1 290 ? 10.844 -18.234 14 1 93.75 290 ASP B C 1
ATOM 4790 O O . ASP B 1 290 ? 9.75 -17.906 13.531 1 93.75 290 ASP B O 1
ATOM 4794 N N . LYS B 1 291 ? 11.07 -19.344 14.594 1 95.31 291 LYS B N 1
ATOM 4795 C CA . LYS B 1 291 ? 10.102 -20.438 14.547 1 95.31 291 LYS B CA 1
ATOM 4796 C C . LYS B 1 291 ? 8.75 -20 15.102 1 95.31 291 LYS B C 1
ATOM 4798 O O . LYS B 1 291 ? 7.707 -20.312 14.516 1 95.31 291 LYS B O 1
ATOM 4803 N N . GLN B 1 292 ? 8.789 -19.375 16.219 1 96.38 292 GLN B N 1
ATOM 4804 C CA . GLN B 1 292 ? 7.543 -18.938 16.844 1 96.38 292 GLN B CA 1
ATOM 4805 C C . GLN B 1 292 ? 6.785 -17.969 15.93 1 96.38 292 GLN B C 1
ATOM 4807 O O . GLN B 1 292 ? 5.566 -18.094 15.781 1 96.38 292 GLN B O 1
ATOM 4812 N N . LYS B 1 293 ? 7.473 -17.062 15.328 1 95.19 293 LYS B N 1
ATOM 4813 C CA . LYS B 1 293 ? 6.859 -16.109 14.414 1 95.19 293 LYS B CA 1
ATOM 4814 C C . LYS B 1 293 ? 6.285 -16.797 13.188 1 95.19 293 LYS B C 1
ATOM 4816 O O . LYS B 1 293 ? 5.168 -16.5 12.758 1 95.19 293 LYS B O 1
ATOM 4821 N N . LEU B 1 294 ? 7.039 -17.672 12.656 1 96.81 294 LEU B N 1
ATOM 4822 C CA . LEU B 1 294 ? 6.598 -18.375 11.453 1 96.81 294 LEU B CA 1
ATOM 4823 C C . LEU B 1 294 ? 5.375 -19.234 11.75 1 96.81 294 LEU B C 1
ATOM 4825 O O . LEU B 1 294 ? 4.441 -19.297 10.945 1 96.81 294 LEU B O 1
ATOM 4829 N N . ASP B 1 295 ? 5.391 -19.891 12.93 1 97.75 295 ASP B N 1
ATOM 4830 C CA . ASP B 1 295 ? 4.227 -20.672 13.328 1 97.75 295 ASP B CA 1
ATOM 4831 C C . ASP B 1 295 ? 2.986 -19.797 13.461 1 97.75 295 ASP B C 1
ATOM 4833 O O . ASP B 1 295 ? 1.898 -20.172 13.023 1 97.75 295 ASP B O 1
ATOM 4837 N N . PHE B 1 296 ? 3.184 -18.688 14.062 1 97.69 296 PHE B N 1
ATOM 4838 C CA . PHE B 1 296 ? 2.064 -17.75 14.195 1 97.69 296 PHE B CA 1
ATOM 4839 C C . PHE B 1 296 ? 1.539 -17.344 12.828 1 97.69 296 PHE B C 1
ATOM 4841 O O . PHE B 1 296 ? 0.331 -17.375 12.586 1 97.69 296 PHE B O 1
ATOM 4848 N N . LEU B 1 297 ? 2.432 -16.922 11.922 1 97.69 297 LEU B N 1
ATOM 4849 C CA . LEU B 1 297 ? 2.045 -16.469 10.594 1 97.69 297 LEU B CA 1
ATOM 4850 C C . LEU B 1 297 ? 1.244 -17.547 9.859 1 97.69 297 LEU B C 1
ATOM 4852 O O . LEU B 1 297 ? 0.185 -17.266 9.297 1 97.69 297 LEU B O 1
ATOM 4856 N N . VAL B 1 298 ? 1.718 -18.766 9.914 1 98.56 298 VAL B N 1
ATOM 4857 C CA . VAL B 1 298 ? 1.114 -19.859 9.172 1 98.56 298 VAL B CA 1
ATOM 4858 C C . VAL B 1 298 ? -0.231 -20.234 9.789 1 98.56 298 VAL B C 1
ATOM 4860 O O . VAL B 1 298 ? -1.244 -20.297 9.094 1 98.56 298 VAL B O 1
ATOM 4863 N N . ASN B 1 299 ? -0.288 -20.359 11.102 1 98.56 299 ASN B N 1
ATOM 4864 C CA . ASN B 1 299 ? -1.507 -20.812 11.766 1 98.56 299 ASN B CA 1
ATOM 4865 C C . ASN B 1 299 ? -2.594 -19.734 11.719 1 98.56 299 ASN B C 1
ATOM 4867 O O . ASN B 1 299 ? -3.756 -20.047 11.438 1 98.56 299 ASN B O 1
ATOM 4871 N N . GLN B 1 300 ? -2.195 -18.5 11.961 1 98.5 300 GLN B N 1
ATOM 4872 C CA . GLN B 1 300 ? -3.158 -17.406 11.922 1 98.5 300 GLN B CA 1
ATOM 4873 C C . GLN B 1 300 ? -3.752 -17.25 10.523 1 98.5 300 GLN B C 1
ATOM 4875 O O . GLN B 1 300 ? -4.969 -17.094 10.375 1 98.5 300 GLN B O 1
ATOM 4880 N N . THR B 1 301 ? -2.93 -17.344 9.531 1 98.69 301 THR B N 1
ATOM 4881 C CA . THR B 1 301 ? -3.361 -17.141 8.148 1 98.69 301 THR B CA 1
ATOM 4882 C C . THR B 1 301 ? -4.262 -18.281 7.691 1 98.69 301 THR B C 1
ATOM 4884 O O . THR B 1 301 ? -5.352 -18.047 7.168 1 98.69 301 THR B O 1
ATOM 4887 N N . SER B 1 302 ? -3.809 -19.5 7.902 1 98.62 302 SER B N 1
ATOM 4888 C CA . SER B 1 302 ? -4.562 -20.656 7.43 1 98.62 302 SER B CA 1
ATOM 4889 C C . SER B 1 302 ? -5.91 -20.766 8.133 1 98.62 302 SER B C 1
ATOM 4891 O O . SER B 1 302 ? -6.941 -20.969 7.488 1 98.62 302 SER B O 1
ATOM 4893 N N . SER B 1 303 ? -5.922 -20.547 9.469 1 98.5 303 SER B N 1
ATOM 4894 C CA . SER B 1 303 ? -7.16 -20.656 10.234 1 98.5 303 SER B CA 1
ATOM 4895 C C . SER B 1 303 ? -8.141 -19.547 9.852 1 98.5 303 SER B C 1
ATOM 4897 O O . SER B 1 303 ? -9.328 -19.812 9.656 1 98.5 303 SER B O 1
ATOM 4899 N N . TYR B 1 304 ? -7.629 -18.359 9.742 1 98.5 304 TYR B N 1
ATOM 4900 C CA . TYR B 1 304 ? -8.5 -17.234 9.406 1 98.5 304 TYR B CA 1
ATOM 4901 C C . TYR B 1 304 ? -9.086 -17.391 8.008 1 98.5 304 TYR B C 1
ATOM 4903 O O . TYR B 1 304 ? -10.281 -17.156 7.805 1 98.5 304 TYR B O 1
ATOM 4911 N N . PHE B 1 305 ? -8.281 -17.812 7.055 1 98.69 305 PHE B N 1
ATOM 4912 C CA . PHE B 1 305 ? -8.734 -18.016 5.684 1 98.69 305 PHE B CA 1
ATOM 4913 C C . PHE B 1 305 ? -9.859 -19.047 5.629 1 98.69 305 PHE B C 1
ATOM 4915 O O . PHE B 1 305 ? -10.891 -18.812 5.004 1 98.69 305 PHE B O 1
ATOM 4922 N N . ARG B 1 306 ? -9.656 -20.141 6.258 1 98.38 306 ARG B N 1
ATOM 4923 C CA . ARG B 1 306 ? -10.633 -21.219 6.238 1 98.38 306 ARG B CA 1
ATOM 4924 C C . ARG B 1 306 ? -11.914 -20.812 6.961 1 98.38 306 ARG B C 1
ATOM 4926 O O . ARG B 1 306 ? -13.008 -21.188 6.543 1 98.38 306 ARG B O 1
ATOM 4933 N N . GLU B 1 307 ? -11.734 -20.094 8.047 1 97.62 307 GLU B N 1
ATOM 4934 C CA . GLU B 1 307 ? -12.906 -19.594 8.75 1 97.62 307 GLU B CA 1
ATOM 4935 C C . GLU B 1 307 ? -13.75 -18.688 7.852 1 97.62 307 GLU B C 1
ATOM 4937 O O . GLU B 1 307 ? -14.977 -18.828 7.812 1 97.62 307 GLU B O 1
ATOM 4942 N N . ARG B 1 308 ? -13.109 -17.75 7.133 1 98.12 308 ARG B N 1
ATOM 4943 C CA . ARG B 1 308 ? -13.82 -16.875 6.223 1 98.12 308 ARG B CA 1
ATOM 4944 C C . ARG B 1 308 ? -14.508 -17.656 5.113 1 98.12 308 ARG B C 1
ATOM 4946 O O . ARG B 1 308 ? -15.672 -17.406 4.793 1 98.12 308 ARG B O 1
ATOM 4953 N N . GLU B 1 309 ? -13.758 -18.594 4.527 1 98.12 309 GLU B N 1
ATOM 4954 C CA . GLU B 1 309 ? -14.32 -19.406 3.459 1 98.12 309 GLU B CA 1
ATOM 4955 C C . GLU B 1 309 ? -15.555 -20.172 3.939 1 98.12 309 GLU B C 1
ATOM 4957 O O . GLU B 1 309 ? -16.578 -20.203 3.258 1 98.12 309 GLU B O 1
ATOM 4962 N N . GLU B 1 310 ? -15.461 -20.75 5.113 1 96.75 310 GLU B N 1
ATOM 4963 C CA . GLU B 1 310 ? -16.562 -21.5 5.688 1 96.75 310 GLU B CA 1
ATOM 4964 C C . GLU B 1 310 ? -17.781 -20.609 5.918 1 96.75 310 GLU B C 1
ATOM 4966 O O . GLU B 1 310 ? -18.922 -21.016 5.645 1 96.75 310 GLU B O 1
ATOM 4971 N N . GLU B 1 311 ? -17.547 -19.5 6.426 1 96 311 GLU B N 1
ATOM 4972 C CA . GLU B 1 311 ? -18.625 -18.547 6.664 1 96 311 GLU B CA 1
ATOM 4973 C C . GLU B 1 311 ? -19.359 -18.219 5.371 1 96 311 GLU B C 1
ATOM 4975 O O . GLU B 1 311 ? -20.594 -18.109 5.363 1 96 311 GLU B O 1
ATOM 4980 N N . LEU B 1 312 ? -18.656 -18.031 4.316 1 96.69 312 LEU B N 1
ATOM 4981 C CA . LEU B 1 312 ? -19.234 -17.625 3.039 1 96.69 312 LEU B CA 1
ATOM 4982 C C . LEU B 1 312 ? -19.984 -18.766 2.387 1 96.69 312 LEU B C 1
ATOM 4984 O O . LEU B 1 312 ? -20.969 -18.547 1.674 1 96.69 312 LEU B O 1
ATOM 4988 N N . LEU B 1 313 ? -19.516 -19.969 2.607 1 95.38 313 LEU B N 1
ATOM 4989 C CA . LEU B 1 313 ? -20.109 -21.125 1.942 1 95.38 313 LEU B CA 1
ATOM 4990 C C . LEU B 1 313 ? -21.297 -21.656 2.732 1 95.38 313 LEU B C 1
ATOM 4992 O O . LEU B 1 313 ? -22.094 -22.438 2.207 1 95.38 313 LEU B O 1
ATOM 4996 N N . SER B 1 314 ? -21.344 -21.297 4.051 1 87.88 314 SER B N 1
ATOM 4997 C CA . SER B 1 314 ? -22.406 -21.812 4.906 1 87.88 314 SER B CA 1
ATOM 4998 C C . SER B 1 314 ? -23.766 -21.312 4.445 1 87.88 314 SER B C 1
ATOM 5000 O O . SER B 1 314 ? -23.891 -20.188 3.961 1 87.88 314 SER B O 1
ATOM 5002 N N . ILE B 1 315 ? -24.703 -22.172 4.203 1 68.69 315 ILE B N 1
ATOM 5003 C CA . ILE B 1 315 ? -26.078 -21.875 3.777 1 68.69 315 ILE B CA 1
ATOM 5004 C C . ILE B 1 315 ? -26.875 -21.328 4.961 1 68.69 315 ILE B C 1
ATOM 5006 O O . ILE B 1 315 ? -26.781 -21.859 6.074 1 68.69 315 ILE B O 1
ATOM 5010 N N . ASP B 1 316 ? -27.172 -19.938 4.863 1 53.31 316 ASP B N 1
ATOM 5011 C CA . ASP B 1 316 ? -28.125 -19.453 5.855 1 53.31 316 ASP B CA 1
ATOM 5012 C C . ASP B 1 316 ? -29.312 -20.406 6 1 53.31 316 ASP B C 1
ATOM 5014 O O . ASP B 1 316 ? -30.016 -20.688 5.027 1 53.31 316 ASP B O 1
ATOM 5018 N N . ARG B 1 317 ? -29.203 -21.484 6.695 1 41.59 317 ARG B N 1
ATOM 5019 C CA . ARG B 1 317 ? -30.469 -22.141 7 1 41.59 317 ARG B CA 1
ATOM 5020 C C . ARG B 1 317 ? -31.484 -21.141 7.547 1 41.59 317 ARG B C 1
ATOM 5022 O O . ARG B 1 317 ? -31.234 -20.484 8.555 1 41.59 317 ARG B O 1
ATOM 5029 N N . GLY B 1 318 ? -32.031 -20.344 6.547 1 32.28 318 GLY B N 1
ATOM 5030 C CA . GLY B 1 318 ? -33.25 -19.75 7.012 1 32.28 318 GLY B CA 1
ATOM 5031 C C . GLY B 1 318 ? -34.031 -20.656 7.957 1 32.28 318 GLY B C 1
ATOM 5032 O O . GLY B 1 318 ? -33.938 -21.875 7.879 1 32.28 318 GLY B O 1
#

Solvent-accessible surface area (backbone atoms only — not comparable to full-atom values): 31923 Å² total; per-residue (Å²): 126,85,70,56,62,42,51,53,56,48,46,54,50,52,52,52,37,52,48,44,50,70,75,41,51,74,74,64,72,49,66,68,42,53,35,30,44,50,39,65,44,19,64,55,51,69,64,58,50,51,51,54,36,50,75,54,72,37,52,30,33,24,41,58,49,48,38,83,46,95,87,42,51,84,52,69,68,62,49,50,50,50,30,60,74,68,65,48,42,41,48,22,28,45,52,73,37,32,78,71,27,8,37,27,50,92,47,64,68,24,28,51,41,25,52,54,31,49,53,47,44,46,55,50,28,41,74,61,59,19,49,28,38,38,40,52,62,38,23,52,69,36,42,65,66,91,55,97,51,29,67,59,41,16,34,55,53,56,42,76,44,20,64,57,27,50,74,51,61,32,40,37,16,38,34,35,37,30,41,52,24,17,52,63,42,37,30,61,68,41,38,52,51,51,35,58,68,36,65,41,90,31,37,66,34,25,26,46,35,54,54,33,29,50,38,52,33,49,43,62,40,60,44,50,52,68,43,35,84,31,46,37,34,34,35,34,36,9,40,26,22,30,35,40,70,60,13,62,52,64,58,66,54,44,51,43,30,38,56,72,56,59,42,43,41,91,82,24,37,41,25,42,54,53,72,43,66,53,53,68,70,70,65,40,42,72,32,81,62,50,66,70,59,51,50,47,40,51,43,44,23,48,51,43,51,51,51,51,52,50,55,71,65,53,72,79,76,120,126,84,69,54,62,42,52,53,56,48,48,54,50,51,51,52,37,52,48,43,49,70,76,41,52,73,74,64,71,51,66,68,43,52,35,30,43,50,40,64,45,18,65,54,51,67,65,58,50,52,50,55,37,48,76,55,72,37,51,28,33,24,41,57,49,49,35,84,45,96,85,42,50,84,53,68,70,62,50,50,50,53,30,60,74,68,65,47,42,42,49,22,28,44,48,74,38,32,79,71,28,8,36,27,49,92,46,64,69,25,26,49,41,26,52,54,31,50,54,47,43,45,55,50,28,43,74,60,57,19,49,28,38,37,42,52,61,39,22,50,67,36,41,67,68,90,55,98,52,28,67,60,41,16,36,55,54,53,43,74,42,20,65,58,27,50,74,51,61,31,41,36,17,39,36,34,39,31,41,52,28,16,51,62,43,36,28,62,70,41,37,52,50,49,35,59,67,38,64,41,90,33,40,66,34,26,25,47,35,53,54,32,29,51,38,51,33,48,44,60,40,60,44,50,53,68,43,35,83,32,46,37,33,34,35,34,36,9,41,26,22,29,34,39,70,61,14,61,55,64,59,63,55,44,52,44,31,37,54,73,55,58,41,43,43,92,83,23,35,41,26,41,54,52,71,44,65,52,54,68,67,69,66,41,41,72,31,81,61,52,66,70,58,51,50,48,40,52,43,44,24,48,52,44,51,50,50,52,51,47,55,71,64,52,72,80,77,119

Foldseek 3Di:
DDDDPQVVVLVVLVVLLVVCCVPPVVLLVFDFQAEAECLLQAPDDPLVVLVLLVVLVHQEYAYELFPLDPPTDDDLVVNLVSCVVSVHAYAYYEDAFAQQQFQLDPDVNNLVSVLVSVLVRLVSCLSRVYAAYEDELGHWQDLADPDDCSLVSSLVSVLVCLVVLVVSNHEYAYEAAASLTYNDRQALVRSQVSQVSSVGPSYQAHEYEVLSCVVRPPHSLVRLLVRAPRYQEYEDAANQLAAPPPHDPPLLSVSSSCSSSSQSDPRHYYYYDRQGHDRGSNVSSNDDGDVVRVSCRSNRRSVVNVVSSCVSSDPPPD/DDDDPQVVVLVVLVVLLVVCCVPPVVLLVFDFQAEAECLLQAPDDPLVVLVLLVVLVHQEYAYELWPLDPPTDDDLVVNLVSCVVSVHAYAYYEDAFAPQQFQLDPDVNNLVSVVVSVLVRLVSCLSRVYAAYEDELGHWQDLADPDDCSLVSSLVSVLVCLVVLVVSNHEYAYEAAASLTYNDRQALVRSQVSQVSSVGPSYQAHEYEVLSCVVRPPHSLVRLLVRAPRYQEYEDAANQLAAPPPHPPPLLSVSSSCSSSSQSDPRHYYYYDRQGHDRGSNVSSNDDGDVVRVSCRSNRRSVVNVVSSCVSSDPPPD

Sequence (636 aa):
MRKQNYELKTERINKAFQRLKEERPEKMETRLNLSWSNWGFGLESLEESVKRLKNAGIDYIELHGNHYGADLGYKTDETLDILRHYDMKVSGVCGMFSAENDLSSNVPGKRQAAIEYIKRELDFAHAVNGEYLLVVPGAVGRPKAYDDTEFERSVETLRGLGNLFIEKGIKAAIEPVRAAEVSFVHTIGEAKSYIEAINHKGIGHINGDIYHMQSEEAHIGEAILEAGDQLVNLHLADSNRGALGEGFMDIDTIIKSLYLIGFNQPGKYVTPEPLGPGGDPYPAMNAKPDKQKLDFLVNQTSSYFREREEELLSIDRGMRKQNYELKTERINKAFQRLKEERPEKMETRLNLSWSNWGFGLESLEESVKRLKNAGIDYIELHGNHYGADLGYKTDETLDILRHYDMKVSGVCGMFSAENDLSSNVPGKRQAAIEYIKRELDFAHAVNGEYLLVVPGAVGRPKAYDDTEFERSVETLRGLGNLFIEKGIKAAIEPVRAAEVSFVHTIGEAKSYIEAINHKGIGHINGDIYHMQSEEAHIGEAILEAGDQLVNLHLADSNRGALGEGFMDIDTIIKSLYLIGFNQPGKYVTPEPLGPGGDPYPAMNAKPDKQKLDFLVNQTSSYFREREEELLSIDRG

pLDDT: mean 95.98, std 7.12, range [31.92, 98.94]